Protein AF-A0A8T4TQF7-F1 (afdb_monomer_lite)

Radius of gyration: 32.25 Å; chains: 1; bounding box: 76×77×87 Å

Foldseek 3Di:
DALVVLVVLCVVCVVVLVVVLVCLVPCDPVNLLLLVLLLLFPVVFDSVLSVQLSVVCVVVVVLPDDDQSLVSSPVRGDPSVQSSVLSVQCSVCVVVLVVVLVPDPDPVVNFVSCQVRGPSFHFDFWFADQQFWFFKAALLFTDIHGLNVCCVPDQVPQQRIWFWFAFQVQQATDIFGFPGKDKDFDFFWWKWFAFQLRFIGIIDQSFWFWADALLFIDTDGNVRDDFQGKTKWFLADADAFSDDQKDQVLVLCQPPPCLQQKKKAFQVLVVVCCVPPVVQQDDPPDPDDPPNRIDRSNSCVSPDVVSSDPVSLVVRQIWMAGDPDPWTWRSMFGLDLLVLLLLLQCLFAWDLPDPWIKGKAALVCVVVVVSNQVSCCVGTVFHWDWDDDPPDRIIMITTRGPSVSCCCCRVQVFDDDQQATADRSSLVNGHLSSLLSNVQSNCVRQWAQPDPWKIKGKTNYLRNLLVNLVSCNNNSFHWRWDWDQDPNGTITMTMGTRDRHSCCSVVPPHDHPQFWRANNLVVLVVLCVVLVCVVPDDVVLVVLLCVQQPPPPGSIGGLVSLVVSLVSSVVSHDDPSSVSNVSVSSHSITMTGTNDMDIGGDDDRMTMDIFTDHPQEGSQWRWITRSTGITGATRRDDSRSDFLADDQDPLNQVVCCVHVLDVHRYPDDGSVNSVVSSVSLVVVCVVSVHGSSSVRQSSVCVVVVDRDD

pLDDT: mean 81.79, std 14.37, range [32.22, 98.25]

Secondary structure (DSSP, 8-state):
--HHHHHHHHHHHHHHHHHHHHHHHT--TTTHHHHHHHHHH-TTS-HHHHHHHHHHHHHTTTTTS----HHHHHTT-TTHHHHHHHHHHHHHHHHHHHHHHTT---HHHHHHHHHHHSBTB------EETTSEEEEEESS-EEEEEHHHHHHHHGGGGGGEEEEEE-TTT--EEEEEEEEEEEEE--S-EEEEEETTS-EEEEETT-EEEEEETTEEEEEEGGG--TT-EEEEES-------S-SEEEHHHHHHTSGGGGG-EEE-HHHHHHHHHHHHHHH--TT-TTS---SEEEGGGGGGS-GGGG-HHHHHHTT-EEE-TT-S-EEESEEE-SHHHHHHHHHHHHHEE-SSSSEEEEEESTTHHHHHHHHHHHHHHH-PPEEEE--TT-SEEEEEE--HHHHHHHHHTS---S-TTTPPP-HHHHTS-HHHHHHHHHHHHHHHEEEEETTEEEEEES-HHHHHHHHHHHHHHT---EEEEEEETTEEEEEEEEES--STTHHHH-----TT-B--S-HHHHHHHHHHTTGGGT--HHHHHHHHHHH--TT-S--BHHHHHHHHHHHGGG---HHHHHHHHHHHSSEEEEEEEEEEEE---SSEEEEEEEEETTEE--EEEETBTTEEEE-------SS-TT-----HHHHHHHHHTTSSSS--SS--HHHHHHHHHHHHHHHHHHTS-HHHHHHHHHHHHHSS---

Sequence (709 aa):
MDVELLKKEYSRKNDIIKKRLKDFKNIKEDEWFYELCFCILTPQSSAKKADAAIEELKGLRFKERNINPVPYLIKNTRFHNNKGKYLLEMKEKYSELRKELDKINDDKEKREFLVENVKGLGLKEASLPYDEKVLIIIKDRVKLIGIGELYDKYHDSAEQIKTFAFNHSNLKFEICSATKIMRHNYKKDLYEIKLTTGRKTKITGDHSVFTVKNGKLIEAEVRNLKEGGFIAIPNSLKHSEFLPERLNIVKEFIDKDVVNSFYLRSKSYVMYLRDNFHKQILRKNQYTQNFRGIISMHMLKKLPKEAYSIKVLEKHNVVIGTRRSNTFLKSVINLDEDFFWILGILMAEAYIKKNPIEFTLGLEELDRHKKLNFLLKYVFGVRVKSYKPKKKNVYTSKVHSKPFFYFIKYILGIKGTATTKNFPEVVYSASKDKIISFLQGYWEGDGWKKSKSYMSISTTSKELANGILLSLLMIGVIGRHCIKKRNNTLNNTIDVSGIIQPDDLKNHKFINKTEVVPSIGDLLHKIHKDLKIISKVDGKHTYLFNKVMRNKHINDPSKEGLKKIISLLEPYGTTDDLESLKKIAYSDLSFVKIKEIKKEKYSKKYVYDLEVSDKDDKYENFVGGFGGVCLHNSHFLRNTGHENLAILDRHILKNLIKLNVIKEIPKTLTPKAYLDIEERFKRFSDKAGIGMDELDLLFWSMETGEVFK

Structure (mmCIF, N/CA/C/O backbone):
data_AF-A0A8T4TQF7-F1
#
_entry.id   AF-A0A8T4TQF7-F1
#
loop_
_atom_site.group_PDB
_atom_site.id
_atom_site.type_symbol
_atom_site.label_atom_id
_atom_site.label_alt_id
_atom_site.label_comp_id
_atom_site.label_asym_id
_atom_site.label_entity_id
_atom_site.label_seq_id
_atom_site.pdbx_PDB_ins_code
_atom_site.Cartn_x
_atom_site.Cartn_y
_atom_site.Cartn_z
_atom_site.occupancy
_atom_site.B_iso_or_equiv
_atom_site.auth_seq_id
_atom_site.auth_comp_id
_atom_site.auth_asym_id
_atom_site.auth_atom_id
_atom_site.pdbx_PDB_model_num
ATOM 1 N N . MET A 1 1 ? 10.932 -29.213 27.272 1.00 65.75 1 MET A N 1
ATOM 2 C CA . MET A 1 1 ? 10.310 -30.485 27.686 1.00 65.75 1 MET A CA 1
ATOM 3 C C . MET A 1 1 ? 10.488 -31.433 26.526 1.00 65.75 1 MET A C 1
ATOM 5 O O . MET A 1 1 ? 10.116 -31.067 25.421 1.00 65.75 1 MET A O 1
ATOM 9 N N . ASP A 1 2 ? 11.145 -32.567 26.725 1.00 78.31 2 ASP A N 1
ATOM 10 C CA . ASP A 1 2 ? 11.321 -33.555 25.659 1.00 78.31 2 ASP A CA 1
ATOM 11 C C . ASP A 1 2 ? 10.153 -34.561 25.612 1.00 78.31 2 ASP A C 1
ATOM 13 O O . ASP A 1 2 ? 9.227 -34.532 26.430 1.00 78.31 2 ASP A O 1
ATOM 17 N N . VAL A 1 3 ? 10.188 -35.428 24.599 1.00 81.38 3 VAL A N 1
ATOM 18 C CA . VAL A 1 3 ? 9.134 -36.408 24.314 1.00 81.38 3 VAL A CA 1
ATOM 19 C C . VAL A 1 3 ? 9.182 -37.607 25.271 1.00 81.38 3 VAL A C 1
ATOM 21 O O . VAL A 1 3 ? 8.147 -38.228 25.500 1.00 81.38 3 VAL A O 1
ATOM 24 N N . GLU A 1 4 ? 10.327 -37.928 25.880 1.00 81.62 4 GLU A N 1
ATOM 25 C CA . GLU A 1 4 ? 10.423 -39.017 26.863 1.00 81.62 4 GLU A CA 1
ATOM 26 C C . GLU A 1 4 ? 9.815 -38.602 28.203 1.00 81.62 4 GLU A C 1
ATOM 28 O O . GLU A 1 4 ? 9.021 -39.347 28.782 1.00 81.62 4 GLU A O 1
ATOM 33 N N . LEU A 1 5 ? 10.094 -37.378 28.659 1.00 83.38 5 LEU A N 1
ATOM 34 C CA . LEU A 1 5 ? 9.454 -36.796 29.835 1.00 83.38 5 LEU A CA 1
ATOM 35 C C . LEU A 1 5 ? 7.938 -36.672 29.635 1.00 83.38 5 LEU A C 1
ATOM 37 O O . LEU A 1 5 ? 7.175 -36.983 30.550 1.00 83.38 5 LEU A O 1
ATOM 41 N N . LEU A 1 6 ? 7.492 -36.300 28.428 1.00 88.06 6 LEU A N 1
ATOM 42 C CA . LEU A 1 6 ? 6.070 -36.296 28.083 1.00 88.06 6 LEU A CA 1
ATOM 43 C C . LEU A 1 6 ? 5.453 -37.697 28.160 1.00 88.06 6 LEU A C 1
ATOM 45 O O . LEU A 1 6 ? 4.395 -37.857 28.763 1.00 88.06 6 LEU A O 1
ATOM 49 N N . LYS A 1 7 ? 6.111 -38.715 27.593 1.00 87.31 7 LYS A N 1
ATOM 50 C CA . LYS A 1 7 ? 5.658 -40.113 27.674 1.00 87.31 7 LYS A CA 1
ATOM 51 C C . LYS A 1 7 ? 5.616 -40.620 29.114 1.00 87.31 7 LYS A C 1
ATOM 53 O O . LYS A 1 7 ? 4.697 -41.345 29.471 1.00 87.31 7 LYS A O 1
ATOM 58 N N . LYS A 1 8 ? 6.557 -40.202 29.964 1.00 86.38 8 LYS A N 1
ATOM 59 C CA . LYS A 1 8 ? 6.585 -40.543 31.394 1.00 86.38 8 LYS A CA 1
ATOM 60 C C . LYS A 1 8 ? 5.425 -39.907 32.168 1.00 86.38 8 LYS A C 1
ATOM 62 O O . LYS A 1 8 ? 4.804 -40.583 32.986 1.00 86.38 8 LYS A O 1
ATOM 67 N N . GLU A 1 9 ? 5.103 -38.643 31.890 1.00 86.12 9 GLU A N 1
ATOM 68 C CA . GLU A 1 9 ? 3.921 -37.969 32.449 1.00 86.12 9 GLU A CA 1
ATOM 69 C C . GLU A 1 9 ? 2.609 -38.557 31.921 1.00 86.12 9 GLU A C 1
ATOM 71 O O . GLU A 1 9 ? 1.668 -38.737 32.695 1.00 86.12 9 GLU A O 1
ATOM 76 N N . TYR A 1 10 ? 2.562 -38.925 30.638 1.00 89.25 10 TYR A N 1
ATOM 77 C CA . TYR A 1 10 ? 1.441 -39.660 30.063 1.00 89.25 10 TYR A CA 1
ATOM 78 C C . TYR A 1 10 ? 1.249 -40.999 30.773 1.00 89.25 10 TYR A C 1
ATOM 80 O O . TYR A 1 10 ? 0.185 -41.209 31.333 1.00 89.25 10 TYR A O 1
ATOM 88 N N . SER A 1 11 ? 2.263 -41.866 30.868 1.00 87.88 11 SER A N 1
ATOM 89 C CA . SER A 1 11 ? 2.136 -43.181 31.523 1.00 87.88 11 SER A CA 1
ATOM 90 C C . SER A 1 11 ? 1.660 -43.104 32.978 1.00 87.88 11 SER A C 1
ATOM 92 O O . SER A 1 11 ? 0.923 -43.979 33.415 1.00 87.88 11 SER A O 1
ATOM 94 N N . ARG A 1 12 ? 2.012 -42.042 33.719 1.00 87.88 12 ARG A N 1
ATOM 95 C CA . ARG A 1 12 ? 1.517 -41.784 35.089 1.00 87.88 12 ARG A CA 1
ATOM 96 C C . ARG A 1 12 ? 0.026 -41.438 35.164 1.00 87.88 12 ARG A C 1
ATOM 98 O O . ARG A 1 12 ? -0.579 -41.598 36.219 1.00 87.88 12 ARG A O 1
ATOM 105 N N . LYS A 1 13 ? -0.543 -40.901 34.084 1.00 86.00 13 LYS A N 1
ATOM 106 C CA . LYS A 1 13 ? -1.922 -40.388 34.006 1.00 86.00 13 LYS A CA 1
ATOM 107 C C . LYS A 1 13 ? -2.790 -41.135 32.988 1.00 86.00 13 LYS A C 1
ATOM 109 O O . LYS A 1 13 ? -3.985 -40.873 32.924 1.00 86.00 13 LYS A O 1
ATOM 114 N N . ASN A 1 14 ? -2.207 -42.056 32.223 1.00 84.56 14 ASN A N 1
ATOM 115 C CA . ASN A 1 14 ? -2.786 -42.764 31.082 1.00 84.56 14 ASN A CA 1
ATOM 116 C C . ASN A 1 14 ? -4.125 -43.412 31.442 1.00 84.56 14 ASN A C 1
ATOM 118 O O . ASN A 1 14 ? -5.115 -43.145 30.775 1.00 84.56 14 ASN A O 1
ATOM 122 N N . ASP A 1 15 ? -4.198 -44.152 32.549 1.00 81.50 15 ASP A N 1
ATOM 123 C CA . ASP A 1 15 ? -5.441 -44.812 32.968 1.00 81.50 15 ASP A CA 1
ATOM 124 C C . ASP A 1 15 ? -6.556 -43.810 33.308 1.00 81.50 15 ASP A C 1
ATOM 126 O O . ASP A 1 15 ? -7.721 -44.043 32.993 1.00 81.50 15 ASP A O 1
ATOM 130 N N . ILE A 1 16 ? -6.209 -42.653 33.886 1.00 83.50 16 ILE A N 1
ATOM 131 C CA . ILE A 1 16 ? -7.158 -41.571 34.199 1.00 83.50 16 ILE A CA 1
ATOM 132 C C . ILE A 1 16 ? -7.578 -40.830 32.921 1.00 83.50 16 ILE A C 1
ATOM 134 O O . ILE A 1 16 ? -8.754 -40.513 32.759 1.00 83.50 16 ILE A O 1
ATOM 138 N N . ILE A 1 17 ? -6.642 -40.581 32.001 1.00 82.06 17 ILE A N 1
ATOM 139 C CA . ILE A 1 17 ? -6.891 -39.935 30.705 1.00 82.06 17 ILE A CA 1
ATOM 140 C C . ILE A 1 17 ? -7.770 -40.832 29.830 1.00 82.06 17 ILE A C 1
ATOM 142 O O . ILE A 1 17 ? -8.810 -40.383 29.363 1.00 82.06 17 ILE A O 1
ATOM 146 N N . LYS A 1 18 ? -7.432 -42.115 29.673 1.00 81.38 18 LYS A N 1
ATOM 147 C CA . LYS A 1 18 ? -8.238 -43.083 28.919 1.00 81.38 18 LYS A CA 1
ATOM 148 C C . LYS A 1 18 ? -9.587 -43.338 29.559 1.00 81.38 18 LYS A C 1
ATOM 150 O O . LYS A 1 18 ? -10.565 -43.465 28.830 1.00 81.38 18 LYS A O 1
ATOM 155 N N . LYS A 1 19 ? -9.678 -43.355 30.893 1.00 79.25 19 LYS A N 1
ATOM 156 C CA . LYS A 1 19 ? -10.971 -43.359 31.583 1.00 79.25 19 LYS A CA 1
ATOM 157 C C . LYS A 1 19 ? -11.780 -42.111 31.221 1.00 79.25 19 LYS A C 1
ATOM 159 O O . LYS A 1 19 ? -12.893 -42.269 30.749 1.00 79.25 19 LYS A O 1
ATOM 164 N N . ARG A 1 20 ? -11.203 -40.906 31.309 1.00 74.25 20 ARG A N 1
ATOM 165 C CA . ARG A 1 20 ? -11.879 -39.644 30.952 1.00 74.25 20 ARG A CA 1
ATOM 166 C C . ARG A 1 20 ? -12.312 -39.587 29.482 1.00 74.25 20 ARG A C 1
ATOM 168 O O . ARG A 1 20 ? -13.432 -39.179 29.202 1.00 74.25 20 ARG A O 1
ATOM 175 N N . LEU A 1 21 ? -11.471 -40.017 28.543 1.00 69.94 21 LEU A N 1
ATOM 176 C CA . LEU A 1 21 ? -11.840 -40.101 27.125 1.00 69.94 21 LEU A CA 1
ATOM 177 C C . LEU A 1 21 ? -12.915 -41.156 26.888 1.00 69.94 21 LEU A C 1
ATOM 179 O O . LEU A 1 21 ? -13.817 -40.944 26.088 1.00 69.94 21 LEU A O 1
ATOM 183 N N . LYS A 1 22 ? -12.866 -42.279 27.609 1.00 73.06 22 LYS A N 1
ATOM 184 C CA . LYS A 1 22 ? -13.945 -43.266 27.607 1.00 73.06 22 LYS A CA 1
ATOM 185 C C . LYS A 1 22 ? -15.227 -42.681 28.210 1.00 73.06 22 LYS A C 1
ATOM 187 O O . LYS A 1 22 ? -16.291 -42.990 27.691 1.00 73.06 22 LYS A O 1
ATOM 192 N N . ASP A 1 23 ? -15.149 -41.810 29.212 1.00 66.25 23 ASP A N 1
ATOM 193 C CA . ASP A 1 23 ? -16.300 -41.079 29.750 1.00 66.25 23 ASP A CA 1
ATOM 194 C C . ASP A 1 23 ? -16.861 -40.086 28.708 1.00 66.25 23 ASP A C 1
ATOM 196 O O . ASP A 1 23 ? -18.076 -39.985 28.579 1.00 66.25 23 ASP A O 1
ATOM 200 N N . PHE A 1 24 ? -16.014 -39.429 27.899 1.00 62.62 24 PHE A N 1
ATOM 201 C CA . PHE A 1 24 ? -16.446 -38.583 26.772 1.00 62.62 24 PHE A CA 1
ATOM 202 C C . PHE A 1 24 ? -17.081 -39.384 25.623 1.00 62.62 24 PHE A C 1
ATOM 204 O O . PHE A 1 24 ? -18.151 -39.029 25.134 1.00 62.62 24 PHE A O 1
ATOM 211 N N . LYS A 1 25 ? -16.463 -40.497 25.208 1.00 62.12 25 LYS A N 1
ATOM 212 C CA . LYS A 1 25 ? -16.999 -41.385 24.158 1.00 62.12 25 LYS A CA 1
ATOM 213 C C . LYS A 1 25 ? -18.283 -42.098 24.598 1.00 62.12 25 LYS A C 1
ATOM 215 O O . LYS A 1 25 ? -19.105 -42.438 23.757 1.00 62.12 25 LYS A O 1
ATOM 220 N N . ASN A 1 26 ? -18.467 -42.300 25.905 1.00 61.16 26 ASN A N 1
ATOM 221 C CA . ASN A 1 26 ? -19.685 -42.846 26.511 1.00 61.16 26 ASN A CA 1
ATOM 222 C C . ASN A 1 26 ? -20.527 -41.764 27.217 1.00 61.16 26 ASN A C 1
ATOM 224 O O . ASN A 1 26 ? -21.252 -42.077 28.168 1.00 61.16 26 ASN A O 1
ATOM 228 N N . ILE A 1 27 ? -20.468 -40.508 26.748 1.00 62.66 27 ILE A N 1
ATOM 229 C CA . ILE A 1 27 ? -21.476 -39.491 27.072 1.00 62.66 27 ILE A CA 1
ATOM 230 C C . ILE A 1 27 ? -22.832 -40.092 26.707 1.00 62.66 27 ILE A C 1
ATOM 232 O O . ILE A 1 27 ? -23.141 -40.314 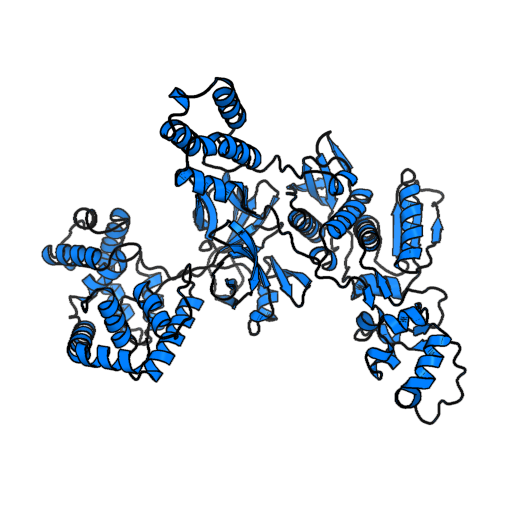25.536 1.00 62.66 27 ILE A O 1
ATOM 236 N N . LYS A 1 28 ? -23.630 -40.395 27.736 1.00 60.44 28 LYS A N 1
ATOM 237 C CA . LYS A 1 28 ? -24.992 -40.905 27.565 1.00 60.44 28 LYS A CA 1
ATOM 238 C C . LYS A 1 28 ? -25.784 -39.918 26.713 1.00 60.44 28 LYS A C 1
ATOM 240 O O . LYS A 1 28 ? -25.539 -38.715 26.770 1.00 60.44 28 LYS A O 1
ATOM 245 N N . GLU A 1 29 ? -26.777 -40.417 25.988 1.00 57.75 29 GLU A N 1
ATOM 246 C CA . GLU A 1 29 ? -27.620 -39.615 25.090 1.00 57.75 29 GLU A CA 1
ATOM 247 C C . GLU A 1 29 ? -28.220 -38.365 25.776 1.00 57.75 29 GLU A C 1
ATOM 249 O O . GLU A 1 29 ? -28.399 -37.318 25.152 1.00 57.75 29 GLU A O 1
ATOM 254 N N . ASP A 1 30 ? -28.432 -38.420 27.095 1.00 60.69 30 ASP A N 1
ATOM 255 C CA . ASP A 1 30 ? -28.892 -37.285 27.897 1.00 60.69 30 ASP A CA 1
ATOM 256 C C . ASP A 1 30 ? -27.848 -36.199 28.206 1.00 60.69 30 ASP A C 1
ATOM 258 O O . ASP A 1 30 ? -28.215 -35.033 28.369 1.00 60.69 30 ASP A O 1
ATOM 262 N N . GLU A 1 31 ? -26.561 -36.540 28.249 1.00 68.25 31 GLU A N 1
ATOM 263 C CA . GLU A 1 31 ? -25.462 -35.630 28.607 1.00 68.25 31 GLU A CA 1
ATOM 264 C C . GLU A 1 31 ? -25.007 -34.753 27.423 1.00 68.25 31 GLU A C 1
ATOM 266 O O . GLU A 1 31 ? -24.582 -33.616 27.630 1.00 68.25 31 GLU A O 1
ATOM 271 N N . TRP A 1 32 ? -25.192 -35.209 26.175 1.00 72.69 32 TRP A N 1
ATOM 272 C CA . TRP A 1 32 ? -24.836 -34.462 24.950 1.00 72.69 32 TRP A CA 1
ATOM 273 C C . TRP A 1 32 ? -25.466 -33.054 24.896 1.00 72.69 32 TRP A C 1
ATOM 275 O O . TRP A 1 32 ? -24.874 -32.110 24.371 1.00 72.69 32 TRP A O 1
ATOM 285 N N . PHE A 1 33 ? -26.668 -32.892 25.457 1.00 80.06 33 PHE A N 1
ATOM 286 C CA . PHE A 1 33 ? -27.344 -31.597 25.571 1.00 80.06 33 PHE A CA 1
ATOM 287 C C . PHE A 1 33 ? -26.595 -30.623 26.493 1.00 80.06 33 PHE A C 1
ATOM 289 O O . PHE A 1 33 ? -26.425 -29.445 26.166 1.00 80.06 33 PHE A O 1
ATOM 296 N N . TYR A 1 34 ? -26.140 -31.107 27.649 1.00 82.62 34 TYR A N 1
ATOM 297 C CA . TYR A 1 34 ? -25.419 -30.297 28.628 1.00 82.62 34 TYR A CA 1
ATOM 298 C C . TYR A 1 34 ? -23.989 -29.998 28.174 1.00 82.62 34 TYR A C 1
ATOM 300 O O . TYR A 1 34 ? -23.469 -28.925 28.484 1.00 82.62 34 TYR A O 1
ATOM 308 N N . GLU A 1 35 ? -23.397 -30.866 27.356 1.00 72.12 35 GLU A N 1
ATOM 309 C CA . GLU A 1 35 ? -22.120 -30.593 26.699 1.00 72.12 35 GLU A CA 1
ATOM 310 C C . GLU A 1 35 ? -22.256 -29.498 25.627 1.00 72.12 35 GLU A C 1
ATOM 312 O O . GLU A 1 35 ? -21.486 -28.537 25.605 1.00 72.12 35 GLU A O 1
ATOM 317 N N . LEU A 1 36 ? -23.322 -29.519 24.818 1.00 70.75 36 LEU A N 1
ATOM 318 C CA . LEU A 1 36 ? -23.611 -28.412 23.899 1.00 70.75 36 LEU A CA 1
ATOM 319 C C . LEU A 1 36 ? -23.948 -27.103 24.646 1.00 70.75 36 LEU A C 1
ATOM 321 O O . LEU A 1 36 ? -23.591 -26.015 24.188 1.00 70.75 36 LEU A O 1
ATOM 325 N N . CYS A 1 37 ? -24.550 -27.178 25.839 1.00 81.69 37 CYS A N 1
ATOM 326 C CA . CYS A 1 37 ? -24.655 -26.017 26.728 1.00 81.69 37 CYS A CA 1
ATOM 327 C C . CYS A 1 37 ? -23.264 -25.519 27.172 1.00 81.69 37 CYS A C 1
ATOM 329 O O . CYS A 1 37 ? -22.984 -24.321 27.089 1.00 81.69 37 CYS A O 1
ATOM 331 N N . PHE A 1 38 ? -22.368 -26.415 27.598 1.00 77.62 38 PHE A N 1
ATOM 332 C CA . PHE A 1 38 ? -20.994 -26.088 27.998 1.00 77.62 38 PHE A CA 1
ATOM 333 C C . PHE A 1 38 ? -20.216 -25.387 26.867 1.00 77.62 38 PHE A C 1
ATOM 335 O O . PHE A 1 38 ? -19.552 -24.367 27.102 1.00 77.62 38 PHE A O 1
ATOM 342 N N . CYS A 1 39 ? -20.396 -25.830 25.615 1.00 61.00 39 CYS A N 1
ATOM 343 C CA . CYS A 1 39 ? -19.865 -25.173 24.412 1.00 61.00 39 CYS A CA 1
ATOM 344 C C . CYS A 1 39 ? -20.235 -23.687 24.323 1.00 61.00 39 CYS A C 1
ATOM 346 O O . CYS A 1 39 ? -19.403 -22.857 23.968 1.00 61.00 39 CYS A O 1
ATOM 348 N N . ILE A 1 40 ? -21.487 -23.349 24.632 1.00 75.06 40 ILE A N 1
ATOM 349 C CA . ILE A 1 40 ? -22.029 -21.985 24.548 1.00 75.06 40 ILE A CA 1
ATOM 350 C C . ILE A 1 40 ? -21.567 -21.141 25.749 1.00 75.06 40 ILE A C 1
ATOM 352 O O . ILE A 1 40 ? -21.413 -19.918 25.646 1.00 75.06 40 ILE A O 1
ATOM 356 N N . LEU A 1 41 ? -21.312 -21.774 26.901 1.00 76.00 41 LEU A N 1
ATOM 357 C CA . LEU A 1 41 ? -20.886 -21.090 28.123 1.00 76.00 41 LEU A CA 1
ATOM 358 C C . LEU A 1 41 ? -19.386 -20.780 28.190 1.00 76.00 41 LEU A C 1
ATOM 360 O O . LEU A 1 41 ? -19.008 -19.800 28.840 1.00 76.00 41 LEU A O 1
ATOM 364 N N . THR A 1 42 ? -18.537 -21.551 27.516 1.00 60.78 42 THR A N 1
ATOM 365 C CA . THR A 1 42 ? -17.069 -21.432 27.585 1.00 60.78 42 THR A CA 1
ATOM 366 C C . THR A 1 42 ? -16.445 -20.208 26.881 1.00 60.78 42 THR A C 1
ATOM 368 O O . THR A 1 42 ? -15.471 -19.680 27.427 1.00 60.78 42 THR A O 1
ATOM 371 N N . PRO A 1 43 ? -16.970 -19.638 25.771 1.00 57.50 43 PRO A N 1
ATOM 372 C CA . PRO A 1 43 ? -16.393 -18.451 25.136 1.00 57.50 43 PRO A CA 1
ATOM 373 C C . PRO A 1 43 ? -16.202 -17.281 26.110 1.00 57.50 43 PRO A C 1
ATOM 375 O O . PRO A 1 43 ? -17.152 -16.775 26.716 1.00 57.50 43 PRO A O 1
ATOM 378 N N . GLN A 1 44 ? -14.948 -16.849 26.275 1.00 55.41 44 GLN A N 1
ATOM 379 C CA . GLN A 1 44 ? -14.533 -15.804 27.222 1.00 55.41 44 GLN A CA 1
ATOM 380 C C . GLN A 1 44 ? -14.949 -16.080 28.687 1.00 55.41 44 GLN A C 1
ATOM 382 O O . GLN A 1 44 ? -15.273 -15.158 29.439 1.00 55.41 44 GLN A O 1
ATOM 387 N N . SER A 1 45 ? -14.991 -17.340 29.125 1.00 64.75 45 SER A N 1
ATOM 388 C CA . SER A 1 45 ? -15.266 -17.744 30.516 1.00 64.75 45 SER A CA 1
ATOM 389 C C . SER A 1 45 ? -14.388 -18.934 30.925 1.00 64.75 45 SER A C 1
ATOM 391 O O . SER A 1 45 ? -13.829 -19.615 30.076 1.00 64.75 45 SER A O 1
ATOM 393 N N . SER A 1 46 ? -14.197 -19.150 32.229 1.00 69.62 46 SER A N 1
ATOM 394 C CA . SER A 1 46 ? -13.375 -20.266 32.726 1.00 69.62 46 SER A CA 1
ATOM 395 C C . SER A 1 46 ? -14.119 -21.589 32.562 1.00 69.62 46 SER A C 1
ATOM 397 O O . SER A 1 46 ? -15.275 -21.650 32.973 1.00 69.62 46 SER A O 1
ATOM 399 N N . ALA A 1 47 ? -13.456 -22.636 32.056 1.00 63.94 47 ALA A N 1
ATOM 400 C CA . ALA A 1 47 ? -14.021 -23.984 31.934 1.00 63.94 47 ALA A CA 1
ATOM 401 C C . ALA A 1 47 ? -14.615 -24.474 33.265 1.00 63.94 47 ALA A C 1
ATOM 403 O O . ALA A 1 47 ? -15.804 -24.752 33.321 1.00 63.94 47 ALA A O 1
ATOM 404 N N . LYS A 1 48 ? -13.862 -24.415 34.375 1.00 74.19 48 LYS A N 1
ATOM 405 C CA . LYS A 1 48 ? -14.368 -24.789 35.713 1.00 74.19 48 LYS A CA 1
ATOM 406 C C . LYS A 1 48 ? -15.621 -24.023 36.145 1.00 74.19 48 LYS A C 1
ATOM 408 O O . LYS A 1 48 ? -16.473 -24.577 36.825 1.00 74.19 48 LYS A O 1
ATOM 413 N N . LYS A 1 49 ? -15.737 -22.738 35.783 1.00 80.69 49 LYS A N 1
ATOM 414 C CA . LYS A 1 49 ? -16.927 -21.942 36.130 1.00 80.69 49 LYS A CA 1
ATOM 415 C C . LYS A 1 49 ? -18.096 -22.219 35.187 1.00 80.69 49 LYS A C 1
ATOM 417 O O . LYS A 1 49 ? -19.231 -22.262 35.641 1.00 80.69 49 LYS A O 1
ATOM 422 N N . ALA A 1 50 ? -17.828 -22.410 33.897 1.00 79.75 50 ALA A N 1
ATOM 423 C CA . ALA A 1 50 ? -18.832 -22.855 32.942 1.00 79.75 50 ALA A CA 1
ATOM 424 C C . ALA A 1 50 ? -19.392 -24.223 33.359 1.00 79.75 50 ALA A C 1
ATOM 426 O O . ALA A 1 50 ? -20.603 -24.374 33.382 1.00 79.75 50 ALA A O 1
ATOM 427 N N . ASP A 1 51 ? -18.539 -25.156 33.785 1.00 79.81 51 ASP A N 1
ATOM 428 C CA . ASP A 1 51 ? -18.948 -26.480 34.256 1.00 79.81 51 ASP A CA 1
ATOM 429 C C . ASP A 1 51 ? -19.735 -26.400 35.567 1.00 79.81 51 ASP A C 1
ATOM 431 O O . ASP A 1 51 ? -20.815 -26.964 35.656 1.00 79.81 51 ASP A O 1
ATOM 435 N N . ALA A 1 52 ? -19.299 -25.587 36.539 1.00 87.06 52 ALA A N 1
ATOM 436 C CA . ALA A 1 52 ? -20.086 -25.329 37.749 1.00 87.06 52 ALA A CA 1
ATOM 437 C C . ALA A 1 52 ? -21.492 -24.772 37.436 1.00 87.06 52 ALA A C 1
ATOM 439 O O . ALA A 1 52 ? -22.459 -25.146 38.093 1.00 87.06 52 ALA A O 1
ATOM 440 N N . ALA A 1 53 ? -21.627 -23.924 36.408 1.00 89.81 53 ALA A N 1
ATOM 441 C CA . ALA A 1 53 ? -22.933 -23.470 35.931 1.00 89.81 53 ALA A CA 1
ATOM 442 C C . ALA A 1 53 ? -23.724 -24.568 35.198 1.00 89.81 53 ALA A C 1
ATOM 444 O O . ALA A 1 53 ? -24.950 -24.564 35.254 1.00 89.81 53 ALA A O 1
ATOM 445 N N . ILE A 1 54 ? -23.058 -25.504 34.516 1.00 90.19 54 ILE A N 1
ATOM 446 C CA . ILE A 1 54 ? -23.707 -26.670 33.903 1.00 90.19 54 ILE A CA 1
ATOM 447 C C . ILE A 1 54 ? -24.206 -27.643 34.966 1.00 90.19 54 ILE A C 1
ATOM 449 O O . ILE A 1 54 ? -25.350 -28.065 34.873 1.00 90.19 54 ILE A O 1
ATOM 453 N N . GLU A 1 55 ? -23.421 -27.948 35.996 1.00 90.88 55 GLU A N 1
ATOM 454 C CA . GLU A 1 55 ? -23.850 -28.813 37.100 1.00 90.88 55 GLU A CA 1
ATOM 455 C C . GLU A 1 55 ? -24.995 -28.171 37.914 1.00 90.88 55 GLU A C 1
ATOM 457 O O . GLU A 1 55 ? -25.950 -28.854 38.285 1.00 90.88 55 GLU A O 1
ATOM 462 N N . GLU A 1 56 ? -24.998 -26.840 38.077 1.00 92.50 56 GLU A N 1
ATOM 463 C CA . GLU A 1 56 ? -26.145 -26.090 38.616 1.00 92.50 56 GLU A CA 1
ATOM 464 C C . GLU A 1 56 ? -27.394 -26.239 37.713 1.00 92.50 56 GLU A C 1
ATOM 466 O O . GLU A 1 56 ? -28.477 -26.575 38.196 1.00 92.50 56 GLU A O 1
ATOM 471 N N . LEU A 1 57 ? -27.255 -26.098 36.387 1.00 91.56 57 LEU A N 1
ATOM 472 C CA . LEU A 1 57 ? -28.352 -26.296 35.422 1.00 91.56 57 LEU A CA 1
ATOM 473 C C . LEU A 1 57 ? -28.828 -27.760 35.308 1.00 91.56 57 LEU A C 1
ATOM 475 O O . LEU A 1 57 ? -30.018 -27.994 35.079 1.00 91.56 57 LEU A O 1
ATOM 479 N N . LYS A 1 58 ? -27.943 -28.744 35.497 1.00 91.00 58 LYS A N 1
ATOM 480 C CA . LYS A 1 58 ? -28.275 -30.177 35.568 1.00 91.00 58 LYS A CA 1
ATOM 481 C C . LYS A 1 58 ? -29.076 -30.500 36.821 1.00 91.00 58 LYS A C 1
ATOM 483 O O . LYS A 1 58 ? -30.128 -31.127 36.715 1.00 91.00 58 LYS A O 1
ATOM 488 N N . GLY A 1 59 ? -28.640 -30.016 37.988 1.00 90.19 59 GLY A N 1
ATOM 489 C CA . GLY A 1 59 ? -29.383 -30.164 39.246 1.00 90.19 59 GLY A CA 1
ATOM 490 C C . GLY A 1 59 ? -30.798 -29.579 39.163 1.00 90.19 59 GLY A C 1
ATOM 491 O O . GLY A 1 59 ? -31.745 -30.121 39.733 1.00 90.19 59 GLY A O 1
ATOM 492 N N . LEU A 1 60 ? -30.966 -28.521 38.367 1.00 88.94 60 LEU A N 1
ATOM 493 C CA . LEU A 1 60 ? -32.255 -27.899 38.069 1.00 88.94 60 LEU A CA 1
ATOM 494 C C . LEU A 1 60 ? -33.108 -28.652 37.026 1.00 88.94 60 LEU A C 1
ATOM 496 O O . LEU A 1 60 ? -34.297 -28.349 36.910 1.00 88.94 60 LEU A O 1
ATOM 500 N N . ARG A 1 61 ? -32.554 -29.641 36.305 1.00 89.88 61 ARG A N 1
ATOM 501 C CA . ARG A 1 61 ? -33.177 -30.335 35.157 1.00 89.88 61 ARG A CA 1
ATOM 502 C C . ARG A 1 61 ? -33.517 -29.382 34.003 1.00 89.88 61 ARG A C 1
ATOM 504 O O . ARG A 1 61 ? -34.652 -29.324 33.527 1.00 89.88 61 ARG A O 1
ATOM 511 N N . PHE A 1 62 ? -32.538 -28.575 33.583 1.00 92.69 62 PHE A N 1
ATOM 512 C CA . PHE A 1 62 ? -32.705 -27.564 32.531 1.00 92.69 62 PHE A CA 1
ATOM 513 C C . PHE A 1 62 ? -33.114 -28.148 31.166 1.00 92.69 62 PHE A C 1
ATOM 515 O O . PHE A 1 62 ? -33.842 -27.479 30.435 1.00 92.69 62 PHE A O 1
ATOM 522 N N . LYS A 1 63 ? -32.727 -29.384 30.820 1.00 88.44 63 LYS A N 1
ATOM 523 C CA . LYS A 1 63 ? -33.174 -30.070 29.590 1.00 88.44 63 LYS A CA 1
ATOM 524 C C . LYS A 1 63 ? -34.692 -30.288 29.592 1.00 88.44 63 LYS A C 1
ATOM 526 O O . LYS A 1 63 ? -35.365 -29.947 28.625 1.00 88.44 63 LYS A O 1
ATOM 531 N N . GLU A 1 64 ? -35.257 -30.745 30.705 1.00 87.38 64 GLU A N 1
ATOM 532 C CA . GLU A 1 64 ? -36.661 -31.157 30.812 1.00 87.38 64 GLU A CA 1
ATOM 533 C C . GLU A 1 64 ? -37.594 -30.006 31.221 1.00 87.38 64 GLU A C 1
ATOM 535 O O . GLU A 1 64 ? -38.732 -29.929 30.766 1.00 87.38 64 GLU A O 1
ATOM 540 N N . ARG A 1 65 ? -37.135 -29.081 32.074 1.00 85.88 65 ARG A N 1
ATOM 541 C CA . ARG A 1 65 ? -37.979 -28.037 32.684 1.00 85.88 65 ARG A CA 1
ATOM 542 C C . ARG A 1 65 ? -37.837 -26.678 32.004 1.00 85.88 65 ARG A C 1
ATOM 544 O O . ARG A 1 65 ? -36.755 -26.301 31.556 1.00 85.88 65 ARG A O 1
ATOM 551 N N . ASN A 1 66 ? -38.920 -25.902 31.954 1.00 84.56 66 ASN A N 1
ATOM 552 C CA . ASN A 1 66 ? -38.869 -24.521 31.472 1.00 84.56 66 ASN A CA 1
ATOM 553 C C . ASN A 1 66 ? -38.253 -23.607 32.547 1.00 84.56 66 ASN A C 1
ATOM 555 O O . ASN A 1 66 ? -38.939 -23.155 33.461 1.00 84.56 66 ASN A O 1
ATOM 559 N N . ILE A 1 67 ? -36.939 -23.398 32.466 1.00 88.81 67 ILE A N 1
ATOM 560 C CA . ILE A 1 67 ? -36.142 -22.659 33.449 1.00 88.81 67 ILE A CA 1
ATOM 561 C C . ILE A 1 67 ? -35.377 -21.563 32.722 1.00 88.81 67 ILE A C 1
ATOM 563 O O . ILE A 1 67 ? -34.725 -21.822 31.714 1.00 88.81 67 ILE A O 1
ATOM 567 N N . ASN A 1 68 ? -35.405 -20.345 33.263 1.00 90.31 68 ASN A N 1
ATOM 568 C CA . ASN A 1 68 ? -34.513 -19.282 32.821 1.00 90.31 68 ASN A CA 1
ATOM 569 C C . ASN A 1 68 ? -33.089 -19.577 33.340 1.00 90.31 68 ASN A C 1
ATOM 571 O O . ASN A 1 68 ? -32.888 -19.534 34.554 1.00 90.31 68 ASN A O 1
ATOM 575 N N . PRO A 1 69 ? -32.090 -19.842 32.478 1.00 93.62 69 PRO A N 1
ATOM 576 C CA . PRO A 1 69 ? -30.737 -20.155 32.934 1.00 93.62 69 PRO A CA 1
ATOM 577 C C . PRO A 1 69 ? -29.981 -18.919 33.454 1.00 93.62 69 PRO A C 1
ATOM 579 O O . PRO A 1 69 ? -29.037 -19.059 34.227 1.00 93.62 69 PRO A O 1
ATOM 582 N N . VAL A 1 70 ? -30.374 -17.700 33.057 1.00 91.12 70 VAL A N 1
ATOM 583 C CA . VAL A 1 70 ? -29.593 -16.468 33.286 1.00 91.12 70 VAL A CA 1
ATOM 584 C C . VAL A 1 70 ? -29.183 -16.237 34.753 1.00 91.12 70 VAL A C 1
ATOM 586 O O . VAL A 1 70 ? -28.004 -15.941 34.954 1.00 91.12 70 VAL A O 1
ATOM 589 N N . PRO A 1 71 ? -30.047 -16.399 35.780 1.00 92.44 71 PRO A N 1
ATOM 590 C CA . PRO A 1 71 ? -29.661 -16.187 37.182 1.00 92.44 71 PRO A CA 1
ATOM 591 C C . PRO A 1 71 ? -28.471 -17.049 37.635 1.00 92.44 71 PRO A C 1
ATOM 593 O O . PRO A 1 71 ? -27.574 -16.560 38.323 1.00 92.44 71 PRO A O 1
ATOM 596 N N . TYR A 1 72 ? -28.430 -18.303 37.183 1.00 89.94 72 TYR A N 1
ATOM 597 C CA . TYR A 1 72 ? -27.399 -19.302 37.489 1.00 89.94 72 TYR A CA 1
ATOM 598 C C . TYR A 1 72 ? -26.103 -19.042 36.690 1.00 89.94 72 TYR A C 1
ATOM 600 O O . TYR A 1 72 ? -24.983 -19.285 37.140 1.00 89.94 72 TYR A O 1
ATOM 608 N N . LEU A 1 73 ? -26.229 -18.407 35.519 1.00 90.75 73 LEU A N 1
ATOM 609 C CA . LEU A 1 73 ? -25.091 -17.998 34.693 1.00 90.75 73 LEU A CA 1
ATOM 610 C C . LEU A 1 73 ? -24.340 -16.755 35.213 1.00 90.75 73 LEU A C 1
ATOM 612 O O . LEU A 1 73 ? -23.161 -16.603 34.878 1.00 90.75 73 LEU A O 1
ATOM 616 N N . ILE A 1 74 ? -24.971 -15.868 35.999 1.00 87.44 74 ILE A N 1
ATOM 617 C CA . ILE A 1 74 ? -24.403 -14.561 36.412 1.00 87.44 74 ILE A CA 1
ATOM 618 C C . ILE A 1 74 ? -23.088 -14.700 37.192 1.00 87.44 74 ILE A C 1
ATOM 620 O O . ILE A 1 74 ? -22.121 -13.998 36.895 1.00 87.44 74 ILE A O 1
ATOM 624 N N . LYS A 1 75 ? -23.036 -15.600 38.183 1.00 80.44 75 LYS A N 1
ATOM 625 C CA . LYS A 1 75 ? -21.863 -15.779 39.068 1.00 80.44 75 LYS A CA 1
ATOM 626 C C . LYS A 1 75 ? -20.672 -16.431 38.353 1.00 80.44 75 LYS A C 1
ATOM 628 O O . LYS A 1 75 ? -19.513 -16.252 38.742 1.00 80.44 75 LYS A O 1
ATOM 633 N N . ASN A 1 76 ? -20.973 -17.185 37.300 1.00 80.06 76 ASN A N 1
ATOM 634 C CA . ASN A 1 76 ? -20.086 -18.184 36.726 1.00 80.06 76 ASN A CA 1
ATOM 635 C C . ASN A 1 76 ? -19.600 -17.836 35.306 1.00 80.06 76 ASN A C 1
ATOM 637 O O . ASN A 1 76 ? -18.495 -18.223 34.921 1.00 80.06 76 ASN A O 1
ATOM 641 N N . THR A 1 77 ? -20.354 -17.046 34.533 1.00 79.06 77 THR A N 1
ATOM 642 C CA . THR A 1 77 ? -20.053 -16.784 33.115 1.00 79.06 77 THR A CA 1
ATOM 643 C C . THR A 1 77 ? -20.086 -15.296 32.746 1.00 79.06 77 THR A C 1
ATOM 645 O O . THR A 1 77 ? -20.912 -14.510 33.217 1.00 79.06 77 THR A O 1
ATOM 648 N N . ARG A 1 78 ? -19.189 -14.887 31.839 1.00 68.69 78 ARG A N 1
ATOM 649 C CA . ARG A 1 78 ? -19.258 -13.571 31.180 1.00 68.69 78 ARG A CA 1
ATOM 650 C C . ARG A 1 78 ? -20.298 -13.605 30.064 1.00 68.69 78 ARG A C 1
ATOM 652 O O . ARG A 1 78 ? -20.395 -14.610 29.364 1.00 68.69 78 ARG A O 1
ATOM 659 N N . PHE A 1 79 ? -21.006 -12.491 29.866 1.00 80.69 79 PHE A N 1
ATOM 660 C CA . PHE A 1 79 ? -22.110 -12.348 28.900 1.00 80.69 79 PHE A CA 1
ATOM 661 C C . PHE A 1 79 ? -23.303 -13.293 29.164 1.00 80.69 79 PHE A C 1
ATOM 663 O O . PHE A 1 79 ? -23.973 -13.727 28.227 1.00 80.69 79 PHE A O 1
ATOM 670 N N . HIS A 1 80 ? -23.582 -13.573 30.443 1.00 83.81 80 HIS A N 1
ATOM 671 C CA . HIS A 1 80 ? -24.650 -14.460 30.930 1.00 83.81 80 HIS A CA 1
ATOM 672 C C . HIS A 1 80 ? -26.022 -14.230 30.268 1.00 83.81 80 HIS A C 1
ATOM 674 O O . HIS A 1 80 ? -26.695 -15.202 29.949 1.00 83.81 80 HIS A O 1
ATOM 680 N N . ASN A 1 81 ? -26.415 -12.981 29.978 1.00 83.50 81 ASN A N 1
ATOM 681 C CA . ASN A 1 81 ? -27.684 -12.672 29.299 1.00 83.50 81 ASN A CA 1
ATOM 682 C C . ASN A 1 81 ? -27.750 -13.258 27.876 1.00 83.50 81 ASN A C 1
ATOM 684 O O . ASN A 1 81 ? -28.707 -13.945 27.523 1.00 83.50 81 ASN A O 1
ATOM 688 N N . ASN A 1 82 ? -26.711 -13.028 27.066 1.00 77.38 82 ASN A N 1
ATOM 689 C CA . ASN A 1 82 ? -26.645 -13.553 25.698 1.00 77.38 82 ASN A CA 1
ATOM 690 C C . ASN A 1 82 ? -26.517 -15.078 25.713 1.00 77.38 82 ASN A C 1
ATOM 692 O O . ASN A 1 82 ? -27.201 -15.759 24.959 1.00 77.38 82 ASN A O 1
ATOM 696 N N . LYS A 1 83 ? -25.685 -15.611 26.613 1.00 83.81 83 LYS A N 1
ATOM 697 C CA . LYS A 1 83 ? -25.500 -17.054 26.784 1.00 83.81 83 LYS A CA 1
ATOM 698 C C . LYS A 1 83 ? -26.784 -17.757 27.200 1.00 83.81 83 LYS A C 1
ATOM 700 O O . LYS A 1 83 ? -27.131 -18.753 26.586 1.00 83.81 83 LYS A O 1
ATOM 705 N N . GLY A 1 84 ? -27.528 -17.212 28.159 1.00 90.44 84 GLY A N 1
ATOM 706 C CA . GLY A 1 84 ? -28.812 -17.772 28.571 1.00 90.44 84 GLY A CA 1
ATOM 707 C C . GLY A 1 84 ? -29.839 -17.782 27.439 1.00 90.44 84 GLY A C 1
ATOM 708 O O . GLY A 1 84 ? -30.514 -18.788 27.245 1.00 90.44 84 GLY A O 1
ATOM 709 N N . LYS A 1 85 ? -29.885 -16.722 26.618 1.00 89.81 85 LYS A N 1
ATOM 710 C CA . LYS A 1 85 ? -30.692 -16.707 25.388 1.00 89.81 85 LYS A CA 1
ATOM 711 C C . LYS A 1 85 ? -30.263 -17.797 24.395 1.00 89.81 85 LYS A C 1
ATOM 713 O O . LYS A 1 85 ? -31.120 -18.449 23.812 1.00 89.81 85 LYS A O 1
ATOM 718 N N . TYR A 1 86 ? -28.960 -17.996 24.201 1.00 88.00 86 TYR A N 1
ATOM 719 C CA . TYR A 1 86 ? -28.437 -19.032 23.305 1.00 88.00 86 TYR A CA 1
ATOM 720 C C . TYR A 1 86 ? -28.712 -20.451 23.822 1.00 88.00 86 TYR A C 1
ATOM 722 O O . TYR A 1 86 ? -29.054 -21.314 23.022 1.00 88.00 86 TYR A O 1
ATOM 730 N N . LEU A 1 87 ? -28.640 -20.686 25.139 1.00 91.06 87 LEU A N 1
ATOM 731 C CA . LEU A 1 87 ? -29.028 -21.965 25.744 1.00 91.06 87 LEU A CA 1
ATOM 732 C C . LEU A 1 87 ? -30.512 -22.282 25.514 1.00 91.06 87 LEU A C 1
ATOM 734 O O . LEU A 1 87 ? -30.840 -23.417 25.184 1.00 91.06 87 LEU A O 1
ATOM 738 N N . LEU A 1 88 ? -31.398 -21.290 25.660 1.00 93.56 88 LEU A N 1
ATOM 739 C CA . LEU A 1 88 ? -32.833 -21.456 25.402 1.00 93.56 88 LEU A CA 1
ATOM 740 C C . LEU A 1 88 ? -33.113 -21.762 23.920 1.00 93.56 88 LEU A C 1
ATOM 742 O O . LEU A 1 88 ? -33.796 -22.736 23.625 1.00 93.56 88 LEU A O 1
ATOM 746 N N . GLU A 1 89 ? -32.523 -21.003 22.990 1.00 89.88 89 GLU A N 1
ATOM 747 C CA . GLU A 1 89 ? -32.699 -21.247 21.548 1.00 89.88 89 GLU A CA 1
ATOM 748 C C . GLU A 1 89 ? -32.112 -22.601 21.103 1.00 89.88 89 GLU A C 1
ATOM 750 O O . GLU A 1 89 ? -32.682 -23.278 20.249 1.00 89.88 89 GLU A O 1
ATOM 755 N N . MET A 1 90 ? -30.976 -23.015 21.676 1.00 89.12 90 MET A N 1
ATOM 756 C CA . MET A 1 90 ? -30.395 -24.334 21.414 1.00 89.12 90 MET A CA 1
ATOM 757 C C . MET A 1 90 ? -31.313 -25.444 21.940 1.00 89.12 90 MET A C 1
ATOM 759 O O . MET A 1 90 ? -31.565 -26.410 21.223 1.00 89.12 90 MET A O 1
ATOM 763 N N . LYS A 1 91 ? -31.874 -25.275 23.145 1.00 91.75 91 LYS A N 1
ATOM 764 C CA . LYS A 1 91 ? -32.814 -26.223 23.753 1.00 91.75 91 LYS A CA 1
ATOM 765 C C . LYS A 1 91 ? -34.058 -26.461 22.901 1.00 91.75 91 LYS A C 1
ATOM 767 O O . LYS A 1 91 ? -34.436 -27.615 22.728 1.00 91.75 91 LYS A O 1
ATOM 772 N N . GLU A 1 92 ? -34.665 -25.412 22.351 1.00 90.81 92 GLU A N 1
ATOM 773 C CA . GLU A 1 92 ? -35.841 -25.538 21.474 1.00 90.81 92 GLU A CA 1
ATOM 774 C C . GLU A 1 92 ? -35.557 -26.393 20.227 1.00 90.81 92 GLU A C 1
ATOM 776 O O . GLU A 1 92 ? -36.409 -27.167 19.800 1.00 90.81 92 GLU A O 1
ATOM 781 N N . LYS A 1 93 ? -34.348 -26.286 19.663 1.00 88.31 93 LYS A N 1
ATOM 782 C CA . LYS A 1 93 ? -33.959 -26.951 18.406 1.00 88.31 93 LYS A CA 1
ATOM 783 C C . LYS A 1 93 ? -33.230 -28.278 18.593 1.00 88.31 93 LYS A C 1
ATOM 785 O O . LYS A 1 93 ? -32.935 -28.953 17.609 1.00 88.31 93 LYS A O 1
ATOM 790 N N . TYR A 1 94 ? -32.902 -28.653 19.828 1.00 84.81 94 TYR A N 1
ATOM 791 C CA . TYR A 1 94 ? -31.945 -29.721 20.117 1.00 84.81 94 TYR A CA 1
ATOM 792 C C . TYR A 1 94 ? -32.307 -31.065 19.459 1.00 84.81 94 TYR A C 1
ATOM 794 O O . TYR A 1 94 ? -31.440 -31.728 18.892 1.00 84.81 94 TYR A O 1
ATOM 802 N N . SER A 1 95 ? -33.589 -31.443 19.457 1.00 83.44 95 SER A N 1
ATOM 803 C CA . SER A 1 95 ? -34.062 -32.695 18.846 1.00 83.44 95 SER A CA 1
ATOM 804 C C . SER A 1 95 ? -33.961 -32.728 17.315 1.00 83.44 95 SER A C 1
ATOM 806 O O . SER A 1 95 ? -33.797 -33.803 16.745 1.00 83.44 95 SER A O 1
ATOM 808 N N . GLU A 1 96 ? -34.069 -31.582 16.640 1.00 83.69 96 GLU A N 1
ATOM 809 C CA . GLU A 1 96 ? -33.882 -31.466 15.186 1.00 83.69 96 GLU A CA 1
ATOM 810 C C . GLU A 1 96 ? -32.388 -31.430 14.848 1.00 83.69 96 GLU A C 1
ATOM 812 O O . GLU A 1 96 ? -31.913 -32.217 14.032 1.00 83.69 96 GLU A O 1
ATOM 817 N N . LEU A 1 97 ? -31.626 -30.606 15.575 1.00 79.81 97 LEU A N 1
ATOM 818 C CA . LEU A 1 97 ? -30.170 -30.511 15.475 1.00 79.81 97 LEU A CA 1
ATOM 819 C C . LEU A 1 97 ? -29.498 -31.887 15.601 1.00 79.81 97 LEU A C 1
ATOM 821 O O . LEU A 1 97 ? -28.617 -32.215 14.810 1.00 79.81 97 LEU A O 1
ATOM 825 N N . ARG A 1 98 ? -29.929 -32.702 16.574 1.00 79.19 98 ARG A N 1
ATOM 826 C CA . ARG A 1 98 ? -29.404 -34.055 16.792 1.00 79.19 98 ARG A CA 1
ATOM 827 C C . ARG A 1 98 ? -29.658 -34.967 15.587 1.00 79.19 98 ARG A C 1
ATOM 829 O O . ARG A 1 98 ? -28.726 -35.611 15.121 1.00 79.19 98 ARG A O 1
ATOM 836 N N . LYS A 1 99 ? -30.880 -34.956 15.038 1.00 81.38 99 LYS A N 1
ATOM 837 C CA . LYS A 1 99 ? -31.254 -35.761 13.861 1.00 81.38 99 LYS A CA 1
ATOM 838 C C . LYS A 1 99 ? -30.454 -35.411 12.612 1.00 81.38 99 LYS A C 1
ATOM 840 O O . LYS A 1 99 ? -30.177 -36.305 11.824 1.00 81.38 99 LYS A O 1
ATOM 845 N N . GLU A 1 100 ? -30.109 -34.143 12.404 1.00 79.31 100 GLU A N 1
ATOM 846 C CA . GLU A 1 100 ? -29.255 -33.757 11.275 1.00 79.31 100 GLU A CA 1
ATOM 847 C C . GLU A 1 100 ? -27.785 -34.126 11.517 1.00 79.31 100 GLU A C 1
ATOM 849 O O . GLU A 1 100 ? -27.130 -34.630 10.608 1.00 79.31 100 GLU A O 1
ATOM 854 N N . LEU A 1 101 ? -27.281 -33.973 12.748 1.00 69.31 101 LEU A N 1
ATOM 855 C CA . LEU A 1 101 ? -25.918 -34.382 13.114 1.00 69.31 101 LEU A CA 1
ATOM 856 C C . LEU A 1 101 ? -25.664 -35.880 12.924 1.00 69.31 101 LEU A C 1
ATOM 858 O O . LEU A 1 101 ? -24.576 -36.251 12.493 1.00 69.31 101 LEU A O 1
ATOM 862 N N . ASP A 1 102 ? -26.663 -36.719 13.200 1.00 75.00 102 ASP A N 1
ATOM 863 C CA . ASP A 1 102 ? -26.572 -38.174 13.032 1.00 75.00 102 ASP A CA 1
ATOM 864 C C . ASP A 1 102 ? -26.574 -38.634 11.559 1.00 75.00 102 ASP A C 1
ATOM 866 O O . ASP A 1 102 ? -26.239 -39.783 11.278 1.00 75.00 102 ASP A O 1
ATOM 870 N N . LYS A 1 103 ? -26.914 -37.756 10.601 1.00 79.94 103 LYS A N 1
ATOM 871 C CA . LYS A 1 103 ? -26.824 -38.049 9.154 1.00 79.94 103 LYS A CA 1
ATOM 872 C C . LYS A 1 103 ? -25.468 -37.702 8.552 1.00 79.94 103 LYS A C 1
ATOM 874 O O . LYS A 1 103 ? -25.116 -38.220 7.492 1.00 79.94 103 LYS A O 1
ATOM 879 N N . ILE A 1 104 ? -24.745 -36.770 9.167 1.00 69.94 104 ILE A N 1
ATOM 880 C CA . ILE A 1 104 ? -23.444 -36.332 8.676 1.00 69.94 104 ILE A CA 1
ATOM 881 C C . ILE A 1 104 ? -22.418 -37.347 9.177 1.00 69.94 104 ILE A C 1
ATOM 883 O O . ILE A 1 104 ? -22.334 -37.599 10.373 1.00 69.94 104 ILE A O 1
ATOM 887 N N . ASN A 1 105 ? -21.628 -37.939 8.283 1.00 62.75 105 ASN A N 1
ATOM 888 C CA . ASN A 1 105 ? -20.605 -38.912 8.682 1.00 62.75 105 ASN A CA 1
ATOM 889 C C . ASN A 1 105 ? -19.241 -38.257 8.938 1.00 62.75 105 ASN A C 1
ATOM 891 O O . ASN A 1 105 ? -18.500 -38.727 9.798 1.00 62.75 105 ASN A O 1
ATOM 895 N N . ASP A 1 106 ? -18.928 -37.164 8.239 1.00 61.38 106 ASP A N 1
ATOM 896 C CA . ASP A 1 106 ? -17.666 -36.443 8.388 1.00 61.38 106 ASP A CA 1
ATOM 897 C C . ASP A 1 106 ? -17.703 -35.446 9.562 1.00 61.38 106 ASP A C 1
ATOM 899 O O . ASP A 1 106 ? -18.594 -34.601 9.686 1.00 61.38 106 ASP A O 1
ATOM 903 N N . ASP A 1 107 ? -16.705 -35.532 10.439 1.00 52.41 107 ASP A N 1
ATOM 904 C CA . ASP A 1 107 ? -16.645 -34.725 11.660 1.00 52.41 107 ASP A CA 1
ATOM 905 C C . ASP A 1 107 ? -16.354 -33.242 11.389 1.00 52.41 107 ASP A C 1
ATOM 907 O O . ASP A 1 107 ? -16.721 -32.389 12.196 1.00 52.41 107 ASP A O 1
ATOM 911 N N . LYS A 1 108 ? -15.761 -32.891 10.242 1.00 51.50 108 LYS A N 1
ATOM 912 C CA . LYS A 1 108 ? -15.551 -31.499 9.833 1.00 51.50 108 LYS A CA 1
ATOM 913 C C . LYS A 1 108 ? -16.838 -30.887 9.262 1.00 51.50 108 LYS A C 1
ATOM 915 O O . LYS A 1 108 ? -17.108 -29.717 9.530 1.00 51.50 108 LYS A O 1
ATOM 920 N N . GLU A 1 109 ? -17.664 -31.668 8.571 1.00 53.72 109 GLU A N 1
ATOM 921 C CA . GLU A 1 109 ? -19.004 -31.263 8.128 1.00 53.72 109 GLU A CA 1
ATOM 922 C C . GLU A 1 109 ? -19.978 -31.103 9.313 1.00 53.72 109 GLU A C 1
ATOM 924 O O . GLU A 1 109 ? -20.672 -30.087 9.387 1.00 53.72 109 GLU A O 1
ATOM 929 N N . LYS A 1 110 ? -19.974 -32.012 10.309 1.00 61.31 110 LYS A N 1
ATOM 930 C CA . LYS A 1 110 ? -20.745 -31.844 11.571 1.00 61.31 110 LYS A CA 1
ATOM 931 C C . LYS A 1 110 ? -20.378 -30.543 12.273 1.00 61.31 110 LYS A C 1
ATOM 933 O O . LYS A 1 110 ? -21.231 -29.790 12.747 1.00 61.31 110 LYS A O 1
ATOM 938 N N . ARG A 1 111 ? -19.071 -30.288 12.326 1.00 59.97 111 ARG A N 1
ATOM 939 C CA . ARG A 1 111 ? -18.454 -29.112 12.928 1.00 59.97 111 ARG A CA 1
ATOM 940 C C . ARG A 1 111 ? -18.901 -27.830 12.222 1.00 59.97 111 ARG A C 1
ATOM 942 O O . ARG A 1 111 ? -19.273 -26.884 12.907 1.00 59.97 111 ARG A O 1
ATOM 949 N N . GLU A 1 112 ? -18.924 -27.804 10.888 1.00 53.34 112 GLU A N 1
ATOM 950 C CA . GLU A 1 112 ? -19.447 -26.683 10.089 1.00 53.34 112 GLU A CA 1
ATOM 951 C C . GLU A 1 112 ? -20.967 -26.492 10.302 1.00 53.34 112 GLU A C 1
ATOM 953 O O . GLU A 1 112 ? -21.402 -25.381 10.618 1.00 53.34 112 GLU A O 1
ATOM 958 N N . PHE A 1 113 ? -21.755 -27.574 10.283 1.00 67.50 113 PHE A N 1
ATOM 959 C CA . PHE A 1 113 ? -23.202 -27.560 10.542 1.00 67.50 113 PHE A CA 1
ATOM 960 C C . PHE A 1 113 ? -23.574 -26.978 11.919 1.00 67.50 113 PHE A C 1
ATOM 962 O O . PHE A 1 113 ? -24.483 -26.147 12.017 1.00 67.50 113 PHE A O 1
ATOM 969 N N . LEU A 1 114 ? -22.860 -27.356 12.987 1.00 63.31 114 LEU A N 1
ATOM 970 C CA . LEU A 1 114 ? -23.079 -26.825 14.342 1.00 63.31 114 LEU A CA 1
ATOM 971 C C . LEU A 1 114 ? -22.958 -25.300 14.403 1.00 63.31 114 LEU A C 1
ATOM 973 O O . LEU A 1 114 ? -23.697 -24.645 15.136 1.00 63.31 114 LEU A O 1
ATOM 977 N N . VAL A 1 115 ? -22.039 -24.725 13.630 1.00 57.94 115 VAL A N 1
ATOM 978 C CA . VAL A 1 115 ? -21.782 -23.280 13.634 1.00 57.94 115 VAL A CA 1
ATOM 979 C C . VAL A 1 115 ? -22.918 -22.514 12.984 1.00 57.94 115 VAL A C 1
ATOM 981 O O . VAL A 1 115 ? -23.311 -21.451 13.462 1.00 57.94 115 VAL A O 1
ATOM 984 N N . GLU A 1 116 ? -23.422 -23.035 11.870 1.00 58.69 116 GLU A N 1
ATOM 985 C CA . GLU A 1 116 ? -24.488 -22.385 11.118 1.00 58.69 116 GLU A CA 1
ATOM 986 C C . GLU A 1 116 ? -25.818 -22.423 11.884 1.00 58.69 116 GLU A C 1
ATOM 988 O O . GLU A 1 116 ? -26.621 -21.495 11.760 1.00 58.69 116 GLU A O 1
ATOM 993 N N . ASN A 1 117 ? -26.024 -23.447 12.723 1.00 71.25 117 ASN A N 1
ATOM 994 C CA . ASN A 1 117 ? -27.320 -23.743 13.336 1.00 71.25 117 ASN A CA 1
ATOM 995 C C . ASN A 1 117 ? -27.422 -23.444 14.848 1.00 71.25 117 ASN A C 1
ATOM 997 O O . ASN A 1 117 ? -28.535 -23.246 15.345 1.00 71.25 117 ASN A O 1
ATOM 1001 N N . VAL A 1 118 ? -26.307 -23.328 15.586 1.00 70.94 118 VAL A N 1
ATOM 1002 C CA . VAL A 1 118 ? -26.301 -23.033 17.035 1.00 70.94 118 VAL A CA 1
ATOM 1003 C C . VAL A 1 118 ? -25.699 -21.653 17.322 1.00 70.94 118 VAL A C 1
ATOM 1005 O O . VAL A 1 118 ? -24.511 -21.407 17.118 1.00 70.94 118 VAL A O 1
ATOM 1008 N N . LYS A 1 119 ? -26.496 -20.728 17.873 1.00 64.00 119 LYS A N 1
ATOM 1009 C CA . LYS A 1 119 ? -25.986 -19.401 18.261 1.00 64.00 119 LYS A CA 1
ATOM 1010 C C . LYS A 1 119 ? -25.048 -19.484 19.468 1.00 64.00 119 LYS A C 1
ATOM 1012 O O . LYS A 1 119 ? -25.256 -20.268 20.386 1.00 64.00 119 LYS A O 1
ATOM 1017 N N . GLY A 1 120 ? -24.022 -18.633 19.477 1.00 58.72 120 GLY A N 1
ATOM 1018 C CA . GLY A 1 120 ? -22.931 -18.689 20.459 1.00 58.72 120 GLY A CA 1
ATOM 1019 C C . GLY A 1 120 ? -21.748 -19.546 20.000 1.00 58.72 120 GLY A C 1
ATOM 1020 O O . GLY A 1 120 ? -20.659 -19.401 20.550 1.00 58.72 120 GLY A O 1
ATOM 1021 N N . LEU A 1 121 ? -21.942 -20.349 18.952 1.00 53.03 121 LEU A N 1
ATOM 1022 C CA . LEU A 1 121 ? -20.893 -20.934 18.124 1.00 53.03 121 LEU A CA 1
ATOM 1023 C C . LEU A 1 121 ? -20.632 -19.976 16.924 1.00 53.03 121 LEU A C 1
ATOM 1025 O O . LEU A 1 121 ? -21.530 -19.218 16.552 1.00 53.03 121 LEU A O 1
ATOM 1029 N N . GLY A 1 122 ? -19.422 -19.913 16.342 1.00 48.09 122 GLY A N 1
ATOM 1030 C CA . GLY A 1 122 ? -19.147 -18.967 15.234 1.00 48.09 122 GLY A CA 1
ATOM 1031 C C . GLY A 1 122 ? -17.760 -19.045 14.574 1.00 48.09 122 GLY A C 1
ATOM 1032 O O . GLY A 1 122 ? -16.798 -18.573 15.159 1.00 48.09 122 GLY A O 1
ATOM 1033 N N . LEU A 1 123 ? -17.696 -19.534 13.323 1.00 49.84 123 LEU A N 1
ATOM 1034 C CA . LEU A 1 123 ? -16.540 -20.020 12.518 1.00 49.84 123 LEU A CA 1
ATOM 1035 C C . LEU A 1 123 ? -15.297 -19.119 12.387 1.00 49.84 123 LEU A C 1
ATOM 1037 O O . LEU A 1 123 ? -14.242 -19.619 12.004 1.00 49.84 123 LEU A O 1
ATOM 1041 N N . LYS A 1 124 ? -15.433 -17.820 12.676 1.00 42.88 124 LYS A N 1
ATOM 1042 C CA . LYS A 1 124 ? -15.439 -16.734 11.671 1.00 42.88 124 LYS A CA 1
ATOM 1043 C C . LYS A 1 124 ? -14.702 -17.055 10.348 1.00 42.88 124 LYS A C 1
ATOM 1045 O O . LYS A 1 124 ? -13.572 -17.516 10.363 1.00 42.88 124 LYS A O 1
ATOM 1050 N N . GLU A 1 125 ? -15.288 -16.679 9.213 1.00 45.41 125 GLU A N 1
ATOM 1051 C CA . GLU A 1 125 ? -14.557 -16.407 7.962 1.00 45.41 125 GLU A CA 1
ATOM 1052 C C . GLU A 1 125 ? -14.922 -14.987 7.493 1.00 45.41 125 GLU A C 1
ATOM 1054 O O . GLU A 1 125 ? -16.082 -14.579 7.586 1.00 45.41 125 GLU A O 1
ATOM 1059 N N . ALA A 1 126 ? -13.942 -14.220 7.012 1.00 51.56 126 ALA A N 1
ATOM 1060 C CA . ALA A 1 126 ? -14.060 -12.794 6.703 1.00 51.56 126 ALA A CA 1
ATOM 1061 C C . ALA A 1 126 ? -13.343 -12.499 5.378 1.00 51.56 126 ALA A C 1
ATOM 1063 O O . ALA A 1 126 ? -12.274 -13.050 5.150 1.00 51.56 126 ALA A O 1
ATOM 1064 N N . SER A 1 127 ? -13.901 -11.681 4.469 1.00 74.25 127 SER A N 1
ATOM 1065 C CA . SER A 1 127 ? -13.318 -11.551 3.115 1.00 74.25 127 SER A CA 1
ATOM 1066 C C . SER A 1 127 ? -13.700 -10.289 2.303 1.00 74.25 127 SER A C 1
ATOM 1068 O O . SER A 1 127 ? -14.569 -9.490 2.665 1.00 74.25 127 SER A O 1
ATOM 1070 N N . LEU A 1 128 ? -13.040 -10.155 1.147 1.00 87.44 128 LEU A N 1
ATOM 1071 C CA . LEU A 1 128 ? -13.095 -9.102 0.124 1.00 87.44 128 LEU A CA 1
ATOM 1072 C C . LEU A 1 128 ? -13.552 -9.650 -1.246 1.00 87.44 128 LEU A C 1
ATOM 1074 O O . LEU A 1 128 ? -13.314 -10.818 -1.553 1.00 87.44 128 LEU A O 1
ATOM 1078 N N . PRO A 1 129 ? -14.141 -8.839 -2.141 1.00 90.62 129 PRO A N 1
ATOM 1079 C CA . PRO A 1 129 ? -14.380 -9.243 -3.524 1.00 90.62 129 PRO A CA 1
ATOM 1080 C C . PRO A 1 129 ? -13.103 -9.207 -4.375 1.00 90.62 129 PRO A C 1
ATOM 1082 O O . PRO A 1 129 ? -12.215 -8.394 -4.139 1.00 90.62 129 PRO A O 1
ATOM 1085 N N . TYR A 1 130 ? -13.076 -10.022 -5.438 1.00 90.75 130 TYR A N 1
ATOM 1086 C CA . TYR A 1 130 ? -11.966 -10.151 -6.403 1.00 90.75 130 TYR A CA 1
ATOM 1087 C C . TYR A 1 130 ? -11.257 -8.831 -6.774 1.00 90.75 130 TYR A C 1
ATOM 1089 O O . TYR A 1 130 ? -10.030 -8.769 -6.836 1.00 90.75 130 TYR A O 1
ATOM 1097 N N . ASP A 1 131 ? -12.039 -7.795 -7.090 1.00 92.50 131 ASP A N 1
ATOM 1098 C CA . ASP A 1 131 ? -11.573 -6.516 -7.634 1.00 92.50 131 ASP A CA 1
ATOM 1099 C C . ASP A 1 131 ? -11.202 -5.466 -6.575 1.00 92.50 131 ASP A C 1
ATOM 1101 O O . ASP A 1 131 ? -10.678 -4.409 -6.941 1.00 92.50 131 ASP A O 1
ATOM 1105 N N . GLU A 1 132 ? -11.427 -5.742 -5.285 1.00 94.19 132 GLU A N 1
ATOM 1106 C CA . GLU A 1 132 ? -10.972 -4.837 -4.232 1.00 94.19 132 GLU A CA 1
ATOM 1107 C C . GLU A 1 132 ? -9.449 -4.892 -4.108 1.00 94.19 132 GLU A C 1
ATOM 1109 O O . GLU A 1 132 ? -8.826 -5.955 -4.206 1.00 94.19 132 GLU A O 1
ATOM 1114 N N . LYS A 1 133 ? -8.835 -3.716 -3.963 1.00 94.81 133 LYS A N 1
ATOM 1115 C CA . LYS A 1 133 ? -7.385 -3.587 -4.095 1.00 94.81 133 LYS A CA 1
ATOM 1116 C C . LYS A 1 133 ? -6.673 -3.698 -2.760 1.00 94.81 133 LYS A C 1
ATOM 1118 O O . LYS A 1 133 ? -7.109 -3.101 -1.780 1.00 94.81 133 LYS A O 1
ATOM 1123 N N . VAL A 1 134 ? -5.538 -4.387 -2.761 1.00 94.69 134 VAL A N 1
ATOM 1124 C CA . VAL A 1 134 ? -4.633 -4.536 -1.615 1.00 94.69 134 VAL A CA 1
ATOM 1125 C C . VAL A 1 134 ? -3.249 -3.987 -1.949 1.00 94.69 134 VAL A C 1
ATOM 1127 O O . VAL A 1 134 ? -2.790 -4.081 -3.094 1.00 94.69 134 VAL A O 1
ATOM 1130 N N . LEU A 1 135 ? -2.610 -3.361 -0.957 1.00 94.19 135 LEU A N 1
ATOM 1131 C CA . LEU A 1 135 ? -1.281 -2.768 -1.088 1.00 94.19 135 LEU A CA 1
ATOM 1132 C C . LEU A 1 135 ? -0.221 -3.782 -0.644 1.00 94.19 135 LEU A C 1
ATOM 1134 O O . LEU A 1 135 ? -0.045 -4.034 0.543 1.00 94.19 135 LEU A O 1
ATOM 1138 N N . ILE A 1 136 ? 0.486 -4.343 -1.615 1.00 95.25 136 ILE A N 1
ATOM 1139 C CA . ILE A 1 136 ? 1.425 -5.457 -1.440 1.00 95.25 136 ILE A CA 1
ATOM 1140 C C . ILE A 1 136 ? 2.824 -5.097 -1.929 1.00 95.25 136 ILE A C 1
ATOM 1142 O O . ILE A 1 136 ? 3.008 -4.154 -2.694 1.00 95.25 136 ILE A O 1
ATOM 1146 N N . ILE A 1 137 ? 3.817 -5.881 -1.526 1.00 94.81 137 ILE A N 1
ATOM 1147 C CA . ILE A 1 137 ? 5.215 -5.752 -1.925 1.00 94.81 137 ILE A CA 1
ATOM 1148 C C . ILE A 1 137 ? 5.670 -7.102 -2.476 1.00 94.81 137 ILE A C 1
ATOM 1150 O O . ILE A 1 137 ? 5.601 -8.111 -1.779 1.00 94.81 137 ILE A O 1
ATOM 1154 N N . ILE A 1 138 ? 6.121 -7.123 -3.732 1.00 92.19 138 ILE A N 1
ATOM 1155 C CA . ILE A 1 138 ? 6.639 -8.321 -4.412 1.00 92.19 138 ILE A CA 1
ATOM 1156 C C . ILE A 1 138 ? 7.985 -7.967 -5.033 1.00 92.19 138 ILE A C 1
ATOM 1158 O O . ILE A 1 138 ? 8.049 -7.045 -5.848 1.00 92.19 138 ILE A O 1
ATOM 1162 N N . LYS A 1 139 ? 9.035 -8.732 -4.699 1.00 87.94 139 LYS A N 1
ATOM 1163 C CA . LYS A 1 139 ? 10.408 -8.543 -5.219 1.00 87.94 139 LYS A CA 1
ATOM 1164 C C . LYS A 1 139 ? 10.867 -7.083 -5.095 1.00 87.94 139 LYS A C 1
ATOM 1166 O O . LYS A 1 139 ? 11.245 -6.463 -6.089 1.00 87.94 139 LYS A O 1
ATOM 1171 N N . ASP A 1 140 ? 10.721 -6.543 -3.884 1.00 85.12 140 ASP A N 1
ATOM 1172 C CA . ASP A 1 140 ? 11.074 -5.165 -3.519 1.00 85.12 140 ASP A CA 1
ATOM 1173 C C . ASP A 1 140 ? 10.433 -4.115 -4.442 1.00 85.12 140 ASP A C 1
ATOM 1175 O O . ASP A 1 140 ? 11.038 -3.130 -4.855 1.00 85.12 140 ASP A O 1
ATOM 1179 N N . ARG A 1 141 ? 9.168 -4.342 -4.814 1.00 89.31 141 ARG A N 1
ATOM 1180 C CA . ARG A 1 141 ? 8.327 -3.346 -5.483 1.00 89.31 141 ARG A CA 1
ATOM 1181 C C . ARG A 1 141 ? 6.952 -3.319 -4.848 1.00 89.31 141 ARG A C 1
ATOM 1183 O O . ARG A 1 141 ? 6.256 -4.336 -4.825 1.00 89.31 141 ARG A O 1
ATOM 1190 N N . VAL A 1 142 ? 6.565 -2.144 -4.369 1.00 93.56 142 VAL A N 1
ATOM 1191 C CA . VAL A 1 142 ? 5.233 -1.882 -3.826 1.00 93.56 142 VAL A CA 1
ATOM 1192 C C . VAL A 1 142 ? 4.243 -1.759 -4.985 1.00 93.56 142 VAL A C 1
ATOM 1194 O O . VAL A 1 142 ? 4.493 -1.063 -5.972 1.00 93.56 142 VAL A O 1
ATOM 1197 N N . LYS A 1 143 ? 3.117 -2.461 -4.884 1.00 92.38 143 LYS A N 1
ATOM 1198 C CA . LYS A 1 143 ? 2.097 -2.598 -5.926 1.00 92.38 143 LYS A CA 1
ATOM 1199 C C . LYS A 1 143 ? 0.702 -2.497 -5.334 1.00 92.38 143 LYS A C 1
ATOM 1201 O O . LYS A 1 143 ? 0.469 -2.839 -4.179 1.00 92.38 143 LYS A O 1
ATOM 1206 N N . LEU A 1 144 ? -0.239 -2.089 -6.177 1.00 93.56 144 LEU A N 1
ATOM 1207 C CA . LEU A 1 144 ? -1.656 -2.060 -5.851 1.00 93.56 144 LEU A CA 1
ATOM 1208 C C . LEU A 1 144 ? -2.420 -2.957 -6.835 1.00 93.56 144 LEU A C 1
ATOM 1210 O O . LEU A 1 144 ? -2.622 -2.589 -7.993 1.00 93.56 144 LEU A O 1
ATOM 1214 N N . ILE A 1 145 ? -2.838 -4.128 -6.363 1.00 93.81 145 ILE A N 1
ATOM 1215 C CA . ILE A 1 145 ? -3.410 -5.219 -7.169 1.00 93.81 145 ILE A CA 1
ATOM 1216 C C . ILE A 1 145 ? -4.790 -5.610 -6.624 1.00 93.81 145 ILE A C 1
ATOM 1218 O O . ILE A 1 145 ? -5.059 -5.396 -5.443 1.00 93.81 145 ILE A O 1
ATOM 1222 N N . GLY A 1 146 ? -5.672 -6.166 -7.460 1.00 95.38 146 GLY A N 1
ATOM 1223 C CA . GLY A 1 146 ? -6.909 -6.784 -6.968 1.00 95.38 146 GLY A CA 1
ATOM 1224 C C . GLY A 1 146 ? -6.592 -8.064 -6.192 1.00 95.38 146 GLY A C 1
ATOM 1225 O O . GLY A 1 146 ? -5.769 -8.855 -6.648 1.00 95.38 146 GLY A O 1
ATOM 1226 N N . ILE A 1 147 ? -7.224 -8.289 -5.039 1.00 93.75 147 ILE A N 1
ATOM 1227 C CA . ILE A 1 147 ? -6.927 -9.459 -4.194 1.00 93.75 147 ILE A CA 1
ATOM 1228 C C . ILE A 1 147 ? -7.216 -10.800 -4.895 1.00 93.75 147 ILE A C 1
ATOM 1230 O O . ILE A 1 147 ? -6.507 -11.778 -4.669 1.00 93.75 147 ILE A O 1
ATOM 1234 N N . GLY A 1 148 ? -8.185 -10.844 -5.814 1.00 91.88 148 GLY A N 1
ATOM 1235 C CA . GLY A 1 148 ? -8.424 -12.027 -6.643 1.00 91.88 148 GLY A CA 1
ATOM 1236 C C . GLY A 1 148 ? -7.307 -12.283 -7.660 1.00 91.88 148 GLY A C 1
ATOM 1237 O O . GLY A 1 148 ? -6.855 -13.411 -7.806 1.00 91.88 148 GLY A O 1
ATOM 1238 N N . GLU A 1 149 ? -6.773 -11.226 -8.283 1.00 95.00 149 GLU A N 1
ATOM 1239 C CA . GLU A 1 149 ? -5.607 -11.326 -9.178 1.00 95.00 149 GLU A CA 1
ATOM 1240 C C . GLU A 1 149 ? -4.330 -11.712 -8.406 1.00 95.00 149 GLU A C 1
ATOM 1242 O O . GLU A 1 149 ? -3.451 -12.381 -8.951 1.00 95.00 149 GLU A O 1
ATOM 1247 N N . LEU A 1 150 ? -4.224 -11.303 -7.135 1.00 94.31 150 LEU A N 1
ATOM 1248 C CA . LEU A 1 150 ? -3.161 -11.738 -6.229 1.00 94.31 150 LEU A CA 1
ATOM 1249 C C . LEU A 1 150 ? -3.269 -13.243 -5.944 1.00 94.31 150 LEU A C 1
ATOM 1251 O O . LEU A 1 150 ? -2.275 -13.951 -6.093 1.00 94.31 150 LEU A O 1
ATOM 1255 N N . TYR A 1 151 ? -4.465 -13.728 -5.591 1.00 90.50 151 TYR A N 1
ATOM 1256 C CA . TYR A 1 151 ? -4.733 -15.153 -5.381 1.00 90.50 151 TYR A CA 1
ATOM 1257 C C . TYR A 1 151 ? -4.374 -15.966 -6.630 1.00 90.50 151 TYR A C 1
ATOM 1259 O O . TYR A 1 151 ? -3.513 -16.839 -6.558 1.00 90.50 151 TYR A O 1
ATOM 1267 N N . ASP A 1 152 ? -4.939 -15.623 -7.790 1.00 88.50 152 ASP A N 1
ATOM 1268 C CA . ASP A 1 152 ? -4.758 -16.371 -9.042 1.00 88.50 152 ASP A CA 1
ATOM 1269 C C . ASP A 1 152 ? -3.282 -16.501 -9.473 1.00 88.50 152 ASP A C 1
ATOM 1271 O O . ASP A 1 152 ? -2.933 -17.427 -10.201 1.00 88.50 152 ASP A O 1
ATOM 1275 N N . LYS A 1 153 ? -2.402 -15.593 -9.023 1.00 92.44 153 LYS A N 1
ATOM 1276 C CA . LYS A 1 153 ? -0.969 -15.581 -9.366 1.00 92.44 153 LYS A CA 1
ATOM 1277 C C . LYS A 1 153 ? -0.030 -16.128 -8.292 1.00 92.44 153 LYS A C 1
ATOM 1279 O O . LYS A 1 153 ? 1.089 -16.494 -8.642 1.00 92.44 153 LYS A O 1
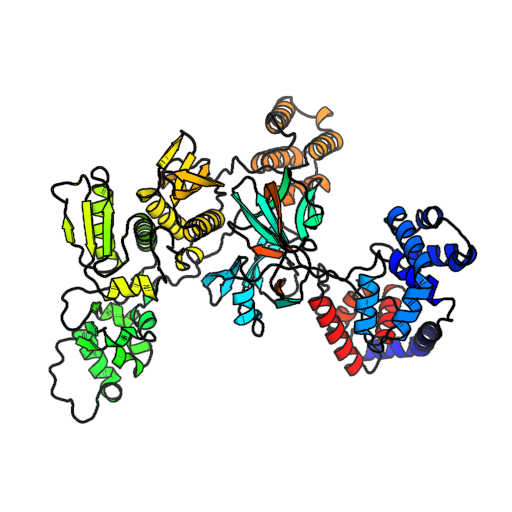ATOM 1284 N N . TYR A 1 154 ? -0.427 -16.103 -7.019 1.00 89.25 154 TYR A N 1
ATOM 1285 C CA . TYR A 1 154 ? 0.503 -16.278 -5.895 1.00 89.25 154 TYR A CA 1
ATOM 1286 C C . TYR A 1 154 ? -0.058 -17.074 -4.704 1.00 89.25 154 TYR A C 1
ATOM 1288 O O . TYR A 1 154 ? 0.597 -17.119 -3.668 1.00 89.25 154 TYR A O 1
ATOM 1296 N N . HIS A 1 155 ? -1.248 -17.684 -4.788 1.00 82.00 155 HIS A N 1
ATOM 1297 C CA . HIS A 1 155 ? -1.823 -18.426 -3.650 1.00 82.00 155 HIS A CA 1
ATOM 1298 C C . HIS A 1 155 ? -0.940 -19.581 -3.150 1.00 82.00 155 HIS A C 1
ATOM 1300 O O . HIS A 1 155 ? -0.825 -19.757 -1.938 1.00 82.00 155 HIS A O 1
ATOM 1306 N N . ASP A 1 156 ? -0.267 -20.285 -4.063 1.00 73.38 156 ASP A N 1
ATOM 1307 C CA . ASP A 1 156 ? 0.702 -21.352 -3.758 1.00 73.38 156 ASP A CA 1
ATOM 1308 C C . ASP A 1 156 ? 2.084 -20.832 -3.323 1.00 73.38 156 ASP A C 1
ATOM 1310 O O . ASP A 1 156 ? 2.955 -21.618 -2.960 1.00 73.38 156 ASP A O 1
ATOM 1314 N N . SER A 1 157 ? 2.308 -19.516 -3.387 1.00 85.88 157 SER A N 1
ATOM 1315 C CA . SER A 1 157 ? 3.594 -18.876 -3.090 1.00 85.88 157 SER A CA 1
ATOM 1316 C C . SER A 1 157 ? 3.412 -17.564 -2.313 1.00 85.88 157 SER A C 1
ATOM 1318 O O . SER A 1 157 ? 3.983 -16.517 -2.659 1.00 85.88 157 SER A O 1
ATOM 1320 N N . ALA A 1 158 ? 2.524 -17.583 -1.315 1.00 80.75 158 ALA A N 1
ATOM 1321 C CA . ALA A 1 158 ? 2.132 -16.398 -0.554 1.00 80.75 158 ALA A CA 1
ATOM 1322 C C . ALA A 1 158 ? 3.328 -15.753 0.173 1.00 80.75 158 ALA A C 1
ATOM 1324 O O . ALA A 1 158 ? 3.383 -14.532 0.292 1.00 80.75 158 ALA A O 1
ATOM 1325 N N . GLU A 1 159 ? 4.329 -16.549 0.557 1.00 79.88 159 GLU A N 1
ATOM 1326 C CA . GLU A 1 159 ? 5.572 -16.123 1.208 1.00 79.88 159 GLU A CA 1
ATOM 1327 C C . GLU A 1 159 ? 6.438 -15.170 0.363 1.00 79.88 159 GLU A C 1
ATOM 1329 O O . GLU A 1 159 ? 7.293 -14.464 0.900 1.00 79.88 159 GLU A O 1
ATOM 1334 N N . GLN A 1 160 ? 6.212 -15.096 -0.955 1.00 88.56 160 GLN A N 1
ATOM 1335 C CA . GLN A 1 160 ? 6.867 -14.114 -1.835 1.00 88.56 160 GLN A CA 1
ATOM 1336 C C . GLN A 1 160 ? 6.260 -12.705 -1.732 1.00 88.56 160 GLN A C 1
ATOM 1338 O O . GLN A 1 160 ? 6.779 -11.763 -2.343 1.00 88.56 160 GLN A O 1
ATOM 1343 N N . ILE A 1 161 ? 5.152 -12.559 -1.001 1.00 92.38 161 ILE A N 1
ATOM 1344 C CA . ILE A 1 161 ? 4.407 -11.316 -0.832 1.00 92.38 161 ILE A CA 1
ATOM 1345 C C . ILE A 1 161 ? 4.602 -10.792 0.586 1.00 92.38 161 ILE A C 1
ATOM 1347 O O . ILE A 1 161 ? 4.464 -11.512 1.572 1.00 92.38 161 ILE A O 1
ATOM 1351 N N . LYS A 1 162 ? 4.837 -9.486 0.686 1.00 93.88 162 LYS A N 1
ATOM 1352 C CA . LYS A 1 162 ? 4.699 -8.734 1.934 1.00 93.88 162 LYS A CA 1
ATOM 1353 C C . LYS A 1 162 ? 3.585 -7.700 1.800 1.00 93.88 162 LYS A C 1
ATOM 1355 O O . LYS A 1 162 ? 3.160 -7.370 0.695 1.00 93.88 162 LYS A O 1
ATOM 1360 N N . THR A 1 163 ? 3.113 -7.171 2.915 1.00 93.75 163 THR A N 1
ATOM 1361 C CA . THR A 1 163 ? 2.092 -6.120 2.983 1.00 93.75 163 THR A CA 1
ATOM 1362 C C . THR A 1 163 ? 2.397 -5.183 4.146 1.00 93.75 163 THR A C 1
ATOM 1364 O O . THR A 1 163 ? 3.187 -5.509 5.030 1.00 93.75 163 THR A O 1
ATOM 1367 N N . PHE A 1 164 ? 1.767 -4.013 4.150 1.00 93.94 164 PHE A N 1
ATOM 1368 C CA . PHE A 1 164 ? 1.755 -3.139 5.317 1.00 93.94 164 PHE A CA 1
ATOM 1369 C C . PHE A 1 164 ? 0.689 -3.628 6.300 1.00 93.94 164 PHE A C 1
ATOM 1371 O O . PHE A 1 164 ? -0.483 -3.738 5.930 1.00 93.94 164 PHE A O 1
ATOM 1378 N N . ALA A 1 165 ? 1.095 -3.884 7.540 1.00 92.50 165 ALA A N 1
ATOM 1379 C CA . ALA A 1 165 ? 0.217 -4.249 8.649 1.00 92.50 165 ALA A CA 1
ATOM 1380 C C . ALA A 1 165 ? 0.668 -3.530 9.925 1.00 92.50 165 ALA A C 1
ATOM 1382 O O . ALA A 1 165 ? 1.856 -3.260 10.085 1.00 92.50 165 ALA A O 1
ATOM 1383 N N . PHE A 1 166 ? -0.250 -3.185 10.829 1.00 91.50 166 PHE A N 1
ATOM 1384 C CA . PHE A 1 166 ? 0.118 -2.552 12.099 1.00 91.50 166 PHE A CA 1
ATOM 1385 C C . PHE A 1 166 ? 0.287 -3.580 13.224 1.00 91.50 166 PHE A C 1
ATOM 1387 O O . PHE A 1 166 ? -0.514 -4.507 13.341 1.00 91.50 166 PHE A O 1
ATOM 1394 N N . ASN A 1 167 ? 1.297 -3.427 14.084 1.00 87.25 167 ASN A N 1
ATOM 1395 C CA . ASN A 1 167 ? 1.465 -4.318 15.237 1.00 87.25 167 ASN A CA 1
ATOM 1396 C C . ASN A 1 167 ? 0.442 -3.951 16.328 1.00 87.25 167 ASN A C 1
ATOM 1398 O O . ASN A 1 167 ? 0.400 -2.812 16.795 1.00 87.25 167 ASN A O 1
ATOM 1402 N N . HIS A 1 168 ? -0.370 -4.907 16.786 1.00 81.25 168 HIS A N 1
ATOM 1403 C CA . HIS A 1 168 ? -1.423 -4.661 17.786 1.00 81.25 168 HIS A CA 1
ATOM 1404 C C . HIS A 1 168 ? -0.915 -4.102 19.131 1.00 81.25 168 HIS A C 1
ATOM 1406 O O . HIS A 1 168 ? -1.691 -3.501 19.874 1.00 81.25 168 HIS A O 1
ATOM 1412 N N . SER A 1 169 ? 0.370 -4.275 19.465 1.00 79.50 169 SER A N 1
ATOM 1413 C CA . SER A 1 169 ? 0.936 -3.799 20.737 1.00 79.50 169 SER A CA 1
ATOM 1414 C C . SER A 1 169 ? 1.281 -2.302 20.746 1.00 79.50 169 SER A C 1
ATOM 1416 O O . SER A 1 169 ? 1.105 -1.642 21.776 1.00 79.50 169 SER A O 1
ATOM 1418 N N . ASN A 1 170 ? 1.758 -1.778 19.609 1.00 85.12 170 ASN A N 1
ATOM 1419 C CA . ASN A 1 170 ? 2.319 -0.430 19.452 1.00 85.12 170 ASN A CA 1
ATOM 1420 C C . ASN A 1 170 ? 1.524 0.450 18.455 1.00 85.12 170 ASN A C 1
ATOM 1422 O O . ASN A 1 170 ? 1.700 1.668 18.436 1.00 85.12 170 ASN A O 1
ATOM 1426 N N . LEU A 1 171 ? 0.634 -0.165 17.665 1.00 89.88 171 LEU A N 1
ATOM 1427 C CA . LEU A 1 171 ? -0.214 0.426 16.625 1.00 89.88 171 LEU A CA 1
ATOM 1428 C C . LEU A 1 171 ? 0.546 1.169 15.507 1.00 89.88 171 LEU A C 1
ATOM 1430 O O . LEU A 1 171 ? 0.014 2.106 14.907 1.00 89.88 171 LEU A O 1
ATOM 1434 N N . LYS A 1 172 ? 1.784 0.758 15.221 1.00 91.94 172 LYS A N 1
ATOM 1435 C CA . LYS A 1 172 ? 2.638 1.273 14.140 1.00 91.94 172 LYS A CA 1
ATOM 1436 C C . LYS A 1 172 ? 2.666 0.322 12.957 1.00 91.94 172 LYS A C 1
ATOM 1438 O O . LYS A 1 172 ? 2.547 -0.884 13.152 1.00 91.94 172 LYS A O 1
ATOM 1443 N N . PHE A 1 173 ? 2.821 0.870 11.752 1.00 93.19 173 PHE A N 1
ATOM 1444 C CA . PHE A 1 173 ? 2.886 0.072 10.525 1.00 93.19 173 PHE A CA 1
ATOM 1445 C C . PHE A 1 173 ? 4.275 -0.517 10.297 1.00 93.19 173 PHE A C 1
ATOM 1447 O O . PHE A 1 173 ? 5.287 0.179 10.351 1.00 93.19 173 PHE A O 1
ATOM 1454 N N . GLU A 1 174 ? 4.289 -1.804 9.980 1.00 91.94 174 GLU A N 1
ATOM 1455 C CA . GLU A 1 174 ? 5.462 -2.618 9.701 1.00 91.94 174 GLU A CA 1
ATOM 1456 C C . GLU A 1 174 ? 5.223 -3.378 8.376 1.00 91.94 174 GLU A C 1
ATOM 1458 O O . GLU A 1 174 ? 4.094 -3.460 7.874 1.00 91.94 174 GLU A O 1
ATOM 1463 N N . ILE A 1 175 ? 6.297 -3.872 7.753 1.00 92.81 175 ILE A N 1
ATOM 1464 C CA . ILE A 1 175 ? 6.223 -4.644 6.504 1.00 92.81 175 ILE A CA 1
ATOM 1465 C C . ILE A 1 175 ? 6.276 -6.124 6.867 1.00 92.81 175 ILE A C 1
ATOM 1467 O O . ILE A 1 175 ? 7.335 -6.638 7.220 1.00 92.81 175 ILE A O 1
ATOM 1471 N N . CYS A 1 176 ? 5.138 -6.799 6.752 1.00 90.12 176 CYS A N 1
ATOM 1472 C CA . CYS A 1 176 ? 4.936 -8.159 7.241 1.00 90.12 176 CYS A CA 1
ATOM 1473 C C . CYS A 1 176 ? 4.681 -9.124 6.085 1.00 90.12 176 CYS A C 1
ATOM 1475 O O . CYS A 1 176 ? 4.121 -8.743 5.054 1.00 90.12 176 CYS A O 1
ATOM 1477 N N . SER A 1 177 ? 5.079 -10.381 6.255 1.00 88.75 177 SER A N 1
ATOM 1478 C CA . SER A 1 177 ? 4.884 -11.422 5.244 1.00 88.75 177 SER A CA 1
ATOM 1479 C C . SER A 1 177 ? 3.411 -11.842 5.153 1.00 88.75 177 SER A C 1
ATOM 1481 O O . SER A 1 177 ? 2.715 -11.949 6.166 1.00 88.75 177 SER A O 1
ATOM 1483 N N . ALA A 1 178 ? 2.926 -12.093 3.937 1.00 84.75 178 ALA A N 1
ATOM 1484 C CA . ALA A 1 178 ? 1.676 -12.814 3.743 1.00 84.75 178 ALA A CA 1
ATOM 1485 C C . ALA A 1 178 ? 1.945 -14.318 3.901 1.00 84.75 178 ALA A C 1
ATOM 1487 O O . ALA A 1 178 ? 2.898 -14.847 3.334 1.00 84.75 178 ALA A O 1
ATOM 1488 N N . THR A 1 179 ? 1.113 -15.018 4.668 1.00 73.62 179 THR A N 1
ATOM 1489 C CA . THR A 1 179 ? 1.269 -16.462 4.927 1.00 73.62 179 THR A CA 1
ATOM 1490 C C . THR A 1 179 ? 0.147 -17.308 4.338 1.00 73.62 179 THR A C 1
ATOM 1492 O O . THR A 1 179 ? 0.270 -18.533 4.262 1.00 73.62 179 THR A O 1
ATOM 1495 N N . LYS A 1 180 ? -0.938 -16.686 3.865 1.00 72.38 180 LYS A N 1
ATOM 1496 C CA . LYS A 1 180 ? -1.905 -17.305 2.951 1.00 72.38 180 LYS A CA 1
ATOM 1497 C C . LYS A 1 180 ? -2.663 -16.237 2.178 1.00 72.38 180 LYS A C 1
ATOM 1499 O O . LYS A 1 180 ? -2.992 -15.192 2.730 1.00 72.38 180 LYS A O 1
ATOM 1504 N N . ILE A 1 181 ? -3.026 -16.550 0.939 1.00 76.62 181 ILE A N 1
ATOM 1505 C CA . ILE A 1 181 ? -4.129 -15.881 0.250 1.00 76.62 181 ILE A CA 1
ATOM 1506 C C . ILE A 1 181 ? -5.262 -16.901 0.172 1.00 76.62 181 ILE A C 1
ATOM 1508 O O . ILE A 1 181 ? -5.067 -18.025 -0.293 1.00 76.62 181 ILE A O 1
ATOM 1512 N N . MET A 1 182 ? -6.429 -16.544 0.689 1.00 71.00 182 MET A N 1
ATOM 1513 C CA . MET A 1 182 ? -7.568 -17.446 0.831 1.00 71.00 182 MET A CA 1
ATOM 1514 C C . MET A 1 182 ? -8.661 -17.104 -0.179 1.00 71.00 182 MET A C 1
ATOM 1516 O O . MET A 1 182 ? -8.729 -15.981 -0.679 1.00 71.00 182 MET A O 1
ATOM 1520 N N . ARG A 1 183 ? -9.507 -18.090 -0.489 1.00 77.81 183 ARG A N 1
ATOM 1521 C CA . ARG A 1 183 ? -10.658 -17.951 -1.382 1.00 77.81 183 ARG A CA 1
ATOM 1522 C C . ARG A 1 183 ? -11.811 -18.800 -0.853 1.00 77.81 183 ARG A C 1
ATOM 1524 O O . ARG A 1 183 ? -11.664 -20.013 -0.733 1.00 77.81 183 ARG A O 1
ATOM 1531 N N . HIS A 1 184 ? -12.953 -18.168 -0.613 1.00 67.25 184 HIS A N 1
ATOM 1532 C CA . HIS A 1 184 ? -14.136 -18.763 0.011 1.00 67.25 184 HIS A CA 1
ATOM 1533 C C . HIS A 1 184 ? -15.343 -18.638 -0.923 1.00 67.25 184 HIS A C 1
ATOM 1535 O O . HIS A 1 184 ? -15.463 -17.652 -1.654 1.00 67.25 184 HIS A O 1
ATOM 1541 N N . ASN A 1 185 ? -16.247 -19.622 -0.916 1.00 67.69 185 ASN A N 1
ATOM 1542 C CA . ASN A 1 185 ? -17.541 -19.479 -1.590 1.00 67.69 185 ASN A CA 1
ATOM 1543 C C . ASN A 1 185 ? -18.395 -18.459 -0.820 1.00 67.69 185 ASN A C 1
ATOM 1545 O O . ASN A 1 185 ? -18.522 -18.566 0.395 1.00 67.69 185 ASN A O 1
ATOM 1549 N N . TYR A 1 186 ? -19.030 -17.507 -1.505 1.00 72.62 186 TYR A N 1
ATOM 1550 C CA . TYR A 1 186 ? -19.885 -16.507 -0.856 1.00 72.62 186 TYR A CA 1
ATOM 1551 C C . TYR A 1 186 ? -21.167 -16.268 -1.644 1.00 72.62 186 TYR A C 1
ATOM 1553 O O . TYR A 1 186 ? -21.138 -16.073 -2.856 1.00 72.62 186 TYR A O 1
ATOM 1561 N N . LYS A 1 187 ? -22.299 -16.273 -0.933 1.00 72.69 187 LYS A N 1
ATOM 1562 C CA . LYS A 1 187 ? -23.648 -16.072 -1.493 1.00 72.69 187 LYS A CA 1
ATOM 1563 C C . LYS A 1 187 ? -24.441 -14.954 -0.794 1.00 72.69 187 LYS A C 1
ATOM 1565 O O . LYS A 1 187 ? -25.619 -14.775 -1.084 1.00 72.69 187 LYS A O 1
ATOM 1570 N N . LYS A 1 188 ? -23.827 -14.237 0.156 1.00 81.31 188 LYS A N 1
ATOM 1571 C CA . LYS A 1 188 ? -24.456 -13.134 0.906 1.00 81.31 188 LYS A CA 1
ATOM 1572 C C . LYS A 1 188 ? -24.099 -11.781 0.262 1.00 81.31 188 LYS A C 1
ATOM 1574 O O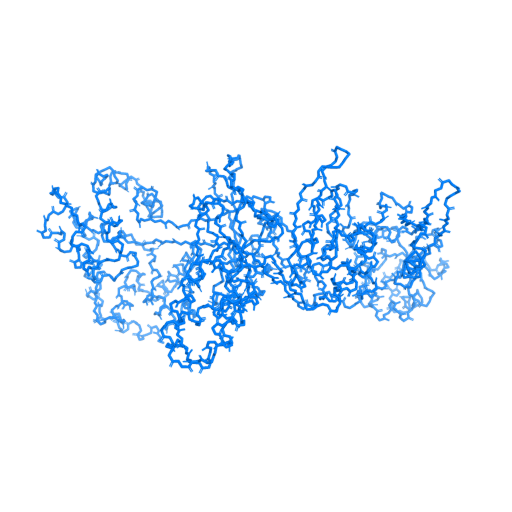 . LYS A 1 188 ? -23.333 -11.715 -0.698 1.00 81.31 188 LYS A O 1
ATOM 1579 N N . ASP A 1 189 ? -24.653 -10.696 0.791 1.00 86.12 189 ASP A N 1
ATOM 1580 C CA . ASP A 1 189 ? -24.411 -9.340 0.284 1.00 86.12 189 ASP A CA 1
ATOM 1581 C C . ASP A 1 189 ? -23.041 -8.770 0.699 1.00 86.12 189 ASP A C 1
ATOM 1583 O O . ASP A 1 189 ? -22.523 -9.057 1.782 1.00 86.12 189 ASP A O 1
ATOM 1587 N N . LEU A 1 190 ? -22.497 -7.885 -0.138 1.00 91.44 190 LEU A N 1
ATOM 1588 C CA . LEU A 1 190 ? -21.367 -7.020 0.202 1.00 91.44 190 LEU A CA 1
ATOM 1589 C C . LEU A 1 190 ? -21.830 -5.679 0.768 1.00 91.44 190 LEU A C 1
ATOM 1591 O O . LEU A 1 190 ? -22.966 -5.243 0.580 1.00 91.44 190 LEU A O 1
ATOM 1595 N N . TYR A 1 191 ? -20.889 -4.995 1.411 1.00 94.06 191 TYR A N 1
ATOM 1596 C CA . TYR A 1 191 ? -21.055 -3.666 1.970 1.00 94.06 191 TYR A CA 1
ATOM 1597 C C . TYR A 1 191 ? -19.959 -2.747 1.408 1.00 94.06 191 TYR A C 1
ATOM 1599 O O . TYR A 1 191 ? -18.773 -2.968 1.655 1.00 94.06 191 TYR A O 1
ATOM 1607 N N . GLU A 1 192 ? -20.334 -1.712 0.649 1.00 95.88 192 GLU A N 1
ATOM 1608 C CA . GLU A 1 192 ? -19.435 -0.611 0.288 1.00 95.88 192 GLU A CA 1
ATOM 1609 C C . GLU A 1 192 ? -19.480 0.457 1.383 1.00 95.88 192 GLU A C 1
ATOM 1611 O O . GLU A 1 192 ? -20.472 1.175 1.529 1.00 95.88 192 GLU A O 1
ATOM 1616 N N . ILE A 1 193 ? -18.382 0.600 2.121 1.00 96.25 193 ILE A N 1
ATOM 1617 C CA . ILE A 1 193 ? -18.217 1.655 3.119 1.00 96.25 193 ILE A CA 1
ATOM 1618 C C . ILE A 1 193 ? -17.492 2.830 2.474 1.00 96.25 193 ILE A C 1
ATOM 1620 O O . ILE A 1 193 ? -16.412 2.654 1.907 1.00 96.25 193 ILE A O 1
ATOM 1624 N N . LYS A 1 194 ? -18.033 4.045 2.609 1.00 96.44 194 LYS A N 1
ATOM 1625 C CA . LYS A 1 194 ? -17.350 5.287 2.222 1.00 96.44 194 LYS A CA 1
ATOM 1626 C C . LYS A 1 194 ? -17.074 6.161 3.436 1.00 96.44 194 LYS A C 1
ATOM 1628 O O . LYS A 1 194 ? -17.946 6.381 4.273 1.00 96.44 194 LYS A O 1
ATOM 1633 N N . LEU A 1 195 ? -15.873 6.722 3.500 1.00 94.81 195 LEU A N 1
ATOM 1634 C CA . LEU A 1 195 ? -15.407 7.586 4.584 1.00 94.81 195 LEU A CA 1
ATOM 1635 C C . LEU A 1 195 ? -15.504 9.071 4.199 1.00 94.81 195 LEU A C 1
ATOM 1637 O O . LEU A 1 195 ? -15.501 9.431 3.020 1.00 94.81 195 LEU A O 1
ATOM 1641 N N . THR A 1 196 ? -15.542 9.974 5.182 1.00 91.81 196 THR A N 1
ATOM 1642 C CA . THR A 1 196 ? -15.616 11.434 4.941 1.00 91.81 196 THR A CA 1
ATOM 1643 C C . THR A 1 196 ? -14.383 12.014 4.233 1.00 91.81 196 THR A C 1
ATOM 1645 O O . THR A 1 196 ? -14.489 13.060 3.578 1.00 91.81 196 THR A O 1
ATOM 1648 N N . THR A 1 197 ? -13.241 11.315 4.289 1.00 91.19 197 THR A N 1
ATOM 1649 C CA . THR A 1 197 ? -12.031 11.608 3.497 1.00 91.19 197 THR A CA 1
ATOM 1650 C C . THR A 1 197 ? -12.103 11.108 2.048 1.00 91.19 197 THR A C 1
ATOM 1652 O O . THR A 1 197 ? -11.135 11.267 1.312 1.00 91.19 197 THR A O 1
ATOM 1655 N N . GLY A 1 198 ? -13.214 10.498 1.619 1.00 92.50 198 GLY A N 1
ATOM 1656 C CA . GLY A 1 198 ? -13.412 9.982 0.259 1.00 92.50 198 GLY A CA 1
ATOM 1657 C C . GLY A 1 198 ? -12.732 8.641 -0.036 1.00 92.50 198 GLY A C 1
ATOM 1658 O O . GLY A 1 198 ? -12.805 8.175 -1.175 1.00 92.50 198 GLY A O 1
ATOM 1659 N N . ARG A 1 199 ? -12.102 8.034 0.979 1.00 95.38 199 ARG A N 1
ATOM 1660 C CA . ARG A 1 199 ? -11.673 6.627 1.002 1.00 95.38 199 ARG A CA 1
ATOM 1661 C C . ARG A 1 199 ? -12.877 5.694 1.001 1.00 95.38 199 ARG A C 1
ATOM 1663 O O . ARG A 1 199 ? -13.941 6.078 1.495 1.00 95.38 199 ARG A O 1
ATOM 1670 N N . LYS A 1 200 ? -12.714 4.484 0.468 1.00 95.62 200 LYS A N 1
ATOM 1671 C CA . LYS A 1 200 ? -13.770 3.463 0.480 1.00 95.62 200 LYS A CA 1
ATOM 1672 C C . LYS A 1 200 ? -13.237 2.043 0.312 1.00 95.62 200 LYS A C 1
ATOM 1674 O O . LYS A 1 200 ? -12.180 1.864 -0.282 1.00 95.62 200 LYS A O 1
ATOM 1679 N N . THR A 1 201 ? -14.000 1.061 0.776 1.00 95.25 201 THR A N 1
ATOM 1680 C CA . THR A 1 201 ? -13.716 -0.374 0.613 1.00 95.25 201 THR A CA 1
ATOM 1681 C C . THR A 1 201 ? -15.024 -1.154 0.448 1.00 95.25 201 THR A C 1
ATOM 1683 O O . THR A 1 201 ? -16.050 -0.742 1.001 1.00 95.25 201 THR A O 1
ATOM 1686 N N . LYS A 1 202 ? -15.009 -2.243 -0.326 1.00 94.25 202 LYS A N 1
ATOM 1687 C CA . LYS A 1 202 ? -16.092 -3.229 -0.432 1.00 94.25 202 LYS A CA 1
ATOM 1688 C C . LYS A 1 202 ? -15.700 -4.508 0.295 1.00 94.25 202 LYS A C 1
ATOM 1690 O O . LYS A 1 202 ? -14.706 -5.125 -0.062 1.00 94.25 202 LYS A O 1
ATOM 1695 N N . ILE A 1 203 ? -16.498 -4.928 1.271 1.00 91.00 203 ILE A N 1
ATOM 1696 C CA . ILE A 1 203 ? -16.194 -6.073 2.144 1.00 91.00 203 ILE A CA 1
ATOM 1697 C C . ILE A 1 203 ? -17.450 -6.868 2.500 1.00 91.00 203 ILE A C 1
ATOM 1699 O O . ILE A 1 203 ? -18.571 -6.361 2.422 1.00 91.00 203 ILE A O 1
ATOM 1703 N N . THR A 1 204 ? -17.265 -8.140 2.859 1.00 85.56 204 THR A N 1
ATOM 1704 C CA . THR A 1 204 ? -18.348 -9.002 3.360 1.00 85.56 204 THR A CA 1
ATOM 1705 C C . THR A 1 204 ? -18.887 -8.489 4.696 1.00 85.56 204 THR A C 1
ATOM 1707 O O . THR A 1 204 ? -18.130 -7.947 5.500 1.00 85.56 204 THR A O 1
ATOM 1710 N N . GLY A 1 205 ? -20.181 -8.685 4.969 1.00 79.62 205 GLY A N 1
ATOM 1711 C CA . GLY A 1 205 ? -20.807 -8.173 6.199 1.00 79.62 205 GLY A CA 1
ATOM 1712 C C . GLY A 1 205 ? -20.287 -8.791 7.505 1.00 79.62 205 GLY A C 1
ATOM 1713 O O . GLY A 1 205 ? -20.474 -8.186 8.556 1.00 79.62 205 GLY A O 1
ATOM 1714 N N . ASP A 1 206 ? -19.665 -9.971 7.430 1.00 68.06 206 ASP A N 1
ATOM 1715 C CA . ASP A 1 206 ? -19.014 -10.690 8.539 1.00 68.06 206 ASP A CA 1
ATOM 1716 C C . ASP A 1 206 ? -17.557 -10.226 8.783 1.00 68.06 206 ASP A C 1
ATOM 1718 O O . ASP A 1 206 ? -16.953 -10.598 9.784 1.00 68.06 206 ASP A O 1
ATOM 1722 N N . HIS A 1 207 ? -16.972 -9.420 7.885 1.00 72.25 207 HIS A N 1
ATOM 1723 C CA . HIS A 1 207 ? -15.590 -8.945 8.018 1.00 72.25 207 HIS A CA 1
ATOM 1724 C C . HIS A 1 207 ? -15.479 -7.885 9.123 1.00 72.25 207 HIS A C 1
ATOM 1726 O O . HIS A 1 207 ? -16.382 -7.063 9.294 1.00 72.25 207 HIS A O 1
ATOM 1732 N N . SER A 1 208 ? -14.364 -7.882 9.854 1.00 79.31 208 SER A N 1
ATOM 1733 C CA . SER A 1 208 ? -14.061 -6.867 10.869 1.00 79.31 208 SER A CA 1
ATOM 1734 C C . SER A 1 208 ? -13.258 -5.714 10.270 1.00 79.31 208 SER A C 1
ATOM 1736 O O . SER A 1 208 ? -12.357 -5.908 9.461 1.00 79.31 208 SER A O 1
ATOM 1738 N N . VAL A 1 209 ? -13.538 -4.497 10.722 1.00 87.69 209 VAL A N 1
ATOM 1739 C CA . VAL A 1 209 ? -12.647 -3.338 10.562 1.00 87.69 209 VAL A CA 1
ATOM 1740 C C . VAL A 1 209 ? -12.301 -2.785 11.937 1.00 87.69 209 VAL A C 1
ATOM 1742 O O . VAL A 1 209 ? -13.022 -3.025 12.905 1.00 87.69 209 VAL A O 1
ATOM 1745 N N . PHE A 1 210 ? -11.226 -2.013 12.050 1.00 89.25 210 PHE A N 1
ATOM 1746 C CA . PHE A 1 210 ? -10.845 -1.439 13.340 1.00 89.25 210 PHE A CA 1
ATOM 1747 C C . PHE A 1 210 ? -11.528 -0.098 13.593 1.00 89.25 210 PHE A C 1
ATOM 1749 O O . PHE A 1 210 ? -11.652 0.741 12.701 1.00 89.25 210 PHE A O 1
ATOM 1756 N N . THR A 1 211 ? -11.911 0.134 14.840 1.00 88.81 211 THR A N 1
ATOM 1757 C CA . THR A 1 211 ? -12.380 1.419 15.361 1.00 88.81 211 THR A CA 1
ATOM 1758 C C . THR A 1 211 ? -11.749 1.669 16.733 1.00 88.81 211 THR A C 1
ATOM 1760 O O . THR A 1 211 ? -10.975 0.845 17.220 1.00 88.81 211 THR A O 1
ATOM 1763 N N . VAL A 1 212 ? -12.029 2.808 17.362 1.00 84.81 212 VAL A N 1
ATOM 1764 C CA . VAL A 1 212 ? -11.564 3.115 18.722 1.00 84.81 212 VAL A CA 1
ATOM 1765 C C . VAL A 1 212 ? -12.758 3.395 19.622 1.00 84.81 212 VAL A C 1
ATOM 1767 O O . VAL A 1 212 ? -13.712 4.063 19.227 1.00 84.81 212 VAL A O 1
ATOM 1770 N N . LYS A 1 213 ? -12.704 2.862 20.841 1.00 79.56 213 LYS A N 1
ATOM 1771 C CA . LYS A 1 213 ? -13.698 3.088 21.889 1.00 79.56 213 LYS A CA 1
ATOM 1772 C C . LYS A 1 213 ? -12.972 3.204 23.220 1.00 79.56 213 LYS A C 1
ATOM 1774 O O . LYS A 1 213 ? -12.179 2.326 23.553 1.00 79.56 213 LYS A O 1
ATOM 1779 N N . ASN A 1 214 ? -13.225 4.276 23.969 1.00 75.44 214 ASN A N 1
ATOM 1780 C CA . ASN A 1 214 ? -12.602 4.535 25.271 1.00 75.44 214 ASN A CA 1
ATOM 1781 C C . ASN A 1 214 ? -11.066 4.383 25.219 1.00 75.44 214 ASN A C 1
ATOM 1783 O O . ASN A 1 214 ? -10.471 3.655 26.010 1.00 75.44 214 ASN A O 1
ATOM 1787 N N . GLY A 1 215 ? -10.428 5.013 24.227 1.00 76.75 215 GLY A N 1
ATOM 1788 C CA . GLY A 1 215 ? -8.969 5.012 24.074 1.00 76.75 215 GLY A CA 1
ATOM 1789 C C . GLY A 1 215 ? -8.334 3.669 23.690 1.00 76.75 215 GLY A C 1
ATOM 1790 O O . GLY A 1 215 ? -7.111 3.570 23.703 1.00 76.75 215 GLY A O 1
ATOM 1791 N N . LYS A 1 216 ? -9.122 2.643 23.341 1.00 83.69 216 LYS A N 1
ATOM 1792 C CA . LYS A 1 216 ? -8.633 1.313 22.943 1.00 83.69 216 LYS A CA 1
ATOM 1793 C C . LYS A 1 216 ? -9.097 0.968 21.530 1.00 83.69 216 LYS A C 1
ATOM 1795 O O . LYS A 1 216 ? -10.252 1.215 21.178 1.00 83.69 216 LYS A O 1
ATOM 1800 N N . LEU A 1 217 ? -8.190 0.417 20.722 1.00 84.94 217 LEU A N 1
ATOM 1801 C CA . LEU A 1 217 ? -8.527 -0.119 19.404 1.00 84.94 217 LEU A CA 1
ATOM 1802 C C . LEU A 1 217 ? -9.381 -1.380 19.587 1.00 84.94 217 LEU A C 1
ATOM 1804 O O . LEU A 1 217 ? -9.035 -2.238 20.397 1.00 84.94 217 LEU A O 1
ATOM 1808 N N . ILE A 1 218 ? -10.479 -1.484 18.844 1.00 82.25 218 ILE A N 1
ATOM 1809 C CA . ILE A 1 218 ? -11.366 -2.650 18.838 1.00 82.25 218 ILE A CA 1
ATOM 1810 C C . ILE A 1 218 ? -11.737 -3.025 17.402 1.00 82.25 218 ILE A C 1
ATOM 1812 O O . ILE A 1 218 ? -11.821 -2.162 16.527 1.00 82.25 218 ILE A O 1
ATOM 1816 N N . GLU A 1 219 ? -11.994 -4.306 17.166 1.00 82.38 219 GLU A N 1
ATOM 1817 C CA . GLU A 1 219 ? -12.667 -4.778 15.955 1.00 82.38 219 GLU A CA 1
ATOM 1818 C C . GLU A 1 219 ? -14.161 -4.423 15.990 1.00 82.38 219 GLU A C 1
ATOM 1820 O O . GLU A 1 219 ? -14.806 -4.452 17.042 1.00 82.38 219 GLU A O 1
ATOM 1825 N N . ALA A 1 220 ? -14.726 -4.134 14.822 1.00 79.31 220 ALA A N 1
ATOM 1826 C CA . ALA A 1 220 ? -16.153 -3.970 14.606 1.00 79.31 220 ALA A CA 1
ATOM 1827 C C . ALA A 1 220 ? -16.560 -4.637 13.285 1.00 79.31 220 ALA A C 1
ATOM 1829 O O . ALA A 1 220 ? -16.060 -4.278 12.218 1.00 79.31 220 ALA A O 1
ATOM 1830 N N . GLU A 1 221 ? -17.488 -5.594 13.357 1.00 80.06 221 GLU A N 1
ATOM 1831 C CA . GLU A 1 221 ? -18.068 -6.240 12.175 1.00 80.06 221 GLU A CA 1
ATOM 1832 C C . GLU A 1 221 ? -18.810 -5.228 11.298 1.00 80.06 221 GLU A C 1
ATOM 1834 O O . GLU A 1 221 ? -19.625 -4.435 11.781 1.00 80.06 221 GLU A O 1
ATOM 1839 N N . VAL A 1 222 ? -18.595 -5.323 9.990 1.00 84.94 222 VAL A N 1
ATOM 1840 C CA . VAL A 1 222 ? -19.119 -4.391 8.986 1.00 84.94 222 VAL A CA 1
ATOM 1841 C C . VAL A 1 222 ? -20.639 -4.234 9.039 1.00 84.94 222 VAL A C 1
ATOM 1843 O O . VAL A 1 222 ? -21.138 -3.113 8.954 1.00 84.94 222 VAL A O 1
ATOM 1846 N N . ARG A 1 223 ? -21.385 -5.327 9.240 1.00 82.94 223 ARG A N 1
ATOM 1847 C CA . ARG A 1 223 ? -22.856 -5.295 9.362 1.00 82.94 223 ARG A CA 1
ATOM 1848 C C . ARG A 1 223 ? -23.383 -4.500 10.559 1.00 82.94 223 ARG A C 1
ATOM 1850 O O . ARG A 1 223 ? -24.529 -4.065 10.523 1.00 82.94 223 ARG A O 1
ATOM 1857 N N . ASN A 1 224 ? -22.568 -4.342 11.602 1.00 84.19 224 ASN A N 1
ATOM 1858 C CA . ASN A 1 224 ? -22.933 -3.674 12.852 1.00 84.19 224 ASN A CA 1
ATOM 1859 C C . ASN A 1 224 ? -22.485 -2.202 12.873 1.00 84.19 224 ASN A C 1
ATOM 1861 O O . ASN A 1 224 ? -22.837 -1.456 13.792 1.00 84.19 224 ASN A O 1
ATOM 1865 N N . LEU A 1 225 ? -21.720 -1.769 11.865 1.00 89.19 225 LEU A N 1
ATOM 1866 C CA . LEU A 1 225 ? -21.336 -0.375 11.687 1.00 89.19 225 LEU A CA 1
ATOM 1867 C C . LEU A 1 225 ? -22.553 0.490 11.356 1.00 89.19 225 LEU A C 1
ATOM 1869 O O . LEU A 1 225 ? -23.503 0.064 10.701 1.00 89.19 225 LEU A O 1
ATOM 1873 N N . LYS A 1 226 ? -22.487 1.752 11.777 1.00 92.00 226 LYS A N 1
ATOM 1874 C CA . LYS A 1 226 ? -23.497 2.770 11.485 1.00 92.00 226 LYS A CA 1
ATOM 1875 C C . LYS A 1 226 ? -22.841 3.978 10.840 1.00 92.00 226 LYS A C 1
ATOM 1877 O O . LYS A 1 226 ? -21.690 4.306 11.142 1.00 92.00 226 LYS A O 1
ATOM 1882 N N . GLU A 1 227 ? -23.582 4.658 9.974 1.00 94.25 227 GLU A N 1
ATOM 1883 C CA . GLU A 1 227 ? -23.145 5.944 9.439 1.00 94.25 227 GLU A CA 1
ATOM 1884 C C . GLU A 1 227 ? -22.849 6.919 10.582 1.00 94.25 227 GLU A C 1
ATOM 1886 O O . GLU A 1 227 ? -23.513 6.936 11.617 1.00 94.25 227 GLU A O 1
ATOM 1891 N N . GLY A 1 228 ? -21.778 7.688 10.427 1.00 88.88 228 GLY A N 1
ATOM 1892 C CA . GLY A 1 228 ? -21.265 8.551 11.478 1.00 88.88 228 GLY A CA 1
ATOM 1893 C C . GLY A 1 228 ? -20.418 7.879 12.566 1.00 88.88 228 GLY A C 1
ATOM 1894 O O . GLY A 1 228 ? -19.793 8.615 13.330 1.00 88.88 228 GLY A O 1
ATOM 1895 N N . GLY A 1 229 ? -20.310 6.545 12.596 1.00 89.50 229 GLY A N 1
ATOM 1896 C CA . GLY A 1 229 ? -19.240 5.842 13.317 1.00 89.50 229 GLY A CA 1
ATOM 1897 C C . GLY A 1 229 ? -17.857 6.123 12.713 1.00 89.50 229 GLY A C 1
ATOM 1898 O O . GLY A 1 229 ? -17.748 6.857 11.733 1.00 89.50 229 GLY A O 1
ATOM 1899 N N . PHE A 1 230 ? -16.786 5.547 13.261 1.00 90.81 230 PHE A N 1
ATOM 1900 C CA . PHE A 1 230 ? -15.410 5.781 12.796 1.00 90.81 230 PHE A CA 1
ATOM 1901 C C . PHE A 1 230 ? -14.702 4.471 12.444 1.00 90.81 230 PHE A C 1
ATOM 1903 O O . PHE A 1 230 ? -14.961 3.451 13.076 1.00 90.81 230 PHE A O 1
ATOM 1910 N N . ILE A 1 231 ? -13.795 4.508 11.465 1.00 92.69 231 ILE A N 1
ATOM 1911 C CA . ILE A 1 231 ? -12.942 3.378 11.059 1.00 92.69 231 ILE A CA 1
ATOM 1912 C C . ILE A 1 231 ? -11.485 3.840 11.006 1.00 92.69 231 ILE A C 1
ATOM 1914 O O . ILE A 1 231 ? -11.208 4.985 10.633 1.00 92.69 231 ILE A O 1
ATOM 1918 N N . ALA A 1 232 ? -10.563 2.955 11.377 1.00 93.12 232 ALA A N 1
ATOM 1919 C CA . ALA A 1 232 ? -9.131 3.172 11.268 1.00 93.12 232 ALA A CA 1
ATOM 1920 C C . ALA A 1 232 ? -8.648 3.113 9.808 1.00 93.12 232 ALA A C 1
ATOM 1922 O O . ALA A 1 232 ? -8.976 2.207 9.038 1.00 93.12 232 ALA A O 1
ATOM 1923 N N . ILE A 1 233 ? -7.813 4.077 9.449 1.00 94.38 233 ILE A N 1
ATOM 1924 C CA . ILE A 1 233 ? -7.022 4.107 8.220 1.00 94.38 233 ILE A CA 1
ATOM 1925 C C . ILE A 1 233 ? -5.544 4.285 8.593 1.00 94.38 233 ILE A C 1
ATOM 1927 O O . ILE A 1 233 ? -5.251 4.761 9.697 1.00 94.38 233 ILE A O 1
ATOM 1931 N N . PRO A 1 234 ? -4.603 4.006 7.681 1.00 93.62 234 PRO A N 1
ATOM 1932 C CA . PRO A 1 234 ? -3.227 4.437 7.867 1.00 93.62 234 PRO A CA 1
ATOM 1933 C C . PRO A 1 234 ? -3.122 5.967 7.916 1.00 93.62 234 PRO A C 1
ATOM 1935 O O . PRO A 1 234 ? -3.697 6.667 7.081 1.00 93.62 234 PRO A O 1
ATOM 1938 N N . ASN A 1 235 ? -2.353 6.474 8.877 1.00 88.12 235 ASN A N 1
ATOM 1939 C CA . ASN A 1 235 ? -1.856 7.852 8.942 1.00 88.12 235 ASN A CA 1
ATOM 1940 C C . ASN A 1 235 ? -0.554 8.007 8.137 1.00 88.12 235 ASN A C 1
ATOM 1942 O O . ASN A 1 235 ? -0.261 9.060 7.574 1.00 88.12 235 ASN A O 1
ATOM 1946 N N . SER A 1 236 ? 0.247 6.940 8.123 1.00 86.88 236 SER A N 1
ATOM 1947 C CA . SER A 1 236 ? 1.603 6.891 7.588 1.00 86.88 236 SER A CA 1
ATOM 1948 C C . SER A 1 236 ? 1.902 5.470 7.112 1.00 86.88 236 SER A C 1
ATOM 1950 O O . SER A 1 236 ? 1.677 4.520 7.854 1.00 86.88 236 SER A O 1
ATOM 1952 N N . LEU A 1 237 ? 2.419 5.335 5.891 1.00 89.75 237 LEU A N 1
ATOM 1953 C CA . LEU A 1 237 ? 2.924 4.081 5.309 1.00 89.75 237 LEU A CA 1
ATOM 1954 C C . LEU A 1 237 ? 4.373 4.266 4.845 1.00 89.75 237 LEU A C 1
ATOM 1956 O O . LEU A 1 237 ? 4.734 3.933 3.719 1.00 89.75 237 LEU A O 1
ATOM 1960 N N . LYS A 1 238 ? 5.188 4.898 5.694 1.00 82.94 238 LYS A N 1
ATOM 1961 C CA . LYS A 1 238 ? 6.596 5.187 5.402 1.00 82.94 238 LYS A CA 1
ATOM 1962 C C . LYS A 1 238 ? 7.394 3.893 5.299 1.00 82.94 238 LYS A C 1
ATOM 1964 O O . LYS A 1 238 ? 7.301 3.031 6.165 1.00 82.94 238 LYS A O 1
ATOM 1969 N N . HIS A 1 239 ? 8.233 3.816 4.278 1.00 85.75 239 HIS A N 1
ATOM 1970 C CA . HIS A 1 239 ? 9.208 2.751 4.076 1.00 85.75 239 HIS A CA 1
ATOM 1971 C C . HIS A 1 239 ? 10.536 3.350 3.595 1.00 85.75 239 HIS A C 1
ATOM 1973 O O . HIS A 1 239 ? 10.612 4.519 3.204 1.00 85.75 239 HIS A O 1
ATOM 1979 N N . SER A 1 240 ? 11.595 2.545 3.645 1.00 81.94 240 SER A N 1
ATOM 1980 C CA . SER A 1 240 ? 12.877 2.858 3.016 1.00 81.94 240 SER A CA 1
ATOM 1981 C C . SER A 1 240 ? 12.780 2.796 1.488 1.00 81.94 240 SER A C 1
ATOM 1983 O O . SER A 1 240 ? 11.796 2.319 0.924 1.00 81.94 240 SER A O 1
ATOM 1985 N N . GLU A 1 241 ? 13.824 3.262 0.809 1.00 86.38 241 GLU A N 1
ATOM 1986 C CA . GLU A 1 241 ? 13.989 3.052 -0.629 1.00 86.38 241 GLU A CA 1
ATOM 1987 C C . GLU A 1 241 ? 13.980 1.550 -0.971 1.00 86.38 241 GLU A C 1
ATOM 1989 O O . GLU A 1 241 ? 14.716 0.781 -0.352 1.00 86.38 241 GLU A O 1
ATOM 1994 N N . PHE A 1 242 ? 13.180 1.148 -1.962 1.00 88.50 242 PHE A N 1
ATOM 1995 C CA . PHE A 1 242 ? 13.238 -0.196 -2.552 1.00 88.50 242 PHE A CA 1
ATOM 1996 C C . PHE A 1 242 ? 13.853 -0.197 -3.960 1.00 88.50 242 PHE A C 1
ATOM 1998 O O . PHE A 1 242 ? 14.208 -1.250 -4.494 1.00 88.50 242 PHE A O 1
ATOM 2005 N N . LEU A 1 243 ? 13.964 0.967 -4.604 1.00 91.25 243 LEU A N 1
ATOM 2006 C CA . LEU A 1 243 ? 14.492 1.067 -5.958 1.00 91.25 243 LEU A CA 1
ATOM 2007 C C . LEU A 1 243 ? 16.024 1.073 -5.975 1.00 91.25 243 LEU A C 1
ATOM 2009 O O . LEU A 1 243 ? 16.658 1.654 -5.093 1.00 91.25 243 LEU A O 1
ATOM 2013 N N . PRO A 1 244 ? 16.652 0.523 -7.031 1.00 92.38 244 PRO A N 1
ATOM 2014 C CA . PRO A 1 244 ? 18.067 0.760 -7.260 1.00 92.38 244 PRO A CA 1
ATOM 2015 C C . PRO A 1 244 ? 18.304 2.252 -7.528 1.00 92.38 244 PRO A C 1
ATOM 2017 O O . PRO A 1 244 ? 17.530 2.896 -8.232 1.00 92.38 244 PRO A O 1
ATOM 2020 N N . GLU A 1 245 ? 19.427 2.783 -7.048 1.00 93.50 245 GLU A N 1
ATOM 2021 C CA . GLU A 1 245 ? 19.880 4.146 -7.364 1.00 93.50 245 GLU A CA 1
ATOM 2022 C C . GLU A 1 245 ? 19.941 4.390 -8.886 1.00 93.50 245 GLU A C 1
ATOM 2024 O O . GLU A 1 245 ? 19.559 5.454 -9.375 1.00 93.50 245 GLU A O 1
ATOM 2029 N N . ARG A 1 246 ? 20.387 3.378 -9.644 1.00 95.50 246 ARG A N 1
ATOM 2030 C CA . ARG A 1 246 ? 20.586 3.437 -11.096 1.00 95.50 246 ARG A CA 1
ATOM 2031 C C . ARG A 1 246 ? 19.881 2.293 -11.817 1.00 95.50 246 ARG A C 1
ATOM 2033 O O . ARG A 1 246 ? 20.088 1.115 -11.522 1.00 95.50 246 ARG A O 1
ATOM 2040 N N . LEU A 1 247 ? 19.077 2.644 -12.816 1.00 96.12 247 LEU A N 1
ATOM 2041 C CA . LEU A 1 247 ? 18.300 1.728 -13.641 1.00 96.12 247 LEU A CA 1
ATOM 2042 C C . LEU A 1 247 ? 19.038 1.389 -14.941 1.00 96.12 247 LEU A C 1
ATOM 2044 O O . LEU A 1 247 ? 19.287 2.257 -15.778 1.00 96.12 247 LEU A O 1
ATOM 2048 N N . ASN A 1 248 ? 19.332 0.106 -15.144 1.00 97.50 248 ASN A N 1
ATOM 2049 C CA . ASN A 1 248 ? 19.915 -0.414 -16.380 1.00 97.50 248 ASN A CA 1
ATOM 2050 C C . ASN A 1 248 ? 18.815 -0.700 -17.416 1.00 97.50 248 ASN A C 1
ATOM 2052 O O . ASN A 1 248 ? 18.234 -1.784 -17.435 1.00 97.50 248 ASN A O 1
ATOM 2056 N N . ILE A 1 249 ? 18.543 0.255 -18.306 1.00 97.00 249 ILE A N 1
ATOM 2057 C CA . ILE A 1 249 ? 17.456 0.133 -19.291 1.00 97.00 249 ILE A CA 1
ATOM 2058 C C . ILE A 1 249 ? 17.717 -1.000 -20.293 1.00 97.00 249 ILE A C 1
ATOM 2060 O O . ILE A 1 249 ? 16.777 -1.619 -20.788 1.00 97.00 249 ILE A O 1
ATOM 2064 N N . VAL A 1 250 ? 18.985 -1.301 -20.591 1.00 96.56 250 VAL A N 1
ATOM 2065 C CA . VAL A 1 250 ? 19.347 -2.407 -21.491 1.00 96.56 250 VAL A CA 1
ATOM 2066 C C . VAL A 1 250 ? 18.860 -3.731 -20.910 1.00 96.56 250 VAL A C 1
ATOM 2068 O O . VAL A 1 250 ? 18.194 -4.489 -21.611 1.00 96.56 250 VAL A O 1
ATOM 2071 N N . LYS A 1 251 ? 19.108 -3.963 -19.615 1.00 95.69 251 LYS A N 1
ATOM 2072 C CA . LYS A 1 251 ? 18.600 -5.124 -18.873 1.00 95.69 251 LYS A CA 1
ATOM 2073 C C . LYS A 1 251 ? 17.067 -5.144 -18.805 1.00 95.69 251 LYS A C 1
ATOM 2075 O O . LYS A 1 251 ? 16.486 -6.208 -18.954 1.00 95.69 251 LYS A O 1
ATOM 2080 N N . GLU A 1 252 ? 16.404 -4.002 -18.628 1.00 94.50 252 GLU A N 1
ATOM 2081 C CA . GLU A 1 252 ? 14.931 -3.946 -18.570 1.00 94.50 252 GLU A CA 1
ATOM 2082 C C . GLU A 1 252 ? 14.251 -4.200 -19.936 1.00 94.50 252 GLU A C 1
ATOM 2084 O O . GLU A 1 252 ? 13.133 -4.721 -19.986 1.00 94.50 252 GLU A O 1
ATOM 2089 N N . PHE A 1 253 ? 14.902 -3.851 -21.055 1.00 95.44 253 PHE A N 1
ATOM 2090 C CA . PHE A 1 253 ? 14.376 -4.092 -22.407 1.00 95.44 253 PHE A CA 1
ATOM 2091 C C . PHE A 1 253 ? 14.738 -5.448 -23.009 1.00 95.44 253 PHE A C 1
ATOM 2093 O O . PHE A 1 253 ? 14.042 -5.866 -23.935 1.00 95.44 253 PHE A O 1
ATOM 2100 N N . ILE A 1 254 ? 15.807 -6.111 -22.554 1.00 91.88 254 ILE A N 1
ATOM 2101 C CA . ILE A 1 254 ? 16.361 -7.288 -23.241 1.00 91.88 254 ILE A CA 1
ATOM 2102 C C . ILE A 1 254 ? 15.316 -8.400 -23.430 1.00 91.88 254 ILE A C 1
ATOM 2104 O O . ILE A 1 254 ? 15.239 -8.993 -24.504 1.00 91.88 254 ILE A O 1
ATOM 2108 N N . ASP A 1 255 ? 14.436 -8.586 -22.445 1.00 89.38 255 ASP A N 1
ATOM 2109 C CA . ASP A 1 255 ? 13.384 -9.610 -22.429 1.00 89.38 255 ASP A CA 1
ATOM 2110 C C . ASP A 1 255 ? 12.025 -9.123 -22.969 1.00 89.38 255 ASP A C 1
ATOM 2112 O O . ASP A 1 255 ? 11.017 -9.811 -22.831 1.00 89.38 255 ASP A O 1
ATOM 2116 N N . LYS A 1 256 ? 11.963 -7.938 -23.594 1.00 90.94 256 LYS A N 1
ATOM 2117 C CA . LYS A 1 256 ? 10.746 -7.394 -24.226 1.00 90.94 256 LYS A CA 1
ATOM 2118 C C . LYS A 1 256 ? 10.799 -7.569 -25.744 1.00 90.94 256 LYS A C 1
ATOM 2120 O O . LYS A 1 256 ? 11.836 -7.329 -26.354 1.00 90.94 256 LYS A O 1
ATOM 2125 N N . ASP A 1 257 ? 9.665 -7.833 -26.392 1.00 89.00 257 ASP A N 1
ATOM 2126 C CA . ASP A 1 257 ? 9.594 -8.035 -27.857 1.00 89.00 257 ASP A CA 1
ATOM 2127 C C . ASP A 1 257 ? 10.126 -6.843 -28.677 1.00 89.00 257 ASP A C 1
ATOM 2129 O O . ASP A 1 257 ? 10.667 -6.997 -29.775 1.00 89.00 257 ASP A O 1
ATOM 2133 N N . VAL A 1 258 ? 10.042 -5.630 -28.114 1.00 89.12 258 VAL A N 1
ATOM 2134 C CA . VAL A 1 258 ? 10.588 -4.405 -28.721 1.00 89.12 258 VAL A CA 1
ATOM 2135 C C . VAL A 1 258 ? 12.115 -4.394 -28.857 1.00 89.12 258 VAL A C 1
ATOM 2137 O O . VAL A 1 258 ? 12.626 -3.567 -29.615 1.00 89.12 258 VAL A O 1
ATOM 2140 N N . VAL A 1 259 ? 12.847 -5.309 -28.204 1.00 89.94 259 VAL A N 1
ATOM 2141 C CA . VAL A 1 259 ? 14.319 -5.414 -28.257 1.00 89.94 259 VAL A CA 1
ATOM 2142 C C . VAL A 1 259 ? 14.856 -5.448 -29.696 1.00 89.94 259 VAL A C 1
ATOM 2144 O O . VAL A 1 259 ? 15.872 -4.824 -30.001 1.00 89.94 259 VAL A O 1
ATOM 2147 N N . ASN A 1 260 ? 14.119 -6.078 -30.617 1.00 87.88 260 ASN A N 1
ATOM 2148 C CA . ASN A 1 260 ? 14.480 -6.203 -32.035 1.00 87.88 260 ASN A CA 1
ATOM 2149 C C . ASN A 1 260 ? 14.505 -4.850 -32.777 1.00 87.88 260 ASN A C 1
ATOM 2151 O O . ASN A 1 260 ? 15.186 -4.699 -33.791 1.00 87.88 260 ASN A O 1
ATOM 2155 N N . SER A 1 261 ? 13.784 -3.843 -32.269 1.00 89.25 261 SER A N 1
ATOM 2156 C CA . SER A 1 261 ? 13.787 -2.475 -32.811 1.00 89.25 261 SER A CA 1
ATOM 2157 C C . SER A 1 261 ? 14.983 -1.635 -32.348 1.00 89.25 261 SER A C 1
ATOM 2159 O O . SER A 1 261 ? 15.207 -0.546 -32.893 1.00 89.25 261 SER A O 1
ATOM 2161 N N . PHE A 1 262 ? 15.730 -2.097 -31.340 1.00 93.75 262 PHE A N 1
ATOM 2162 C CA . PHE A 1 262 ? 16.737 -1.304 -30.643 1.00 93.75 262 PHE A CA 1
ATOM 2163 C C . PHE A 1 262 ? 18.173 -1.710 -30.955 1.00 93.75 262 PHE A C 1
ATOM 2165 O O . PHE A 1 262 ? 18.513 -2.865 -31.211 1.00 93.75 262 PHE A O 1
ATOM 2172 N N . TYR A 1 263 ? 19.033 -0.699 -30.908 1.00 93.12 263 TYR A N 1
ATOM 2173 C CA . TYR A 1 263 ? 20.459 -0.806 -31.159 1.00 93.12 263 TYR A CA 1
ATOM 2174 C C . TYR A 1 263 ? 21.204 -0.012 -30.091 1.00 93.12 263 TYR A C 1
ATOM 2176 O O . TYR A 1 263 ? 20.832 1.129 -29.807 1.00 93.12 263 TYR A O 1
ATOM 2184 N N . LEU A 1 264 ? 22.261 -0.596 -29.536 1.00 93.75 264 LEU A N 1
ATOM 2185 C CA . LEU A 1 264 ? 23.217 0.125 -28.708 1.00 93.75 264 LEU A CA 1
ATOM 2186 C C . LEU A 1 264 ? 24.218 0.843 -29.608 1.00 93.75 264 LEU A C 1
ATOM 2188 O O . LEU A 1 264 ? 24.655 0.295 -30.624 1.00 93.75 264 LEU A O 1
ATOM 2192 N N . ARG A 1 265 ? 24.559 2.078 -29.244 1.00 92.44 265 ARG A N 1
ATOM 2193 C CA . ARG A 1 265 ? 25.481 2.937 -29.985 1.00 92.44 265 ARG A CA 1
ATOM 2194 C C . ARG A 1 265 ? 26.624 3.383 -29.084 1.00 92.44 265 ARG A C 1
ATOM 2196 O O . ARG A 1 265 ? 26.392 4.085 -28.105 1.00 92.44 265 ARG A O 1
ATOM 2203 N N . SER A 1 266 ? 27.831 2.957 -29.438 1.00 93.50 266 SER A N 1
ATOM 2204 C CA . SER A 1 266 ? 29.125 3.451 -28.961 1.00 93.50 266 SER A CA 1
ATOM 2205 C C . SER A 1 266 ? 30.228 2.683 -29.700 1.00 93.50 266 SER A C 1
ATOM 2207 O O . SER A 1 266 ? 30.198 1.451 -29.758 1.00 93.50 266 SER A O 1
ATOM 2209 N N . LYS A 1 267 ? 31.217 3.389 -30.268 1.00 92.06 267 LYS A N 1
ATOM 2210 C CA . LYS A 1 267 ? 32.356 2.747 -30.950 1.00 92.06 267 LYS A CA 1
ATOM 2211 C C . LYS A 1 267 ? 33.188 1.919 -29.968 1.00 92.06 267 LYS A C 1
ATOM 2213 O O . LYS A 1 267 ? 33.490 0.766 -30.260 1.00 92.06 267 LYS A O 1
ATOM 2218 N N . SER A 1 268 ? 33.494 2.477 -28.795 1.00 95.06 268 SER A N 1
ATOM 2219 C CA . SER A 1 268 ? 34.312 1.799 -27.787 1.00 95.06 268 SER A CA 1
ATOM 2220 C C . SER A 1 268 ? 33.585 0.613 -27.146 1.00 95.06 268 SER A C 1
ATOM 2222 O O . SER A 1 268 ? 34.234 -0.382 -26.846 1.00 95.06 268 SER A O 1
ATOM 2224 N N . TYR A 1 269 ? 32.254 0.662 -27.004 1.00 94.81 269 TYR A N 1
ATOM 2225 C CA . TYR A 1 269 ? 31.475 -0.486 -26.524 1.00 94.81 269 TYR A CA 1
ATOM 2226 C C . TYR A 1 269 ? 31.493 -1.658 -27.510 1.00 94.81 269 TYR A C 1
ATOM 2228 O O . TYR A 1 269 ? 31.668 -2.803 -27.109 1.00 94.81 269 TYR A O 1
ATOM 2236 N N . VAL A 1 270 ? 31.334 -1.385 -28.809 1.00 90.38 270 VAL A N 1
ATOM 2237 C CA . VAL A 1 270 ? 31.362 -2.439 -29.837 1.00 90.38 270 VAL A CA 1
ATOM 2238 C C . VAL A 1 270 ? 32.758 -3.054 -29.968 1.00 90.38 270 VAL A C 1
ATOM 2240 O O . VAL A 1 270 ? 32.859 -4.261 -30.170 1.00 90.38 270 VAL A O 1
ATOM 2243 N N . MET A 1 271 ? 33.823 -2.263 -29.787 1.00 89.81 271 MET A N 1
ATOM 2244 C CA . MET A 1 271 ? 35.191 -2.784 -29.663 1.00 89.81 271 MET A CA 1
ATOM 2245 C C . MET A 1 271 ? 35.334 -3.670 -28.419 1.00 89.81 271 MET A C 1
ATOM 2247 O O . MET A 1 271 ? 35.631 -4.847 -28.565 1.00 89.81 271 MET A O 1
ATOM 2251 N N . TYR A 1 272 ? 34.969 -3.177 -27.229 1.00 93.25 272 TYR A N 1
ATOM 2252 C CA . TYR A 1 272 ? 34.964 -3.973 -25.993 1.00 93.25 272 TYR A CA 1
ATOM 2253 C C . TYR A 1 272 ? 34.227 -5.316 -26.153 1.00 93.25 272 TYR A C 1
ATOM 2255 O O . TYR A 1 272 ? 34.749 -6.361 -25.761 1.00 93.25 272 TYR A O 1
ATOM 2263 N N . LEU A 1 273 ? 33.043 -5.307 -26.774 1.00 90.56 273 LEU A N 1
ATOM 2264 C CA . LEU A 1 273 ? 32.271 -6.519 -27.032 1.00 90.56 273 LEU A CA 1
ATOM 2265 C C . LEU A 1 273 ? 32.959 -7.483 -28.008 1.00 90.56 273 LEU A C 1
ATOM 2267 O O . LEU A 1 273 ? 32.895 -8.692 -27.801 1.00 90.56 273 LEU A O 1
ATOM 2271 N N . ARG A 1 274 ? 33.623 -6.976 -29.053 1.00 85.56 274 ARG A N 1
ATOM 2272 C CA . ARG A 1 274 ? 34.447 -7.795 -29.954 1.00 85.56 274 ARG A CA 1
ATOM 2273 C C . ARG A 1 274 ? 35.590 -8.441 -29.173 1.00 85.56 274 ARG A C 1
ATOM 2275 O O . ARG A 1 274 ? 35.737 -9.659 -29.206 1.00 85.56 274 ARG A O 1
ATOM 2282 N N . ASP A 1 275 ? 36.357 -7.641 -28.448 1.00 89.06 275 ASP A N 1
ATOM 2283 C CA . ASP A 1 275 ? 37.601 -8.088 -27.823 1.00 89.06 275 ASP A CA 1
ATOM 2284 C C . ASP A 1 275 ? 37.327 -9.147 -26.737 1.00 89.06 275 ASP A C 1
ATOM 2286 O O . ASP A 1 275 ? 38.031 -10.151 -26.657 1.00 89.06 275 ASP A O 1
ATOM 2290 N N . ASN A 1 276 ? 36.234 -8.992 -25.977 1.00 90.19 276 ASN A N 1
ATOM 2291 C CA . ASN A 1 276 ? 35.898 -9.859 -24.840 1.00 90.19 276 ASN A CA 1
ATOM 2292 C C . ASN A 1 276 ? 34.891 -10.982 -25.173 1.00 90.19 276 ASN A C 1
ATOM 2294 O O . ASN A 1 276 ? 34.879 -12.004 -24.490 1.00 90.19 276 ASN A O 1
ATOM 2298 N N . PHE A 1 277 ? 34.046 -10.827 -26.204 1.00 88.44 277 PHE A N 1
ATOM 2299 C CA . PHE A 1 277 ? 32.922 -11.743 -26.485 1.00 88.44 277 PHE A CA 1
ATOM 2300 C C . PHE A 1 277 ? 32.743 -12.103 -27.977 1.00 88.44 277 PHE A C 1
ATOM 2302 O O . PHE A 1 277 ? 31.646 -12.477 -28.406 1.00 88.44 277 PHE A O 1
ATOM 2309 N N . HIS A 1 278 ? 33.796 -12.018 -28.805 1.00 81.00 278 HIS A N 1
ATOM 2310 C CA . HIS A 1 278 ? 33.715 -12.338 -30.243 1.00 81.00 278 HIS A CA 1
ATOM 2311 C C . HIS A 1 278 ? 33.070 -13.704 -30.543 1.00 81.00 278 HIS A C 1
ATOM 2313 O O . HIS A 1 278 ? 32.260 -13.795 -31.468 1.00 81.00 278 HIS A O 1
ATOM 2319 N N . LYS A 1 279 ? 33.381 -14.752 -29.761 1.00 78.81 279 LYS A N 1
ATOM 2320 C CA . LYS A 1 279 ? 32.873 -16.122 -29.984 1.00 78.81 279 LYS A CA 1
ATOM 2321 C C . LYS A 1 279 ? 31.347 -16.211 -29.866 1.00 78.81 279 LYS A C 1
ATOM 2323 O O . LYS A 1 279 ? 30.725 -16.984 -30.583 1.00 78.81 279 LYS A O 1
ATOM 2328 N N . GLN A 1 280 ? 30.746 -15.411 -28.987 1.00 78.69 280 GLN A N 1
ATOM 2329 C CA . GLN A 1 280 ? 29.305 -15.380 -28.731 1.00 78.69 280 GLN A CA 1
ATOM 2330 C C . GLN A 1 280 ? 28.545 -14.474 -29.719 1.00 78.69 280 GLN A C 1
ATOM 2332 O O . GLN A 1 280 ? 27.350 -14.668 -29.959 1.00 78.69 280 GLN A O 1
ATOM 2337 N N . ILE A 1 281 ? 29.226 -13.475 -30.295 1.00 71.81 281 ILE A N 1
ATOM 2338 C CA . ILE A 1 281 ? 28.622 -12.459 -31.175 1.00 71.81 281 ILE A CA 1
ATOM 2339 C C . ILE A 1 281 ? 28.671 -12.870 -32.655 1.00 71.81 281 ILE A C 1
ATOM 2341 O O . ILE A 1 281 ? 27.777 -12.500 -33.419 1.00 71.81 281 ILE A O 1
ATOM 2345 N N . LEU A 1 282 ? 29.678 -13.639 -33.080 1.00 63.03 282 LEU A N 1
ATOM 2346 C CA . LEU A 1 282 ? 29.912 -13.958 -34.492 1.00 63.03 282 LEU A CA 1
ATOM 2347 C C . LEU A 1 282 ? 29.263 -15.281 -34.939 1.00 63.03 282 LEU A C 1
ATOM 2349 O O . LEU A 1 282 ? 29.429 -16.328 -34.320 1.00 63.03 282 LEU A O 1
ATOM 2353 N N . ARG A 1 283 ? 28.600 -15.257 -36.105 1.00 55.16 283 ARG A N 1
ATOM 2354 C CA . ARG A 1 283 ? 28.467 -16.439 -36.981 1.00 55.16 283 ARG A CA 1
ATOM 2355 C C . ARG A 1 283 ? 29.659 -16.451 -37.949 1.00 55.16 283 ARG A C 1
ATOM 2357 O O . ARG A 1 283 ? 30.075 -15.379 -38.384 1.00 55.16 283 ARG A O 1
ATOM 2364 N N . LYS A 1 284 ? 30.153 -17.642 -38.326 1.00 44.38 284 LYS A N 1
ATOM 2365 C CA . LYS A 1 284 ? 31.406 -17.858 -39.095 1.00 44.38 284 LYS A CA 1
ATOM 2366 C C . LYS A 1 284 ? 31.607 -16.978 -40.352 1.00 44.38 284 LYS A C 1
ATOM 2368 O O . LYS A 1 284 ? 32.752 -16.732 -40.702 1.00 44.38 284 LYS A O 1
ATOM 2373 N N . ASN A 1 285 ? 30.550 -16.455 -40.987 1.00 42.59 285 ASN A N 1
ATOM 2374 C CA . ASN A 1 285 ? 30.628 -15.763 -42.288 1.00 42.59 285 ASN A CA 1
ATOM 2375 C C . ASN A 1 285 ? 30.255 -14.255 -42.258 1.00 42.59 285 ASN A C 1
ATOM 2377 O O . ASN A 1 285 ? 29.764 -13.733 -43.254 1.00 42.59 285 ASN A O 1
ATOM 2381 N N . GLN A 1 286 ? 30.437 -13.528 -41.142 1.00 50.97 286 GLN A N 1
ATOM 2382 C CA . GLN A 1 286 ? 30.159 -12.070 -41.068 1.00 50.97 286 GLN A CA 1
ATOM 2383 C C . GLN A 1 286 ? 31.365 -11.197 -40.662 1.00 50.97 286 GLN A C 1
ATOM 2385 O O . GLN A 1 286 ? 31.207 -10.153 -40.033 1.00 50.97 286 GLN A O 1
ATOM 2390 N N . TYR A 1 287 ? 32.577 -11.577 -41.070 1.00 47.78 287 TYR A N 1
ATOM 2391 C CA . TYR A 1 287 ? 33.809 -10.837 -40.754 1.00 47.78 287 TYR A CA 1
ATOM 2392 C C . TYR A 1 287 ? 33.936 -9.439 -41.407 1.00 47.78 287 TYR A C 1
ATOM 2394 O O . TYR A 1 287 ? 34.857 -8.702 -41.066 1.00 47.78 287 TYR A O 1
ATOM 2402 N N . THR A 1 288 ? 33.030 -9.041 -42.311 1.00 43.25 288 THR A N 1
ATOM 2403 C CA . THR A 1 288 ? 33.214 -7.875 -43.205 1.00 43.25 288 THR A CA 1
ATOM 2404 C C . THR A 1 288 ? 32.163 -6.758 -43.102 1.00 43.25 288 THR A C 1
ATOM 2406 O O . THR A 1 288 ? 32.264 -5.765 -43.825 1.00 43.25 288 THR A O 1
ATOM 2409 N N . GLN A 1 289 ? 31.173 -6.823 -42.199 1.00 47.56 289 GLN A N 1
ATOM 2410 C CA . GLN A 1 289 ? 30.281 -5.669 -41.986 1.00 47.56 289 GLN A CA 1
ATOM 2411 C C . GLN A 1 289 ? 30.909 -4.641 -41.038 1.00 47.56 289 GLN A C 1
ATOM 2413 O O . GLN A 1 289 ? 30.894 -4.807 -39.822 1.00 47.56 289 GLN A O 1
ATOM 2418 N N . ASN A 1 290 ? 31.413 -3.550 -41.625 1.00 45.47 290 ASN A N 1
ATOM 2419 C CA . ASN A 1 290 ? 31.930 -2.352 -40.955 1.00 45.47 290 ASN A CA 1
ATOM 2420 C C . ASN A 1 290 ? 31.189 -2.013 -39.644 1.00 45.47 290 ASN A C 1
ATOM 2422 O O . ASN A 1 290 ? 30.090 -1.446 -39.660 1.00 45.47 290 ASN A O 1
ATOM 2426 N N . PHE A 1 291 ? 31.828 -2.294 -38.504 1.00 53.91 291 PHE A N 1
ATOM 2427 C CA . PHE A 1 291 ? 31.320 -1.986 -37.166 1.00 53.91 291 PHE A CA 1
ATOM 2428 C C . PHE A 1 291 ? 31.331 -0.467 -36.913 1.00 53.91 291 PHE A C 1
ATOM 2430 O O . PHE A 1 291 ? 32.192 0.062 -36.211 1.00 53.91 291 PHE A O 1
ATOM 2437 N N . ARG A 1 292 ? 30.340 0.256 -37.455 1.00 71.00 292 ARG A N 1
ATOM 2438 C CA . ARG A 1 292 ? 30.145 1.718 -37.304 1.00 71.00 292 ARG A CA 1
ATOM 2439 C C . ARG A 1 292 ? 29.732 2.148 -35.877 1.00 71.00 292 ARG A C 1
ATOM 2441 O O . ARG A 1 292 ? 28.957 3.083 -35.711 1.00 71.00 292 ARG A O 1
ATOM 2448 N N . GLY A 1 293 ? 30.202 1.447 -34.842 1.00 84.25 293 GLY A N 1
ATOM 2449 C CA . GLY A 1 293 ? 29.873 1.695 -33.434 1.00 84.25 293 GLY A CA 1
ATOM 2450 C C . GLY A 1 293 ? 28.414 1.418 -33.063 1.00 84.25 293 GLY A C 1
ATOM 2451 O O . GLY A 1 293 ? 27.885 2.067 -32.163 1.00 84.25 293 GLY A O 1
ATOM 2452 N N . ILE A 1 294 ? 27.752 0.491 -33.763 1.00 88.19 294 ILE A N 1
ATOM 2453 C CA . ILE A 1 294 ? 26.352 0.111 -33.533 1.00 88.19 294 ILE A CA 1
ATOM 2454 C C . ILE A 1 294 ? 26.243 -1.417 -33.441 1.00 88.19 294 ILE A C 1
ATOM 2456 O O . ILE A 1 294 ? 26.757 -2.115 -34.311 1.00 88.19 294 ILE A O 1
ATOM 2460 N N . ILE A 1 295 ? 25.523 -1.927 -32.438 1.00 88.75 295 ILE A N 1
ATOM 2461 C CA . ILE A 1 295 ? 25.157 -3.348 -32.298 1.00 88.75 295 ILE A CA 1
ATOM 2462 C C . ILE A 1 295 ? 23.653 -3.478 -32.009 1.00 88.75 295 ILE A C 1
ATOM 2464 O O . ILE A 1 295 ? 23.071 -2.623 -31.342 1.00 88.75 295 ILE A O 1
ATOM 2468 N N . SER A 1 296 ? 22.989 -4.516 -32.529 1.00 90.19 296 SER A N 1
ATOM 2469 C CA . SER A 1 296 ? 21.581 -4.785 -32.191 1.00 90.19 296 SER A CA 1
ATOM 2470 C C . SER A 1 296 ? 21.459 -5.214 -30.728 1.00 90.19 296 SER A C 1
ATOM 2472 O O . SER A 1 296 ? 22.211 -6.075 -30.276 1.00 90.19 296 SER A O 1
ATOM 2474 N N . MET A 1 297 ? 20.486 -4.658 -30.000 1.00 92.00 297 MET A N 1
ATOM 2475 C CA . MET A 1 297 ? 20.249 -5.005 -28.595 1.00 92.00 297 MET A CA 1
ATOM 2476 C C . MET A 1 297 ? 19.866 -6.485 -28.424 1.00 92.00 297 MET A C 1
ATOM 2478 O O . MET A 1 297 ? 20.216 -7.091 -27.418 1.00 92.00 297 MET A O 1
ATOM 2482 N N . HIS A 1 298 ? 19.234 -7.100 -29.432 1.00 89.31 298 HIS A N 1
ATOM 2483 C CA . HIS A 1 298 ? 18.901 -8.527 -29.419 1.00 89.31 298 HIS A CA 1
ATOM 2484 C C . HIS A 1 298 ? 20.142 -9.425 -29.267 1.00 89.31 298 HIS A C 1
ATOM 2486 O O . HIS A 1 298 ? 20.069 -10.466 -28.619 1.00 89.31 298 HIS A O 1
ATOM 2492 N N . MET A 1 299 ? 21.299 -9.025 -29.814 1.00 87.31 299 MET A N 1
ATOM 2493 C CA . MET A 1 299 ? 22.534 -9.822 -29.733 1.00 87.31 299 MET A CA 1
ATOM 2494 C C . MET A 1 299 ? 23.009 -10.034 -28.292 1.00 87.31 299 MET A C 1
ATOM 2496 O O . MET A 1 299 ? 23.648 -11.042 -28.002 1.00 87.31 299 MET A O 1
ATOM 2500 N N . LEU A 1 300 ? 22.648 -9.127 -27.380 1.00 89.69 300 LEU A N 1
ATOM 2501 C CA . LEU A 1 300 ? 23.010 -9.203 -25.966 1.00 89.69 300 LEU A CA 1
ATOM 2502 C C . LEU A 1 300 ? 22.359 -10.395 -25.254 1.00 89.69 300 LEU A C 1
ATOM 2504 O O . LEU A 1 300 ? 22.884 -10.827 -24.238 1.00 89.69 300 LEU A O 1
ATOM 2508 N N . LYS A 1 301 ? 21.271 -10.976 -25.793 1.00 89.62 301 LYS A N 1
ATOM 2509 C CA . LYS A 1 301 ? 20.648 -12.198 -25.239 1.00 89.62 301 LYS A CA 1
ATOM 2510 C C . LYS A 1 301 ? 21.602 -13.396 -25.189 1.00 89.62 301 LYS A C 1
ATOM 2512 O O . LYS A 1 301 ? 21.350 -14.342 -24.456 1.00 89.62 301 LYS A O 1
ATOM 2517 N N . LYS A 1 302 ? 22.671 -13.367 -25.991 1.00 88.31 302 LYS A N 1
ATOM 2518 C CA . LYS A 1 302 ? 23.716 -14.401 -26.052 1.00 88.31 302 LYS A CA 1
ATOM 2519 C C . LYS A 1 302 ? 24.935 -14.076 -25.186 1.00 88.31 302 LYS A C 1
ATOM 2521 O O . LYS A 1 302 ? 25.909 -14.822 -25.211 1.00 88.31 302 LYS A O 1
ATOM 2526 N N . LEU A 1 303 ? 24.916 -12.938 -24.493 1.00 90.56 303 LEU A N 1
ATOM 2527 C CA . LEU A 1 303 ? 26.034 -12.436 -23.708 1.00 90.56 303 LEU A CA 1
ATOM 2528 C C . LEU A 1 303 ? 25.760 -12.576 -22.210 1.00 90.56 303 LEU A C 1
ATOM 2530 O O . LEU A 1 303 ? 24.609 -12.470 -21.783 1.00 90.56 303 LEU A O 1
ATOM 2534 N N . PRO A 1 304 ? 26.811 -12.775 -21.399 1.00 93.44 304 PRO A N 1
ATOM 2535 C CA . PRO A 1 304 ? 26.678 -12.771 -19.951 1.00 93.44 304 PRO A CA 1
ATOM 2536 C C . PRO A 1 304 ? 26.341 -11.347 -19.458 1.00 93.44 304 PRO A C 1
ATOM 2538 O O . PRO A 1 304 ? 26.644 -10.352 -20.129 1.00 93.44 304 PRO A O 1
ATOM 2541 N N . LYS A 1 305 ? 25.680 -11.229 -18.298 1.00 93.44 305 LYS A N 1
ATOM 2542 C CA . LYS A 1 305 ? 25.101 -9.961 -17.791 1.00 93.44 305 LYS A CA 1
ATOM 2543 C C . LYS A 1 305 ? 26.152 -8.867 -17.580 1.00 93.44 305 LYS A C 1
ATOM 2545 O O . LYS A 1 305 ? 25.851 -7.678 -17.671 1.00 93.44 305 LYS A O 1
ATOM 2550 N N . GLU A 1 306 ? 27.390 -9.273 -17.349 1.00 94.75 306 GLU A N 1
ATOM 2551 C CA . GLU A 1 306 ? 28.581 -8.456 -17.153 1.00 94.75 306 GLU A CA 1
ATOM 2552 C C . GLU A 1 306 ? 28.849 -7.574 -18.384 1.00 94.75 306 GLU A C 1
ATOM 2554 O O . GLU A 1 306 ? 29.155 -6.386 -18.236 1.00 94.75 306 GLU A O 1
ATOM 2559 N N . ALA A 1 307 ? 28.617 -8.112 -19.591 1.00 94.44 307 ALA A N 1
ATOM 2560 C CA . ALA A 1 307 ? 28.813 -7.440 -20.879 1.00 94.44 307 ALA A CA 1
ATOM 2561 C C . ALA A 1 307 ? 27.892 -6.223 -21.093 1.00 94.44 307 ALA A C 1
ATOM 2563 O O . ALA A 1 307 ? 28.156 -5.374 -21.946 1.00 94.44 307 ALA A O 1
ATOM 2564 N N . TYR A 1 308 ? 26.802 -6.129 -20.329 1.00 96.44 308 TYR A N 1
ATOM 2565 C CA . TYR A 1 308 ? 25.885 -4.988 -20.295 1.00 96.44 308 TYR A CA 1
ATOM 2566 C C . TYR A 1 308 ? 25.601 -4.538 -18.853 1.00 96.44 308 TYR A C 1
ATOM 2568 O O . TYR A 1 308 ? 24.533 -4.003 -18.550 1.00 96.44 308 TYR A O 1
ATOM 2576 N N . SER A 1 309 ? 26.573 -4.725 -17.955 1.00 97.56 309 SER A N 1
ATOM 2577 C CA . SER A 1 309 ? 26.551 -4.169 -16.600 1.00 97.56 309 SER A CA 1
ATOM 2578 C C . SER A 1 309 ? 26.599 -2.635 -16.622 1.00 97.56 309 SER A C 1
ATOM 2580 O O . SER A 1 309 ? 27.117 -2.031 -17.562 1.00 97.56 309 SER A O 1
ATOM 2582 N N . ILE A 1 310 ? 26.089 -1.988 -15.566 1.00 97.81 310 ILE A N 1
ATOM 2583 C CA . ILE A 1 310 ? 26.049 -0.516 -15.454 1.00 97.81 310 ILE A CA 1
ATOM 2584 C C . ILE A 1 310 ? 27.449 0.090 -15.657 1.00 97.81 310 ILE A C 1
ATOM 2586 O O . ILE A 1 310 ? 27.617 0.947 -16.521 1.00 97.81 310 ILE A O 1
ATOM 2590 N N . LYS A 1 311 ? 28.465 -0.454 -14.970 1.00 97.75 311 LYS A N 1
ATOM 2591 C CA . LYS A 1 311 ? 29.874 -0.036 -15.074 1.00 97.75 311 LYS A CA 1
ATOM 2592 C C . LYS A 1 311 ? 30.398 -0.052 -16.516 1.00 97.75 311 LYS A C 1
ATOM 2594 O O . LYS A 1 311 ? 31.106 0.867 -16.918 1.00 97.75 311 LYS A O 1
ATOM 2599 N N . VAL A 1 312 ? 30.062 -1.080 -17.299 1.00 97.94 312 VAL A N 1
ATOM 2600 C CA . VAL A 1 312 ? 30.477 -1.190 -18.709 1.00 97.94 312 VAL A CA 1
ATOM 2601 C C . VAL A 1 312 ? 29.709 -0.197 -19.585 1.00 97.94 312 VAL A C 1
ATOM 2603 O O . VAL A 1 312 ? 30.312 0.508 -20.394 1.00 97.94 312 VAL A O 1
ATOM 2606 N N . LEU A 1 313 ? 28.388 -0.109 -19.415 1.00 98.06 313 LEU A N 1
ATOM 2607 C CA . LEU A 1 313 ? 27.535 0.791 -20.193 1.00 98.06 313 LEU A CA 1
ATOM 2608 C C . LEU A 1 313 ? 27.923 2.269 -20.006 1.00 98.06 313 LEU A C 1
ATOM 2610 O O . LEU A 1 313 ? 27.987 3.013 -20.984 1.00 98.06 313 LEU A O 1
ATOM 2614 N N . GLU A 1 314 ? 28.231 2.676 -18.772 1.00 96.38 314 GLU A N 1
ATOM 2615 C CA . GLU A 1 314 ? 28.704 4.023 -18.430 1.00 96.38 314 GLU A CA 1
ATOM 2616 C C . GLU A 1 314 ? 30.122 4.281 -18.951 1.00 96.38 314 GLU A C 1
ATOM 2618 O O . GLU A 1 314 ? 30.325 5.254 -19.675 1.00 96.38 314 GLU A O 1
ATOM 2623 N N . LYS A 1 315 ? 31.086 3.379 -18.683 1.00 97.69 315 LYS A N 1
ATOM 2624 C CA . LYS A 1 315 ? 32.480 3.492 -19.166 1.00 97.69 315 LYS A CA 1
ATOM 2625 C C . LYS A 1 315 ? 32.555 3.742 -20.674 1.00 97.69 315 LYS A C 1
ATOM 2627 O O . LYS A 1 315 ? 33.424 4.471 -21.147 1.00 97.69 315 LYS A O 1
ATOM 2632 N N . HIS A 1 316 ? 31.649 3.129 -21.432 1.00 97.56 316 HIS A N 1
ATOM 2633 C CA . HIS A 1 316 ? 31.606 3.243 -22.884 1.00 97.56 316 HIS A CA 1
ATOM 2634 C C . HIS A 1 316 ? 30.556 4.238 -23.411 1.00 97.56 316 HIS A C 1
ATOM 2636 O O . HIS A 1 316 ? 30.347 4.283 -24.625 1.00 97.56 316 HIS A O 1
ATOM 2642 N N . ASN A 1 317 ? 29.931 5.053 -22.550 1.00 96.31 317 ASN A N 1
ATOM 2643 C CA . ASN A 1 317 ? 28.928 6.069 -22.905 1.00 96.31 317 ASN A CA 1
ATOM 2644 C C . ASN A 1 317 ? 27.818 5.534 -23.832 1.00 96.31 317 ASN A C 1
ATOM 2646 O O . ASN A 1 317 ? 27.479 6.132 -24.856 1.00 96.31 317 ASN A O 1
ATOM 2650 N N . VAL A 1 318 ? 27.286 4.355 -23.507 1.00 96.94 318 VAL A N 1
ATOM 2651 C CA . VAL A 1 318 ? 26.336 3.650 -24.368 1.00 96.94 318 VAL A CA 1
ATOM 2652 C C . VAL A 1 318 ? 24.983 4.364 -24.400 1.00 96.94 318 VAL A C 1
ATOM 2654 O O . VAL A 1 318 ? 24.412 4.738 -23.376 1.00 96.94 318 VAL A O 1
ATOM 2657 N N . VAL A 1 319 ? 24.415 4.510 -25.599 1.00 96.62 319 VAL A N 1
ATOM 2658 C CA . VAL A 1 319 ? 23.039 4.997 -25.774 1.00 96.62 319 VAL A CA 1
ATOM 2659 C C . VAL A 1 319 ? 22.197 4.032 -26.603 1.00 96.62 319 VAL A C 1
ATOM 2661 O O . VAL A 1 319 ? 22.691 3.344 -27.497 1.00 96.62 319 VAL A O 1
ATOM 2664 N N . ILE A 1 320 ? 20.900 3.988 -26.308 1.00 96.50 320 ILE A N 1
ATOM 2665 C CA . ILE A 1 320 ? 19.896 3.167 -26.983 1.00 96.50 320 ILE A CA 1
ATOM 2666 C C . ILE A 1 320 ? 19.253 3.998 -28.095 1.00 96.50 320 ILE A C 1
ATOM 2668 O O . ILE A 1 320 ? 18.707 5.073 -27.848 1.00 96.50 320 ILE A O 1
ATOM 2672 N N . GLY A 1 321 ? 19.274 3.489 -29.326 1.00 94.44 321 GLY A N 1
ATOM 2673 C CA . GLY A 1 321 ? 18.660 4.117 -30.495 1.00 94.44 321 GLY A CA 1
ATOM 2674 C C . GLY A 1 321 ? 17.917 3.124 -31.390 1.00 94.44 321 GLY A C 1
ATOM 2675 O O . GLY A 1 321 ? 17.772 1.945 -31.076 1.00 94.44 321 GLY A O 1
ATOM 2676 N N . THR A 1 322 ? 17.463 3.603 -32.549 1.00 91.44 322 THR A N 1
ATOM 2677 C CA . THR A 1 322 ? 16.897 2.771 -33.634 1.00 91.44 322 THR A CA 1
ATOM 2678 C C . THR A 1 322 ? 17.749 2.925 -34.898 1.00 91.44 322 THR A C 1
ATOM 2680 O O . THR A 1 322 ? 18.458 3.924 -35.029 1.00 91.44 322 THR A O 1
ATOM 2683 N N . ARG A 1 323 ? 17.716 1.967 -35.839 1.00 80.31 323 ARG A N 1
ATOM 2684 C CA . ARG A 1 323 ? 18.686 1.882 -36.962 1.00 80.31 323 ARG A CA 1
ATOM 2685 C C . ARG A 1 323 ? 18.864 3.176 -37.774 1.00 80.31 323 ARG A C 1
ATOM 2687 O O . ARG A 1 323 ? 19.986 3.491 -38.143 1.00 80.31 323 ARG A O 1
ATOM 2694 N N . ARG A 1 324 ? 17.779 3.914 -38.046 1.00 79.56 324 ARG A N 1
ATOM 2695 C CA . ARG A 1 324 ? 17.762 5.112 -38.917 1.00 79.56 324 ARG A CA 1
ATOM 2696 C C . ARG A 1 324 ? 17.437 6.432 -38.188 1.00 79.56 324 ARG A C 1
ATOM 2698 O O . ARG A 1 324 ? 17.163 7.424 -38.848 1.00 79.56 324 ARG A O 1
ATOM 2705 N N . SER A 1 325 ? 17.432 6.464 -36.849 1.00 80.31 325 SER A N 1
ATOM 2706 C CA . SER A 1 325 ? 17.201 7.710 -36.089 1.00 80.31 325 SER A CA 1
ATOM 2707 C C . SER A 1 325 ? 18.500 8.315 -35.553 1.00 80.31 325 SER A C 1
ATOM 2709 O O . SER A 1 325 ? 19.416 7.580 -35.192 1.00 80.31 325 SER A O 1
ATOM 2711 N N . ASN A 1 326 ? 18.534 9.640 -35.406 1.00 80.62 326 ASN A N 1
ATOM 2712 C CA . ASN A 1 326 ? 19.560 10.373 -34.650 1.00 80.62 326 ASN A CA 1
ATOM 2713 C C . ASN A 1 326 ? 19.085 10.759 -33.234 1.00 80.62 326 ASN A C 1
ATOM 2715 O O . ASN A 1 326 ? 19.724 11.558 -32.557 1.00 80.62 326 ASN A O 1
ATOM 2719 N N . THR A 1 327 ? 17.958 10.202 -32.782 1.00 87.06 327 THR A N 1
ATOM 2720 C CA . THR A 1 327 ? 17.468 10.317 -31.402 1.00 87.06 327 THR A CA 1
ATOM 2721 C C . THR A 1 327 ? 17.754 9.050 -30.607 1.00 87.06 327 THR A C 1
ATOM 2723 O O . THR A 1 327 ? 17.699 7.934 -31.134 1.00 87.06 327 THR A O 1
ATOM 2726 N N . PHE A 1 328 ? 18.071 9.247 -29.331 1.00 91.44 328 PHE A N 1
ATOM 2727 C CA . PHE A 1 328 ? 18.540 8.212 -28.423 1.00 91.44 328 PHE A CA 1
ATOM 2728 C C . PHE A 1 328 ? 17.959 8.398 -27.012 1.00 91.44 328 PHE A C 1
ATOM 2730 O O . PHE A 1 328 ? 17.229 9.355 -26.744 1.00 91.44 328 PHE A O 1
ATOM 2737 N N . LEU A 1 329 ? 18.244 7.424 -26.155 1.00 96.75 329 LEU A N 1
ATOM 2738 C CA . LEU A 1 329 ? 17.961 7.349 -24.723 1.00 96.75 329 LEU A CA 1
ATOM 2739 C C . LEU A 1 329 ? 19.253 6.845 -24.057 1.00 96.75 329 LEU A C 1
ATOM 2741 O O . LEU A 1 329 ? 19.898 5.960 -24.624 1.00 96.75 329 LEU A O 1
ATOM 2745 N N . LYS A 1 330 ? 19.663 7.379 -22.901 1.00 97.44 330 LYS A N 1
ATOM 2746 C CA . LYS A 1 330 ? 20.808 6.822 -22.149 1.00 97.44 330 LYS A CA 1
ATOM 2747 C C . LYS A 1 330 ? 20.572 5.338 -21.833 1.00 97.44 330 LYS A C 1
ATOM 2749 O O . LYS A 1 330 ? 19.434 4.928 -21.643 1.00 97.44 330 LYS A O 1
ATOM 2754 N N . SER A 1 331 ? 21.619 4.515 -21.778 1.00 97.44 331 SER A N 1
ATOM 2755 C CA . SER A 1 331 ? 21.476 3.100 -21.387 1.00 97.44 331 SER A CA 1
ATOM 2756 C C . SER A 1 331 ? 21.261 2.894 -19.882 1.00 97.44 331 SER A C 1
ATOM 2758 O O . SER A 1 331 ? 20.733 1.857 -19.479 1.00 97.44 331 SER A O 1
ATOM 2760 N N . VAL A 1 332 ? 21.676 3.871 -19.071 1.00 98.00 332 VAL A N 1
ATOM 2761 C CA . VAL A 1 332 ? 21.536 3.916 -17.611 1.00 98.00 332 VAL A CA 1
ATOM 2762 C C . VAL A 1 332 ? 20.900 5.253 -17.221 1.00 98.00 332 VAL A C 1
ATOM 2764 O O . VAL A 1 332 ? 21.223 6.281 -17.819 1.00 98.00 332 VAL A O 1
ATOM 2767 N N . ILE A 1 333 ? 19.986 5.232 -16.251 1.00 97.31 333 ILE A N 1
ATOM 2768 C CA . ILE A 1 333 ? 19.299 6.410 -15.695 1.00 97.31 333 ILE A CA 1
ATOM 2769 C C . ILE A 1 333 ? 19.404 6.374 -14.171 1.00 97.31 333 ILE A C 1
ATOM 2771 O O . ILE A 1 333 ? 19.204 5.317 -13.576 1.00 97.31 333 ILE A O 1
ATOM 2775 N N . ASN A 1 334 ? 19.644 7.523 -13.546 1.00 96.25 334 ASN A N 1
ATOM 2776 C CA . ASN A 1 334 ? 19.504 7.689 -12.103 1.00 96.25 334 ASN A CA 1
ATOM 2777 C C . ASN A 1 334 ? 18.016 7.766 -11.731 1.00 96.25 334 ASN A C 1
ATOM 2779 O O . ASN A 1 334 ? 17.255 8.490 -12.371 1.00 96.25 334 ASN A O 1
ATOM 2783 N N . LEU A 1 335 ? 17.597 7.043 -10.695 1.00 96.56 335 LEU A N 1
ATOM 2784 C CA . LEU A 1 335 ? 16.256 7.151 -10.115 1.00 96.56 335 LEU A CA 1
ATOM 2785 C C . LEU A 1 335 ? 16.290 8.147 -8.948 1.00 96.56 335 LEU A C 1
ATOM 2787 O O . LEU A 1 335 ? 16.040 7.787 -7.798 1.00 96.56 335 LEU A O 1
ATOM 2791 N N . ASP A 1 336 ? 16.676 9.384 -9.257 1.00 96.88 336 ASP A N 1
ATOM 2792 C CA . ASP A 1 336 ? 16.852 10.512 -8.337 1.00 96.88 336 ASP A CA 1
ATOM 2793 C C . ASP A 1 336 ? 15.615 11.431 -8.285 1.00 96.88 336 ASP A C 1
ATOM 2795 O O . ASP A 1 336 ? 14.599 11.189 -8.940 1.00 96.88 336 ASP A O 1
ATOM 2799 N N . GLU A 1 337 ? 15.669 12.486 -7.466 1.00 97.31 337 GLU A N 1
ATOM 2800 C CA . GLU A 1 337 ? 14.567 13.448 -7.345 1.00 97.31 337 GLU A CA 1
ATOM 2801 C C . GLU A 1 337 ? 14.179 14.088 -8.686 1.00 97.31 337 GLU A C 1
ATOM 2803 O O . GLU A 1 337 ? 12.986 14.286 -8.920 1.00 97.31 337 GLU A O 1
ATOM 2808 N N . ASP A 1 338 ? 15.133 14.363 -9.581 1.00 98.12 338 ASP A N 1
ATOM 2809 C CA . ASP A 1 338 ? 14.853 14.942 -10.898 1.00 98.12 338 ASP A CA 1
ATOM 2810 C C . ASP A 1 338 ? 14.085 13.959 -11.789 1.00 98.12 338 ASP A C 1
ATOM 2812 O O . ASP A 1 338 ? 13.088 14.339 -12.409 1.00 98.12 338 ASP A O 1
ATOM 2816 N N . PHE A 1 339 ? 14.476 12.678 -11.814 1.00 98.25 339 PHE A N 1
ATOM 2817 C CA . PHE A 1 339 ? 13.702 11.631 -12.486 1.00 98.25 339 PHE A CA 1
ATOM 2818 C C . PHE A 1 339 ? 12.246 11.597 -11.991 1.00 98.25 339 PHE A C 1
ATOM 2820 O O . PHE A 1 339 ? 11.314 11.550 -12.803 1.00 98.25 339 PHE A O 1
ATOM 2827 N N . PHE A 1 340 ? 12.037 11.660 -10.673 1.00 98.12 340 PHE A N 1
ATOM 2828 C CA . PHE A 1 340 ? 10.697 11.629 -10.086 1.00 98.12 340 PHE A CA 1
ATOM 2829 C C . PHE A 1 340 ? 9.894 12.908 -10.353 1.00 98.12 340 PHE A C 1
ATOM 2831 O O . PHE A 1 340 ? 8.707 12.811 -10.667 1.00 98.12 340 PHE A O 1
ATOM 2838 N N . TRP A 1 341 ? 10.525 14.083 -10.347 1.00 98.06 341 TRP A N 1
ATOM 2839 C CA . TRP A 1 341 ? 9.880 15.342 -10.731 1.00 98.06 341 TRP A CA 1
ATOM 2840 C C . TRP A 1 341 ? 9.395 15.316 -12.188 1.00 98.06 341 TRP A C 1
ATOM 2842 O O . TRP A 1 341 ? 8.239 15.644 -12.470 1.00 98.06 341 TRP A O 1
ATOM 2852 N N . ILE A 1 342 ? 10.238 14.841 -13.118 1.00 97.75 342 ILE A N 1
ATOM 2853 C CA . ILE A 1 342 ? 9.853 14.667 -14.530 1.00 97.75 342 ILE A CA 1
ATOM 2854 C C . ILE A 1 342 ? 8.693 13.672 -14.647 1.00 97.75 342 ILE A C 1
ATOM 2856 O O . ILE A 1 342 ? 7.793 13.885 -15.455 1.00 97.75 342 ILE A O 1
ATOM 2860 N N . LEU A 1 343 ? 8.690 12.599 -13.850 1.00 97.62 343 LEU A N 1
ATOM 2861 C CA . LEU A 1 343 ? 7.604 11.619 -13.818 1.00 97.62 343 LEU A CA 1
ATOM 2862 C C . LEU A 1 343 ? 6.284 12.237 -13.319 1.00 97.62 343 LEU A C 1
ATOM 2864 O O . LEU A 1 343 ? 5.227 11.905 -13.854 1.00 97.62 343 LEU A O 1
ATOM 2868 N N . GLY A 1 344 ? 6.336 13.173 -12.367 1.00 97.00 344 GLY A N 1
ATOM 2869 C CA . GLY A 1 344 ? 5.184 13.969 -11.932 1.00 97.00 344 GLY A CA 1
ATOM 2870 C C . GLY A 1 344 ? 4.607 14.812 -13.071 1.00 97.00 344 GLY A C 1
ATOM 2871 O O . GLY A 1 344 ? 3.439 14.653 -13.430 1.00 97.00 344 GLY A O 1
ATOM 2872 N N . ILE A 1 345 ? 5.454 15.620 -13.717 1.00 96.00 345 ILE A N 1
ATOM 2873 C CA . ILE A 1 345 ? 5.077 16.457 -14.872 1.00 96.00 345 ILE A CA 1
ATOM 2874 C C . ILE A 1 345 ? 4.581 15.608 -16.054 1.00 96.00 345 ILE A C 1
ATOM 2876 O O . ILE A 1 345 ? 3.625 15.982 -16.728 1.00 96.00 345 ILE A O 1
ATOM 2880 N N . LEU A 1 346 ? 5.183 14.439 -16.298 1.00 95.69 346 LEU A N 1
ATOM 2881 C CA . LEU A 1 346 ? 4.736 13.481 -17.314 1.00 95.69 346 LEU A CA 1
ATOM 2882 C C . LEU A 1 346 ? 3.311 12.988 -17.028 1.00 95.69 346 LEU A C 1
ATOM 2884 O O . LEU A 1 346 ? 2.501 12.879 -17.945 1.00 95.69 346 LEU A O 1
ATOM 2888 N N . MET A 1 347 ? 2.996 12.688 -15.767 1.00 95.56 347 MET A N 1
ATOM 2889 C CA . MET A 1 347 ? 1.670 12.207 -15.387 1.00 95.56 347 MET A CA 1
ATOM 2890 C C . MET A 1 347 ? 0.597 13.303 -15.411 1.00 95.56 347 MET A C 1
ATOM 2892 O O . MET A 1 347 ? -0.578 12.953 -15.559 1.00 95.56 347 MET A O 1
ATOM 2896 N N . ALA A 1 348 ? 0.969 14.582 -15.286 1.00 93.50 348 ALA A N 1
ATOM 2897 C CA . ALA A 1 348 ? 0.077 15.732 -15.455 1.00 93.50 348 ALA A CA 1
ATOM 2898 C C . ALA A 1 348 ? -0.084 16.113 -16.944 1.00 93.50 348 ALA A C 1
ATOM 2900 O O . ALA A 1 348 ? -1.132 15.851 -17.538 1.00 93.50 348 ALA A O 1
ATOM 2901 N N . GLU A 1 349 ? 0.989 16.616 -17.568 1.00 92.62 349 GLU A N 1
ATOM 2902 C CA . GLU A 1 349 ? 0.962 17.393 -18.821 1.00 92.62 349 GLU A CA 1
ATOM 2903 C C . GLU A 1 349 ? 1.224 16.604 -20.114 1.00 92.62 349 GLU A C 1
ATOM 2905 O O . GLU A 1 349 ? 1.097 17.149 -21.217 1.00 92.62 349 GLU A O 1
ATOM 2910 N N . ALA A 1 350 ? 1.668 15.344 -20.032 1.00 92.56 350 ALA A N 1
ATOM 2911 C CA . ALA A 1 350 ? 2.133 14.634 -21.223 1.00 92.56 350 ALA A CA 1
ATOM 2912 C C . ALA A 1 350 ? 1.024 13.894 -21.983 1.00 92.56 350 ALA A C 1
ATOM 2914 O O . ALA A 1 350 ? 0.259 13.087 -21.449 1.00 92.56 350 ALA A O 1
ATOM 2915 N N . TYR A 1 351 ? 1.030 14.065 -23.302 1.00 91.88 351 TYR A N 1
ATOM 2916 C CA . TYR A 1 351 ? 0.248 13.276 -24.240 1.00 91.88 351 TYR A CA 1
ATOM 2917 C C . TYR A 1 351 ? 1.068 12.089 -24.770 1.00 91.88 351 TYR A C 1
ATOM 2919 O O . TYR A 1 351 ? 1.961 12.241 -25.606 1.00 91.88 351 TYR A O 1
ATOM 2927 N N . ILE A 1 352 ? 0.742 10.882 -24.293 1.00 89.38 352 ILE A N 1
ATOM 2928 C CA . ILE A 1 352 ? 1.546 9.653 -24.475 1.00 89.38 352 ILE A CA 1
ATOM 2929 C C . ILE A 1 352 ? 0.867 8.636 -25.427 1.00 89.38 352 ILE A C 1
ATOM 2931 O O . ILE A 1 352 ? 1.086 7.430 -25.337 1.00 89.38 352 ILE A O 1
ATOM 2935 N N . LYS A 1 353 ? 0.015 9.078 -26.369 1.00 86.50 353 LYS A N 1
ATOM 2936 C CA . LYS A 1 353 ? -0.702 8.149 -27.281 1.00 86.50 353 LYS A CA 1
ATOM 2937 C C . LYS A 1 353 ? 0.220 7.477 -28.312 1.00 86.50 353 LYS A C 1
ATOM 2939 O O . LYS A 1 353 ? -0.025 6.341 -28.714 1.00 86.50 353 LYS A O 1
ATOM 2944 N N . LYS A 1 354 ? 1.254 8.182 -28.776 1.00 89.56 354 LYS A N 1
ATOM 2945 C CA . LYS A 1 354 ? 2.236 7.720 -29.773 1.00 89.56 354 LYS A CA 1
ATOM 2946 C C . LYS A 1 354 ? 3.570 8.445 -29.572 1.00 89.56 354 LYS A C 1
ATOM 2948 O O . LYS A 1 354 ? 3.654 9.358 -28.765 1.00 89.56 354 LYS A O 1
ATOM 2953 N N . ASN A 1 355 ? 4.599 8.064 -30.327 1.00 89.25 355 ASN A N 1
ATOM 2954 C CA . ASN A 1 355 ? 5.801 8.884 -30.503 1.00 89.25 355 ASN A CA 1
ATOM 2955 C C . ASN A 1 355 ? 5.561 9.916 -31.634 1.00 89.25 355 ASN A C 1
ATOM 2957 O O . ASN A 1 355 ? 5.124 9.493 -32.710 1.00 89.25 355 ASN A O 1
ATOM 2961 N N . PRO A 1 356 ? 5.904 11.210 -31.472 1.00 93.00 356 PRO A N 1
ATOM 2962 C CA . PRO A 1 356 ? 6.550 11.823 -30.307 1.00 93.00 356 PRO A CA 1
ATOM 2963 C C . PRO A 1 356 ? 5.611 11.968 -29.106 1.00 93.00 356 PRO A C 1
ATOM 2965 O O . PRO A 1 356 ? 4.408 12.130 -29.280 1.00 93.00 356 PRO A O 1
ATOM 2968 N N . ILE A 1 357 ? 6.194 11.962 -27.907 1.00 94.12 357 ILE A N 1
ATOM 2969 C CA . ILE A 1 357 ? 5.501 12.399 -26.687 1.00 94.12 357 ILE A CA 1
ATOM 2970 C C . ILE A 1 357 ? 5.512 13.925 -26.667 1.00 94.12 357 ILE A C 1
ATOM 2972 O O . ILE A 1 357 ? 6.539 14.533 -26.982 1.00 94.12 357 ILE A O 1
ATOM 2976 N N . GLU A 1 358 ? 4.382 14.529 -26.311 1.00 94.69 358 GLU A N 1
ATOM 2977 C CA . GLU A 1 358 ? 4.196 15.981 -26.311 1.00 94.69 358 GLU A CA 1
ATOM 2978 C C . GLU A 1 358 ? 3.786 16.453 -24.912 1.00 94.69 358 GLU A C 1
ATOM 2980 O O . GLU A 1 358 ? 2.823 15.937 -24.358 1.00 94.69 358 GLU A O 1
ATOM 2985 N N . PHE A 1 359 ? 4.507 17.423 -24.355 1.00 94.06 359 PHE A N 1
ATOM 2986 C CA . PHE A 1 359 ? 4.164 18.131 -23.117 1.00 94.06 359 PHE A CA 1
ATOM 2987 C C . PHE A 1 359 ? 3.681 19.531 -23.497 1.00 94.06 359 PHE A C 1
ATOM 2989 O O . PHE A 1 359 ? 4.278 20.149 -24.384 1.00 94.06 359 PHE A O 1
ATOM 2996 N N . THR A 1 360 ? 2.634 20.039 -22.852 1.00 91.50 360 THR A N 1
ATOM 2997 C CA . THR A 1 360 ? 2.093 21.383 -23.114 1.00 91.50 360 THR A CA 1
ATOM 2998 C C . THR A 1 360 ? 1.943 22.121 -21.793 1.00 91.50 360 THR A C 1
ATOM 3000 O O . THR A 1 360 ? 1.284 21.601 -20.915 1.00 91.50 360 THR A O 1
ATOM 3003 N N . LEU A 1 361 ? 2.564 23.293 -21.653 1.00 89.00 361 LEU A N 1
ATOM 3004 C CA . LEU A 1 361 ? 2.539 24.114 -20.434 1.00 89.00 361 LEU A CA 1
ATOM 3005 C C . LEU A 1 361 ? 2.068 25.540 -20.762 1.00 89.00 361 LEU A C 1
ATOM 3007 O O . LEU A 1 361 ? 2.167 25.953 -21.922 1.00 89.00 361 LEU A O 1
ATOM 3011 N N . GLY A 1 362 ? 1.585 26.291 -19.771 1.00 85.81 362 GLY A N 1
ATOM 3012 C CA . GLY A 1 362 ? 1.162 27.694 -19.921 1.00 85.81 362 GLY A CA 1
ATOM 3013 C C . GLY A 1 362 ? 2.294 28.641 -20.358 1.00 85.81 362 GLY A C 1
ATOM 3014 O O . GLY A 1 362 ? 3.468 28.264 -20.377 1.00 85.81 362 GLY A O 1
ATOM 3015 N N . LEU A 1 363 ? 1.976 29.890 -20.731 1.00 80.19 363 LEU A N 1
ATOM 3016 C CA . LEU A 1 363 ? 3.019 30.882 -21.074 1.00 80.19 363 LEU A CA 1
ATOM 3017 C C . LEU A 1 363 ? 3.747 31.398 -19.833 1.00 80.19 363 LEU A C 1
ATOM 3019 O O . LEU A 1 363 ? 4.959 31.602 -19.854 1.00 80.19 363 LEU A O 1
ATOM 3023 N N . GLU A 1 364 ? 2.981 31.582 -18.769 1.00 81.88 364 GLU A N 1
ATOM 3024 C CA . GLU A 1 364 ? 3.380 31.917 -17.410 1.00 81.88 364 GLU A CA 1
ATOM 3025 C C . GLU A 1 364 ? 4.310 30.864 -16.780 1.00 81.88 364 GLU A C 1
ATOM 3027 O O . GLU A 1 364 ? 5.006 31.144 -15.811 1.00 81.88 364 GLU A O 1
ATOM 3032 N N . GLU A 1 365 ? 4.399 29.673 -17.377 1.00 84.81 365 GLU A N 1
ATOM 3033 C CA . GLU A 1 365 ? 5.175 28.531 -16.881 1.00 84.81 365 GLU A CA 1
ATOM 3034 C C . GLU A 1 365 ? 6.520 28.356 -17.611 1.00 84.81 365 GLU A C 1
ATOM 3036 O O . GLU A 1 365 ? 7.108 27.270 -17.617 1.00 84.81 365 GLU A O 1
ATOM 3041 N N . LEU A 1 366 ? 7.020 29.419 -18.255 1.00 86.50 366 LEU A N 1
ATOM 3042 C CA . LEU A 1 366 ? 8.222 29.394 -19.095 1.00 86.50 366 LEU A CA 1
ATOM 3043 C C . LEU A 1 366 ? 9.443 28.781 -18.387 1.00 86.50 366 LEU A C 1
ATOM 3045 O O . LEU A 1 366 ? 10.172 27.998 -18.998 1.00 86.50 366 LEU A O 1
ATOM 3049 N N . ASP A 1 367 ? 9.675 29.091 -17.113 1.00 89.50 367 ASP A N 1
ATOM 3050 C CA . ASP A 1 367 ? 10.836 28.558 -16.392 1.00 89.50 367 ASP A CA 1
ATOM 3051 C C . ASP A 1 367 ? 10.671 27.079 -16.031 1.00 89.50 367 ASP A C 1
ATOM 3053 O O . ASP A 1 367 ? 11.630 26.310 -16.146 1.00 89.50 367 ASP A O 1
ATOM 3057 N N . ARG A 1 368 ? 9.440 26.625 -15.756 1.00 91.50 368 ARG A N 1
ATOM 3058 C CA . ARG A 1 368 ? 9.140 25.193 -15.627 1.00 91.50 368 ARG A CA 1
ATOM 3059 C C . ARG A 1 368 ? 9.331 24.462 -16.953 1.00 91.50 368 ARG A C 1
ATOM 3061 O O . ARG A 1 368 ? 9.902 23.373 -16.987 1.00 91.50 368 ARG A O 1
ATOM 3068 N N . HIS A 1 369 ? 8.925 25.080 -18.061 1.00 92.56 369 HIS A N 1
ATOM 3069 C CA . HIS A 1 369 ? 9.153 24.561 -19.406 1.00 92.56 369 HIS A CA 1
ATOM 3070 C C . HIS A 1 369 ? 10.659 24.455 -19.732 1.00 92.56 369 HIS A C 1
ATOM 3072 O O . HIS A 1 369 ? 11.103 23.432 -20.260 1.00 92.56 369 HIS A O 1
ATOM 3078 N N . LYS A 1 370 ? 11.476 25.457 -19.369 1.00 93.50 370 LYS A N 1
ATOM 3079 C CA . LYS A 1 370 ? 12.948 25.392 -19.475 1.00 93.50 370 LYS A CA 1
ATOM 3080 C C . LYS A 1 370 ? 13.524 24.261 -18.612 1.00 93.50 370 LYS A C 1
ATOM 3082 O O . LYS A 1 370 ? 14.283 23.447 -19.142 1.00 93.50 370 LYS A O 1
ATOM 3087 N N . LYS A 1 371 ? 13.127 24.169 -17.332 1.00 95.56 371 LYS A N 1
ATOM 3088 C CA . LYS A 1 371 ? 13.533 23.107 -16.388 1.00 95.56 371 LYS A CA 1
ATOM 3089 C C . LYS A 1 371 ? 13.224 21.720 -16.952 1.00 95.56 371 LYS A C 1
ATOM 3091 O O . LYS A 1 371 ? 14.125 20.895 -17.056 1.00 95.56 371 LYS A O 1
ATOM 3096 N N . LEU A 1 372 ? 11.995 21.486 -17.418 1.00 96.25 372 LEU A N 1
ATOM 3097 C CA . LEU A 1 372 ? 11.582 20.231 -18.054 1.00 96.25 372 LEU A CA 1
ATOM 3098 C C . LEU A 1 372 ? 12.460 19.873 -19.261 1.00 96.25 372 LEU A C 1
ATOM 3100 O O . LEU A 1 372 ? 12.899 18.732 -19.388 1.00 96.25 372 LEU A O 1
ATOM 3104 N N . ASN A 1 373 ? 12.750 20.834 -20.140 1.00 96.00 373 ASN A N 1
ATOM 3105 C CA . ASN A 1 373 ? 13.560 20.591 -21.337 1.00 96.00 373 ASN A CA 1
ATOM 3106 C C . ASN A 1 373 ? 15.016 20.252 -20.999 1.00 96.00 373 ASN A C 1
ATOM 3108 O O . ASN A 1 373 ? 15.599 19.354 -21.615 1.00 96.00 373 ASN A O 1
ATOM 3112 N N . PHE A 1 374 ? 15.587 20.954 -20.017 1.00 97.00 374 PHE A N 1
ATOM 3113 C CA . PHE A 1 374 ? 16.911 20.661 -19.479 1.00 97.00 374 PHE A CA 1
ATOM 3114 C C . PHE A 1 374 ? 16.946 19.263 -18.855 1.00 97.00 374 PHE A C 1
ATOM 3116 O O . PHE A 1 374 ? 17.764 18.441 -19.263 1.00 97.00 374 PHE A O 1
ATOM 3123 N N . LEU A 1 375 ? 16.017 18.958 -17.947 1.00 97.50 375 LEU A N 1
ATOM 3124 C CA . LEU A 1 375 ? 15.974 17.695 -17.213 1.00 97.50 375 LEU A CA 1
ATOM 3125 C C . LEU A 1 375 ? 15.687 16.484 -18.112 1.00 97.50 375 LEU A C 1
ATOM 3127 O O . LEU A 1 375 ? 16.340 15.453 -17.969 1.00 97.50 375 LEU A O 1
ATOM 3131 N N . LEU A 1 376 ? 14.813 16.606 -19.118 1.00 97.19 376 LEU A N 1
ATOM 3132 C CA . LEU A 1 376 ? 14.625 15.561 -20.134 1.00 97.19 376 LEU A CA 1
ATOM 3133 C C . LEU A 1 376 ? 15.942 15.239 -20.863 1.00 97.19 376 LEU A C 1
ATOM 3135 O O . LEU A 1 376 ? 16.293 14.069 -21.037 1.00 97.19 376 LEU A O 1
ATOM 3139 N N . LYS A 1 377 ? 16.708 16.264 -21.254 1.00 95.69 377 LYS A N 1
ATOM 3140 C CA . LYS A 1 377 ? 18.027 16.082 -21.876 1.00 95.69 377 LYS A CA 1
ATOM 3141 C C . LYS A 1 377 ? 19.056 15.529 -20.881 1.00 95.69 377 LYS A C 1
ATOM 3143 O O . LYS A 1 377 ? 19.837 14.660 -21.257 1.00 95.69 377 LYS A O 1
ATOM 3148 N N . TYR A 1 378 ? 19.065 16.007 -19.639 1.00 96.12 378 TYR A N 1
ATOM 3149 C CA . TYR A 1 378 ? 20.040 15.636 -18.614 1.00 96.12 378 TYR A CA 1
ATOM 3150 C C . TYR A 1 378 ? 19.832 14.201 -18.110 1.00 96.12 378 TYR A C 1
ATOM 3152 O O . TYR A 1 378 ? 20.729 13.369 -18.258 1.00 96.12 378 TYR A O 1
ATOM 3160 N N . VAL A 1 379 ? 18.640 13.874 -17.606 1.00 96.88 379 VAL A N 1
ATOM 3161 C CA . VAL A 1 379 ? 18.313 12.559 -17.028 1.00 96.88 379 VAL A CA 1
ATOM 3162 C C . VAL A 1 379 ? 18.251 11.481 -18.111 1.00 96.88 379 VAL A C 1
ATOM 3164 O O . VAL A 1 379 ? 18.916 10.455 -17.998 1.00 96.88 379 VAL A O 1
ATOM 3167 N N . PHE A 1 380 ? 17.517 11.715 -19.205 1.00 96.94 380 PHE A N 1
ATOM 3168 C CA . PHE A 1 380 ? 17.249 10.678 -20.213 1.00 96.94 380 PHE A CA 1
ATOM 3169 C C . PHE A 1 380 ? 18.169 10.731 -21.443 1.00 96.94 380 PHE A C 1
ATOM 3171 O O . PHE A 1 380 ? 18.182 9.792 -22.241 1.00 96.94 380 PHE A O 1
ATOM 3178 N N . GLY A 1 381 ? 18.923 11.816 -21.651 1.00 94.88 381 GLY A N 1
ATOM 3179 C CA . GLY A 1 381 ? 19.695 12.024 -22.884 1.00 94.88 381 GLY A CA 1
ATOM 3180 C C . GLY A 1 381 ? 18.838 12.311 -24.123 1.00 94.88 381 GLY A C 1
ATOM 3181 O O . GLY A 1 381 ? 19.358 12.286 -25.237 1.00 94.88 381 GLY A O 1
ATOM 3182 N N . VAL A 1 382 ? 17.528 12.546 -23.976 1.00 95.44 382 VAL A N 1
ATOM 3183 C CA . VAL A 1 382 ? 16.632 12.692 -25.133 1.00 95.44 382 VAL A CA 1
ATOM 3184 C C . VAL A 1 382 ? 16.731 14.083 -25.757 1.00 95.44 382 VAL A C 1
ATOM 3186 O O . VAL A 1 382 ? 16.854 15.099 -25.073 1.00 95.44 382 VAL A O 1
ATOM 3189 N N . ARG A 1 383 ? 16.615 14.151 -27.088 1.00 91.06 383 ARG A N 1
ATOM 3190 C CA . ARG A 1 383 ? 16.478 15.427 -27.798 1.00 91.06 383 ARG A CA 1
ATOM 3191 C C . ARG A 1 383 ? 15.035 15.920 -27.712 1.00 91.06 383 ARG A C 1
ATOM 3193 O O . ARG A 1 383 ? 14.131 15.285 -28.260 1.00 91.06 383 ARG A O 1
ATOM 3200 N N . VAL A 1 384 ? 14.853 17.081 -27.092 1.00 93.62 384 VAL A N 1
ATOM 3201 C CA . VAL A 1 384 ? 13.585 17.818 -27.050 1.00 93.62 384 VAL A CA 1
ATOM 3202 C C . VAL A 1 384 ? 13.545 18.838 -28.196 1.00 93.62 384 VAL A C 1
ATOM 3204 O O . VAL A 1 384 ? 14.564 19.446 -28.528 1.00 93.62 384 VAL A O 1
ATOM 3207 N N . LYS A 1 385 ? 12.380 19.007 -28.829 1.00 93.50 385 LYS A N 1
ATOM 3208 C CA . LYS A 1 385 ? 12.065 20.142 -29.711 1.00 93.50 385 LYS A CA 1
ATOM 3209 C C . LYS A 1 385 ? 10.974 20.978 -29.050 1.00 93.50 385 LYS A C 1
ATOM 3211 O O . LYS A 1 385 ? 9.900 20.437 -28.803 1.00 93.50 385 LYS A O 1
ATOM 3216 N N . SER A 1 386 ? 11.223 22.262 -28.828 1.00 91.75 386 SER A N 1
ATOM 3217 C CA . SER A 1 386 ? 10.301 23.141 -28.101 1.00 91.75 386 SER A CA 1
ATOM 3218 C C . SER A 1 386 ? 9.866 24.320 -28.965 1.00 91.75 386 SER A C 1
ATOM 3220 O O . SER A 1 386 ? 10.678 24.853 -29.720 1.00 91.75 386 SER A O 1
ATOM 3222 N N . TYR A 1 387 ? 8.590 24.705 -28.892 1.00 91.12 387 TYR A N 1
ATOM 3223 C CA . TYR A 1 387 ? 8.039 25.840 -29.640 1.00 91.12 387 TYR A CA 1
ATOM 3224 C C . TYR A 1 387 ? 6.745 26.378 -29.007 1.00 91.12 387 TYR A C 1
ATOM 3226 O O . TYR A 1 387 ? 6.034 25.655 -28.309 1.00 91.12 387 TYR A O 1
ATOM 3234 N N . LYS A 1 388 ? 6.405 27.639 -29.304 1.00 90.69 388 LYS A N 1
ATOM 3235 C CA . LYS A 1 388 ? 5.095 28.247 -29.014 1.00 90.69 388 LYS A CA 1
ATOM 3236 C C . LYS A 1 388 ? 4.209 28.171 -30.270 1.00 90.69 388 LYS A C 1
ATOM 3238 O O . LYS A 1 388 ? 4.611 28.701 -31.309 1.00 90.69 388 LYS A O 1
ATOM 3243 N N . PRO A 1 389 ? 3.030 27.519 -30.253 1.00 87.56 389 PRO A N 1
ATOM 3244 C CA . PRO A 1 389 ? 2.126 27.513 -31.403 1.00 87.56 389 PRO A CA 1
ATOM 3245 C C . PRO A 1 389 ? 1.548 28.916 -31.663 1.00 87.56 389 PRO A C 1
ATOM 3247 O O . PRO A 1 389 ? 1.033 29.542 -30.743 1.00 87.56 389 PRO A O 1
ATOM 3250 N N . LYS A 1 390 ? 1.546 29.389 -32.922 1.00 82.50 390 LYS A N 1
ATOM 3251 C CA . LYS A 1 390 ? 1.144 30.772 -33.288 1.00 82.50 390 LYS A CA 1
ATOM 3252 C C . LYS A 1 390 ? -0.226 31.231 -32.751 1.00 82.50 390 LYS A C 1
ATOM 3254 O O . LYS A 1 390 ? -0.411 32.420 -32.540 1.00 82.50 390 LYS A O 1
ATOM 3259 N N . LYS A 1 391 ? -1.181 30.311 -32.558 1.00 84.19 391 LYS A N 1
ATOM 3260 C CA . LYS A 1 391 ? -2.560 30.588 -32.101 1.00 84.19 391 LYS A CA 1
ATOM 3261 C C . LYS A 1 391 ? -2.875 30.034 -30.698 1.00 84.19 391 LYS A C 1
ATOM 3263 O O . LYS A 1 391 ? -4.038 29.780 -30.400 1.00 84.19 391 LYS A O 1
ATOM 3268 N N . LYS A 1 392 ? -1.871 29.755 -29.854 1.00 83.31 392 LYS A N 1
ATOM 3269 C CA . LYS A 1 392 ? -2.095 29.259 -28.482 1.00 83.31 392 LYS A CA 1
ATOM 3270 C C . LYS A 1 392 ? -1.156 29.909 -27.469 1.00 83.31 392 LYS A C 1
ATOM 3272 O O . LYS A 1 392 ? 0.042 30.037 -27.713 1.00 83.31 392 LYS A O 1
ATOM 3277 N N . ASN A 1 393 ? -1.693 30.203 -26.290 1.00 88.56 393 ASN A N 1
ATOM 3278 C CA . ASN A 1 393 ? -0.926 30.655 -25.133 1.00 88.56 393 ASN A CA 1
ATOM 3279 C C . ASN A 1 393 ? -0.351 29.459 -24.361 1.00 88.56 393 ASN A C 1
ATOM 3281 O O . ASN A 1 393 ? -0.676 29.249 -23.202 1.00 88.56 393 ASN A O 1
ATOM 3285 N N . VAL A 1 394 ? 0.486 28.665 -25.033 1.00 89.88 394 VAL A N 1
ATOM 3286 C CA . VAL A 1 394 ? 1.188 27.518 -24.438 1.00 89.88 394 VAL A CA 1
ATOM 3287 C C . VAL A 1 394 ? 2.582 27.354 -25.038 1.00 89.88 394 VAL A C 1
ATOM 3289 O O . VAL A 1 394 ? 2.805 27.694 -26.203 1.00 89.88 394 VAL A O 1
ATOM 3292 N N . TYR A 1 395 ? 3.496 26.752 -24.283 1.00 90.56 395 TYR A N 1
ATOM 3293 C CA . TYR A 1 395 ? 4.735 26.185 -24.807 1.00 90.56 395 TYR A CA 1
ATOM 3294 C C . TYR A 1 395 ? 4.601 24.667 -24.952 1.00 90.56 395 TYR A C 1
ATOM 3296 O O . TYR A 1 395 ? 4.187 23.975 -24.024 1.00 90.56 395 TYR A O 1
ATOM 3304 N N . THR A 1 396 ? 4.977 24.128 -26.114 1.00 92.31 396 THR A N 1
ATOM 3305 C CA . THR A 1 396 ? 4.923 22.688 -26.401 1.00 92.31 396 THR A CA 1
ATOM 3306 C C . THR A 1 396 ? 6.328 22.112 -26.545 1.00 92.31 396 THR A C 1
ATOM 3308 O O . THR A 1 396 ? 7.110 22.592 -27.365 1.00 92.31 396 THR A O 1
ATOM 3311 N N . SER A 1 397 ? 6.619 21.038 -25.807 1.00 94.25 397 SER A N 1
ATOM 3312 C CA . SER A 1 397 ? 7.858 20.256 -25.910 1.00 94.25 397 SER A CA 1
ATOM 3313 C C . SER A 1 397 ? 7.594 18.875 -26.487 1.00 94.25 397 SER A C 1
ATOM 3315 O O . SER A 1 397 ? 6.781 18.122 -25.957 1.00 94.25 397 SER A O 1
ATOM 3317 N N . LYS A 1 398 ? 8.305 18.515 -27.559 1.00 95.50 398 LYS A N 1
ATOM 3318 C CA . LYS A 1 398 ? 8.167 17.229 -28.255 1.00 95.50 398 LYS A CA 1
ATOM 3319 C C . LYS A 1 398 ? 9.422 16.380 -28.146 1.00 95.50 398 LYS A C 1
ATOM 3321 O O . LYS A 1 398 ? 10.503 16.790 -28.573 1.00 95.50 398 LYS A O 1
ATOM 3326 N N . VAL A 1 399 ? 9.256 15.156 -27.652 1.00 95.19 399 VAL A N 1
ATOM 3327 C CA . VAL A 1 399 ? 10.320 14.154 -27.538 1.00 95.19 399 VAL A CA 1
ATOM 3328 C C . VAL A 1 399 ? 10.142 13.093 -28.623 1.00 95.19 399 VAL A C 1
ATOM 3330 O O . VAL A 1 399 ? 9.305 12.197 -28.524 1.00 95.19 399 VAL A O 1
ATOM 3333 N N . HIS A 1 400 ? 10.955 13.184 -29.678 1.00 92.62 400 HIS A N 1
ATOM 3334 C CA . HIS A 1 400 ? 10.938 12.259 -30.820 1.00 92.62 400 HIS A CA 1
ATOM 3335 C C . HIS A 1 400 ? 11.854 11.040 -30.593 1.00 92.62 400 HIS A C 1
ATOM 3337 O O . HIS A 1 400 ? 12.772 10.795 -31.376 1.00 92.62 400 HIS A O 1
ATOM 3343 N N . SER A 1 401 ? 11.645 10.270 -29.522 1.00 93.69 401 SER A N 1
ATOM 3344 C CA . SER A 1 401 ? 12.468 9.096 -29.190 1.00 93.69 401 SER A CA 1
ATOM 3345 C C . SER A 1 401 ? 11.609 7.839 -29.002 1.00 93.69 401 SER A C 1
ATOM 3347 O O . SER A 1 401 ? 10.933 7.675 -27.988 1.00 93.69 401 SER A O 1
ATOM 3349 N N . LYS A 1 402 ? 11.670 6.910 -29.975 1.00 94.00 402 LYS A N 1
ATOM 3350 C CA . LYS A 1 402 ? 11.022 5.586 -29.875 1.00 94.00 402 LYS A CA 1
ATOM 3351 C C . LYS A 1 402 ? 11.490 4.793 -28.636 1.00 94.00 402 LYS A C 1
ATOM 3353 O O . LYS A 1 402 ? 10.616 4.246 -27.967 1.00 94.00 402 LYS A O 1
ATOM 3358 N N . PRO A 1 403 ? 12.796 4.740 -28.286 1.00 95.19 403 PRO A N 1
ATOM 3359 C CA . PRO A 1 403 ? 13.239 4.115 -27.039 1.00 95.19 403 PRO A CA 1
ATOM 3360 C C . PRO A 1 403 ? 12.602 4.742 -25.792 1.00 95.19 403 PRO A C 1
ATOM 3362 O O . PRO A 1 403 ? 12.110 4.010 -24.944 1.00 95.19 403 PRO A O 1
ATOM 3365 N N . PHE A 1 404 ? 12.526 6.076 -25.702 1.00 96.06 404 PHE A N 1
ATOM 3366 C CA . PHE A 1 404 ? 11.905 6.766 -24.560 1.00 96.06 404 PHE A CA 1
ATOM 3367 C C . PHE A 1 404 ? 10.395 6.499 -24.451 1.00 96.06 404 PHE A C 1
ATOM 3369 O O . PHE A 1 404 ? 9.891 6.208 -23.369 1.00 96.06 404 PHE A O 1
ATOM 3376 N N . PHE A 1 405 ? 9.676 6.510 -25.579 1.00 95.31 405 PHE A N 1
ATOM 3377 C CA . PHE A 1 405 ? 8.256 6.149 -25.620 1.00 95.31 405 PHE A CA 1
ATOM 3378 C C . PHE A 1 405 ? 8.006 4.726 -25.102 1.00 95.31 405 PHE A C 1
ATOM 3380 O O . PHE A 1 405 ? 7.115 4.500 -24.284 1.00 95.31 405 PHE A O 1
ATOM 3387 N N . TYR A 1 406 ? 8.821 3.763 -25.534 1.00 95.19 406 TYR A N 1
ATOM 3388 C CA . TYR A 1 406 ? 8.713 2.386 -25.062 1.00 95.19 406 TYR A CA 1
ATOM 3389 C C . TYR A 1 406 ? 9.226 2.185 -23.631 1.00 95.19 406 TYR A C 1
ATOM 3391 O O . TYR A 1 406 ? 8.736 1.289 -22.950 1.00 95.19 406 TYR A O 1
ATOM 3399 N N . PHE A 1 407 ? 10.138 3.030 -23.147 1.00 95.62 407 PHE A N 1
ATOM 3400 C CA . PHE A 1 407 ? 10.581 3.031 -21.753 1.00 95.62 407 PHE A CA 1
ATOM 3401 C C . PHE A 1 407 ? 9.419 3.407 -20.826 1.00 95.62 407 PHE A C 1
ATOM 3403 O O . PHE A 1 407 ? 9.070 2.647 -19.924 1.00 95.62 407 PHE A O 1
ATOM 3410 N N . ILE A 1 408 ? 8.729 4.508 -21.132 1.00 95.25 408 ILE A N 1
ATOM 3411 C CA . ILE A 1 408 ? 7.518 4.933 -20.418 1.00 95.25 408 ILE A CA 1
ATOM 3412 C C . ILE A 1 408 ? 6.431 3.848 -20.473 1.00 95.25 408 ILE A C 1
ATOM 3414 O O . ILE A 1 408 ? 5.861 3.490 -19.443 1.00 95.25 408 ILE A O 1
ATOM 3418 N N . LYS A 1 409 ? 6.177 3.272 -21.656 1.00 93.06 409 LYS A N 1
ATOM 3419 C CA . LYS A 1 409 ? 5.096 2.294 -21.843 1.00 93.06 409 LYS A CA 1
ATOM 3420 C C . LYS A 1 409 ? 5.353 0.933 -21.181 1.00 93.06 409 LYS A C 1
ATOM 3422 O O . LYS A 1 409 ? 4.424 0.350 -20.630 1.00 93.06 409 LYS A O 1
ATOM 3427 N N . TYR A 1 410 ? 6.574 0.398 -21.270 1.00 92.31 410 TYR A N 1
ATOM 3428 C CA . TYR A 1 410 ? 6.869 -0.998 -20.903 1.00 92.31 410 TYR A CA 1
ATOM 3429 C C . TYR A 1 410 ? 7.775 -1.174 -19.683 1.00 92.31 410 TYR A C 1
ATOM 3431 O O . TYR A 1 410 ? 7.773 -2.267 -19.117 1.00 92.31 410 TYR A O 1
ATOM 3439 N N . ILE A 1 411 ? 8.533 -0.146 -19.285 1.00 92.81 411 ILE A N 1
ATOM 3440 C CA . ILE A 1 411 ? 9.410 -0.197 -18.103 1.00 92.81 411 ILE A CA 1
ATOM 3441 C C . ILE A 1 411 ? 8.771 0.562 -16.935 1.00 92.81 411 ILE A C 1
ATOM 3443 O O . ILE A 1 411 ? 8.667 0.013 -15.844 1.00 92.81 411 ILE A O 1
ATOM 3447 N N . LEU A 1 412 ? 8.238 1.769 -17.175 1.00 93.31 412 LEU A N 1
ATOM 3448 C CA . LEU A 1 412 ? 7.419 2.484 -16.178 1.00 93.31 412 LEU A CA 1
ATOM 3449 C C . LEU A 1 412 ? 5.956 2.008 -16.142 1.00 93.31 412 LEU A C 1
ATOM 3451 O O . LEU A 1 412 ? 5.213 2.359 -15.229 1.00 93.31 412 LEU A O 1
ATOM 3455 N N . GLY A 1 413 ? 5.532 1.218 -17.135 1.00 91.81 413 GLY A N 1
ATOM 3456 C CA . GLY A 1 413 ? 4.190 0.631 -17.204 1.00 91.81 413 GLY A CA 1
ATOM 3457 C C . GLY A 1 413 ? 3.056 1.640 -17.418 1.00 91.81 413 GLY A C 1
ATOM 3458 O O . GLY A 1 413 ? 1.900 1.313 -17.143 1.00 91.81 413 GLY A O 1
ATOM 3459 N N . ILE A 1 414 ? 3.358 2.859 -17.877 1.00 93.25 414 ILE A N 1
ATOM 3460 C CA . ILE A 1 414 ? 2.363 3.924 -18.052 1.00 93.25 414 ILE A CA 1
ATOM 3461 C C . ILE A 1 414 ? 1.549 3.662 -19.322 1.00 93.25 414 ILE A C 1
ATOM 3463 O O . ILE A 1 414 ? 2.084 3.528 -20.426 1.00 93.25 414 ILE A O 1
ATOM 3467 N N . LYS A 1 415 ? 0.228 3.598 -19.159 1.00 88.94 415 LYS A N 1
ATOM 3468 C CA . LYS A 1 415 ? -0.754 3.287 -20.202 1.00 88.94 415 LYS A CA 1
ATOM 3469 C C . LYS A 1 415 ? -2.016 4.131 -20.027 1.00 88.94 415 LYS A C 1
ATOM 3471 O O . LYS A 1 415 ? -2.290 4.627 -18.942 1.00 88.94 415 LYS A O 1
ATOM 3476 N N . GLY A 1 416 ? -2.813 4.235 -21.090 1.00 85.38 416 GLY A N 1
ATOM 3477 C CA . GLY A 1 416 ? -4.105 4.928 -21.081 1.00 85.38 416 GLY A CA 1
ATOM 3478 C C . GLY A 1 416 ? -4.053 6.387 -21.551 1.00 85.38 416 GLY A C 1
ATOM 3479 O O . GLY A 1 416 ? -3.064 6.867 -22.100 1.00 85.38 416 GLY A O 1
ATOM 3480 N N . THR A 1 417 ? -5.180 7.068 -21.374 1.00 85.69 417 THR A N 1
ATOM 3481 C CA . THR A 1 417 ? -5.439 8.490 -21.664 1.00 85.69 417 THR A CA 1
ATOM 3482 C C . THR A 1 417 ? -5.750 9.235 -20.360 1.00 85.69 417 THR A C 1
ATOM 3484 O O . THR A 1 417 ? -5.734 8.624 -19.299 1.00 85.69 417 THR A O 1
ATOM 3487 N N . ALA A 1 418 ? -6.093 10.529 -20.386 1.00 84.31 418 ALA A N 1
ATOM 3488 C CA . ALA A 1 418 ? -6.402 11.297 -19.168 1.00 84.31 418 ALA A CA 1
ATOM 3489 C C . ALA A 1 418 ? -7.397 10.609 -18.198 1.00 84.31 418 ALA A C 1
ATOM 3491 O O . ALA A 1 418 ? -7.202 10.668 -16.986 1.00 84.31 418 ALA A O 1
ATOM 3492 N N . THR A 1 419 ? -8.405 9.902 -18.725 1.00 86.00 419 THR A N 1
ATOM 3493 C CA . THR A 1 419 ? -9.428 9.172 -17.949 1.00 86.00 419 THR A CA 1
ATOM 3494 C C . THR A 1 419 ? -9.003 7.768 -17.510 1.00 86.00 419 THR A C 1
ATOM 3496 O O . THR A 1 419 ? -9.547 7.238 -16.547 1.00 86.00 419 THR A O 1
ATOM 3499 N N . THR A 1 420 ? -8.049 7.149 -18.210 1.00 87.94 420 THR A N 1
ATOM 3500 C CA . THR A 1 420 ? -7.638 5.743 -18.014 1.00 87.94 420 THR A CA 1
ATOM 3501 C C . THR A 1 420 ? -6.177 5.588 -17.582 1.00 87.94 420 THR A C 1
ATOM 3503 O O . THR A 1 420 ? -5.715 4.460 -17.412 1.00 87.94 420 THR A O 1
ATOM 3506 N N . LYS A 1 421 ? -5.447 6.700 -17.388 1.00 90.25 421 LYS A N 1
ATOM 3507 C CA . LYS A 1 421 ? -4.035 6.716 -16.984 1.00 90.25 421 LYS A CA 1
ATOM 3508 C C . LYS A 1 421 ? -3.858 6.022 -15.638 1.00 90.25 421 LYS A C 1
ATOM 3510 O O . LYS A 1 421 ? -4.462 6.438 -14.648 1.00 90.25 421 LYS A O 1
ATOM 3515 N N . ASN A 1 422 ? -3.067 4.954 -15.602 1.00 93.00 422 ASN A N 1
ATOM 3516 C CA . ASN A 1 422 ? -2.725 4.270 -14.356 1.00 93.00 422 ASN A CA 1
ATOM 3517 C C . ASN A 1 422 ? -1.723 5.089 -13.535 1.00 93.00 422 ASN A C 1
ATOM 3519 O O . ASN A 1 422 ? -1.056 5.981 -14.054 1.00 93.00 422 ASN A O 1
ATOM 3523 N N . PHE A 1 423 ? -1.594 4.754 -12.255 1.00 94.81 423 PHE A N 1
ATOM 3524 C CA . PHE A 1 423 ? -0.490 5.246 -11.444 1.00 94.81 423 PHE A CA 1
ATOM 3525 C C . PHE A 1 423 ? 0.803 4.462 -11.762 1.00 94.81 423 PHE A C 1
ATOM 3527 O O . PHE A 1 423 ? 0.728 3.239 -11.930 1.00 94.81 423 PHE A O 1
ATOM 3534 N N . PRO A 1 424 ? 1.976 5.115 -11.862 1.00 94.44 424 PRO A N 1
ATOM 3535 C CA . PRO A 1 424 ? 3.246 4.425 -12.077 1.00 94.44 424 PRO A CA 1
ATOM 3536 C C . PRO A 1 424 ? 3.750 3.765 -10.778 1.00 94.44 424 PRO A C 1
ATOM 3538 O O . PRO A 1 424 ? 4.188 4.450 -9.857 1.00 94.44 424 PRO A O 1
ATOM 3541 N N . GLU A 1 425 ? 3.739 2.425 -10.720 1.00 91.06 425 GLU A N 1
ATOM 3542 C CA . GLU A 1 425 ? 4.109 1.622 -9.527 1.00 91.06 425 GLU A CA 1
ATOM 3543 C C . GLU A 1 425 ? 5.491 1.966 -8.942 1.00 91.06 425 GLU A C 1
ATOM 3545 O O . GLU A 1 425 ? 5.703 1.851 -7.737 1.00 91.06 425 GLU A O 1
ATOM 3550 N N . VAL A 1 426 ? 6.425 2.432 -9.780 1.00 94.25 426 VAL A N 1
ATOM 3551 C CA . VAL A 1 426 ? 7.766 2.862 -9.354 1.00 94.25 426 VAL A CA 1
ATOM 3552 C C . VAL A 1 426 ? 7.711 3.932 -8.254 1.00 94.25 426 VAL A C 1
ATOM 3554 O O . VAL A 1 426 ? 8.540 3.910 -7.355 1.00 94.25 426 VAL A O 1
ATOM 3557 N N . VAL A 1 427 ? 6.703 4.812 -8.252 1.00 96.19 427 VAL A N 1
ATOM 3558 C CA . VAL A 1 427 ? 6.557 5.857 -7.225 1.00 96.19 427 VAL A CA 1
ATOM 3559 C C . VAL A 1 427 ? 6.200 5.266 -5.861 1.00 96.19 427 VAL A C 1
ATOM 3561 O O . VAL A 1 427 ? 6.703 5.752 -4.858 1.00 96.19 427 VAL A O 1
ATOM 3564 N N . TYR A 1 428 ? 5.415 4.187 -5.795 1.00 94.19 428 TYR A N 1
ATOM 3565 C CA . TYR A 1 428 ? 5.125 3.517 -4.519 1.00 94.19 428 TYR A CA 1
ATOM 3566 C C . TYR A 1 428 ? 6.355 2.862 -3.883 1.00 94.19 428 TYR A C 1
ATOM 3568 O O . TYR A 1 428 ? 6.317 2.511 -2.715 1.00 94.19 428 TYR A O 1
ATOM 3576 N N . SER A 1 429 ? 7.409 2.620 -4.663 1.00 94.19 429 SER A N 1
ATOM 3577 C CA . SER A 1 429 ? 8.613 1.914 -4.209 1.00 94.19 429 SER A CA 1
ATOM 3578 C C . SER A 1 429 ? 9.756 2.870 -3.844 1.00 94.19 429 SER A C 1
ATOM 3580 O O . SER A 1 429 ? 10.783 2.420 -3.345 1.00 94.19 429 SER A O 1
ATOM 3582 N N . ALA A 1 430 ? 9.587 4.168 -4.115 1.00 95.38 430 ALA A N 1
ATOM 3583 C CA . ALA A 1 430 ? 10.621 5.188 -3.997 1.00 95.38 430 ALA A CA 1
ATOM 3584 C C . ALA A 1 430 ? 10.799 5.697 -2.555 1.00 95.38 430 ALA A C 1
ATOM 3586 O O . ALA A 1 430 ? 9.878 5.621 -1.742 1.00 95.38 430 ALA A O 1
ATOM 3587 N N . SER A 1 431 ? 11.956 6.290 -2.241 1.00 93.56 431 SER A N 1
ATOM 3588 C CA . SER A 1 431 ? 12.146 6.993 -0.964 1.00 93.56 431 SER A CA 1
ATOM 3589 C C . SER A 1 431 ? 11.158 8.157 -0.768 1.00 93.56 431 SER A C 1
ATOM 3591 O O . SER A 1 431 ? 10.660 8.750 -1.729 1.00 93.56 431 SER A O 1
ATOM 3593 N N . LYS A 1 432 ? 10.926 8.549 0.495 1.00 92.56 432 LYS A N 1
ATOM 3594 C CA . LYS A 1 432 ? 10.061 9.684 0.877 1.00 92.56 432 LYS A CA 1
ATOM 3595 C C . LYS A 1 432 ? 10.309 10.937 0.027 1.00 92.56 432 LYS A C 1
ATOM 3597 O O . LYS A 1 432 ? 9.356 11.549 -0.449 1.00 92.56 432 LYS A O 1
ATOM 3602 N N . ASP A 1 433 ? 11.567 11.321 -0.160 1.00 93.00 433 ASP A N 1
ATOM 3603 C CA . ASP A 1 433 ? 11.913 12.594 -0.801 1.00 93.00 433 ASP A CA 1
ATOM 3604 C C . ASP A 1 433 ? 11.768 12.524 -2.332 1.00 93.00 433 ASP A C 1
ATOM 3606 O O . ASP A 1 433 ? 11.373 13.498 -2.973 1.00 93.00 433 ASP A O 1
ATOM 3610 N N . LYS A 1 434 ? 11.911 11.327 -2.912 1.00 96.25 434 LYS A N 1
ATOM 3611 C CA . LYS A 1 434 ? 11.563 11.044 -4.311 1.00 96.25 434 LYS A CA 1
ATOM 3612 C C . LYS A 1 434 ? 10.049 11.032 -4.542 1.00 96.25 434 LYS A C 1
ATOM 3614 O O . LYS A 1 434 ? 9.586 11.589 -5.536 1.00 96.25 434 LYS A O 1
ATOM 3619 N N . ILE A 1 435 ? 9.263 10.481 -3.609 1.00 96.31 435 ILE A N 1
ATOM 3620 C CA . ILE A 1 435 ? 7.792 10.587 -3.634 1.00 96.31 435 ILE A CA 1
ATOM 3621 C C . ILE A 1 435 ? 7.363 12.056 -3.532 1.00 96.31 435 ILE A C 1
ATOM 3623 O O . ILE A 1 435 ? 6.499 12.488 -4.294 1.00 96.31 435 ILE A O 1
ATOM 3627 N N . ILE A 1 436 ? 7.993 12.841 -2.649 1.00 95.31 436 ILE A N 1
ATOM 3628 C CA . ILE A 1 436 ? 7.795 14.294 -2.574 1.00 95.31 436 ILE A CA 1
ATOM 3629 C C . ILE A 1 436 ? 8.091 14.939 -3.930 1.00 95.31 436 ILE A C 1
ATOM 3631 O O . ILE A 1 436 ? 7.227 15.638 -4.446 1.00 95.31 436 ILE A O 1
ATOM 3635 N N . SER A 1 437 ? 9.243 14.661 -4.543 1.00 96.81 437 SER A N 1
ATOM 3636 C CA . SER A 1 437 ? 9.619 15.246 -5.835 1.00 96.81 437 SER A CA 1
ATOM 3637 C C . SER A 1 437 ? 8.625 14.908 -6.961 1.00 96.81 437 SER A C 1
ATOM 3639 O O . SER A 1 437 ? 8.238 15.779 -7.744 1.00 96.81 437 SER A O 1
ATOM 3641 N N . PHE A 1 438 ? 8.105 13.673 -6.994 1.00 97.88 438 PHE A N 1
ATOM 3642 C CA . PHE A 1 438 ? 7.009 13.289 -7.893 1.00 97.88 438 PHE A CA 1
ATOM 3643 C C . PHE A 1 438 ? 5.723 14.077 -7.627 1.00 97.88 438 PHE A C 1
ATOM 3645 O O . PHE A 1 438 ? 5.116 14.599 -8.563 1.00 97.88 438 PHE A O 1
ATOM 3652 N N . LEU A 1 439 ? 5.302 14.178 -6.363 1.00 96.06 439 LEU A N 1
ATOM 3653 C CA . LEU A 1 439 ? 4.100 14.923 -5.988 1.00 96.06 439 LEU A CA 1
ATOM 3654 C C . LEU A 1 439 ? 4.252 16.421 -6.276 1.00 96.06 439 LEU A C 1
ATOM 3656 O O . LEU A 1 439 ? 3.277 17.042 -6.685 1.00 96.06 439 LEU A O 1
ATOM 3660 N N . GLN A 1 440 ? 5.457 16.982 -6.139 1.00 94.62 440 GLN A N 1
ATOM 3661 C CA . GLN A 1 440 ? 5.776 18.352 -6.540 1.00 94.62 440 GLN A CA 1
ATOM 3662 C C . GLN A 1 440 ? 5.614 18.540 -8.045 1.00 94.62 440 GLN A C 1
ATOM 3664 O O . GLN A 1 440 ? 4.829 19.388 -8.454 1.00 94.62 440 GLN A O 1
ATOM 3669 N N . GLY A 1 441 ? 6.262 17.707 -8.867 1.00 95.31 441 GLY A N 1
ATOM 3670 C CA . GLY A 1 441 ? 6.116 17.770 -10.324 1.00 95.31 441 GLY A CA 1
ATOM 3671 C C . GLY A 1 441 ? 4.668 17.575 -10.787 1.00 95.31 441 GLY A C 1
ATOM 3672 O O . GLY A 1 441 ? 4.222 18.236 -11.720 1.00 95.31 441 GLY A O 1
ATOM 3673 N N . TYR A 1 442 ? 3.896 16.718 -10.112 1.00 95.62 442 TYR A N 1
ATOM 3674 C CA . TYR A 1 442 ? 2.475 16.544 -10.413 1.00 95.62 442 TYR A CA 1
ATOM 3675 C C . TYR A 1 442 ? 1.628 17.760 -9.999 1.00 95.62 442 TYR A C 1
ATOM 3677 O O . TYR A 1 442 ? 0.768 18.194 -10.765 1.00 95.62 442 TYR A O 1
ATOM 3685 N N . TRP A 1 443 ? 1.871 18.329 -8.809 1.00 93.19 443 TRP A N 1
ATOM 3686 C CA . TRP A 1 443 ? 1.174 19.529 -8.327 1.00 93.19 443 TRP A CA 1
ATOM 3687 C C . TRP A 1 443 ? 1.534 20.793 -9.086 1.00 93.19 443 TRP A C 1
ATOM 3689 O O . TRP A 1 443 ? 0.704 21.690 -9.182 1.00 93.19 443 TRP A O 1
ATOM 3699 N N . GLU A 1 444 ? 2.749 20.872 -9.608 1.00 91.38 444 GLU A N 1
ATOM 3700 C CA . GLU A 1 444 ? 3.168 21.972 -10.453 1.00 91.38 444 GLU A CA 1
ATOM 3701 C C . GLU A 1 444 ? 2.330 22.044 -11.737 1.00 91.38 444 GLU A C 1
ATOM 3703 O O . GLU A 1 444 ? 1.953 23.152 -12.104 1.00 91.38 444 GLU A O 1
ATOM 3708 N N . GLY A 1 445 ? 2.011 20.911 -12.379 1.00 90.75 445 GLY A N 1
ATOM 3709 C CA . GLY A 1 445 ? 1.145 20.863 -13.569 1.00 90.75 445 GLY A CA 1
ATOM 3710 C C . GLY A 1 445 ? -0.359 20.906 -13.259 1.00 90.75 445 GLY A C 1
ATOM 3711 O O . GLY A 1 445 ? -1.033 21.902 -13.501 1.00 90.75 445 GLY A O 1
ATOM 3712 N N . ASP A 1 446 ? -0.898 19.839 -12.656 1.00 88.56 446 ASP A N 1
ATOM 3713 C CA . ASP A 1 446 ? -2.354 19.633 -12.482 1.00 88.56 446 ASP A CA 1
ATOM 3714 C C . ASP A 1 446 ? -2.942 20.340 -11.224 1.00 88.56 446 ASP A C 1
ATOM 3716 O O . ASP A 1 446 ? -4.125 20.166 -10.892 1.00 88.56 446 ASP A O 1
ATOM 3720 N N . GLY A 1 447 ? -2.122 21.066 -10.451 1.00 88.31 447 GLY A N 1
ATOM 3721 C CA . GLY A 1 447 ? -2.462 21.568 -9.115 1.00 88.31 447 GLY A CA 1
ATOM 3722 C C . GLY A 1 447 ? -2.794 23.056 -9.023 1.00 88.31 447 GLY A C 1
ATOM 3723 O O . GLY A 1 447 ? -2.303 23.888 -9.777 1.00 88.31 447 GLY A O 1
ATOM 3724 N N . TRP A 1 448 ? -3.624 23.417 -8.040 1.00 87.88 448 TRP A N 1
ATOM 3725 C CA . TRP A 1 448 ? -3.923 24.813 -7.726 1.00 87.88 448 TRP A CA 1
ATOM 3726 C C . TRP A 1 448 ? -4.183 25.053 -6.236 1.00 87.88 448 TRP A C 1
ATOM 3728 O O . TRP A 1 448 ? -4.761 24.234 -5.510 1.00 87.88 448 TRP A O 1
ATOM 3738 N N . LYS A 1 449 ? -3.826 26.256 -5.782 1.00 83.88 449 LYS A N 1
ATOM 3739 C CA . LYS A 1 449 ? -4.144 26.751 -4.442 1.00 83.88 449 LYS A CA 1
ATOM 3740 C C . LYS A 1 449 ? -5.644 27.025 -4.338 1.00 83.88 449 LYS A C 1
ATOM 3742 O O . LYS A 1 449 ? -6.167 27.955 -4.943 1.00 83.88 449 LYS A O 1
ATOM 3747 N N . LYS A 1 450 ? -6.355 26.211 -3.556 1.00 77.75 450 LYS A N 1
ATOM 3748 C CA . LYS A 1 450 ? -7.810 26.319 -3.359 1.00 77.75 450 LYS A CA 1
ATOM 3749 C C . LYS A 1 450 ? -8.183 27.407 -2.350 1.00 77.75 450 LYS A C 1
ATOM 3751 O O . LYS A 1 450 ? -9.259 27.988 -2.450 1.00 77.75 450 LYS A O 1
ATOM 3756 N N . SER A 1 451 ? -7.325 27.666 -1.362 1.00 78.00 451 SER A N 1
ATOM 3757 C CA . SER A 1 451 ? -7.461 28.789 -0.423 1.00 78.00 451 SER A CA 1
ATOM 3758 C C . SER A 1 451 ? -6.138 29.062 0.308 1.00 78.00 451 SER A C 1
ATOM 3760 O O . SER A 1 451 ? -5.131 28.402 0.053 1.00 78.00 451 SER A O 1
ATOM 3762 N N . LYS A 1 452 ? -6.134 29.987 1.280 1.00 70.81 452 LYS A N 1
ATOM 3763 C CA . LYS A 1 452 ? -4.983 30.271 2.166 1.00 70.81 452 LYS A CA 1
ATOM 3764 C C . LYS A 1 452 ? -4.513 29.077 3.031 1.00 70.81 452 LYS A C 1
ATOM 3766 O O . LYS A 1 452 ? -3.609 29.251 3.840 1.00 70.81 452 LYS A O 1
ATOM 3771 N N . SER A 1 453 ? -5.112 27.885 2.930 1.00 75.50 453 SER A N 1
ATOM 3772 C CA . SER A 1 453 ? -4.705 26.705 3.721 1.00 75.50 453 SER A CA 1
ATOM 3773 C C . SER A 1 453 ? -4.864 25.353 3.011 1.00 75.50 453 SER A C 1
ATOM 3775 O O . SER A 1 453 ? -4.798 24.325 3.688 1.00 75.50 453 SER A O 1
ATOM 3777 N N . TYR A 1 454 ? -5.122 25.337 1.697 1.00 80.19 454 TYR A N 1
ATOM 3778 C CA . TYR A 1 454 ? -5.344 24.099 0.943 1.00 80.19 454 TYR A CA 1
ATOM 3779 C C . TYR A 1 454 ? -4.770 24.153 -0.476 1.00 80.19 454 TYR A C 1
ATOM 3781 O O . TYR A 1 454 ? -5.122 25.043 -1.257 1.00 80.19 454 TYR A O 1
ATOM 3789 N N . MET A 1 455 ? -4.003 23.124 -0.825 1.00 86.69 455 MET A N 1
ATOM 3790 C CA . MET A 1 455 ? -3.671 22.722 -2.190 1.00 86.69 455 MET A CA 1
ATOM 3791 C C . MET A 1 455 ? -4.726 21.729 -2.699 1.00 86.69 455 MET A C 1
ATOM 3793 O O . MET A 1 455 ? -5.288 20.950 -1.923 1.00 86.69 455 MET A O 1
ATOM 3797 N N . SER A 1 456 ? -5.016 21.763 -3.998 1.00 90.75 456 SER A N 1
ATOM 3798 C CA . SER A 1 456 ? -5.978 20.879 -4.657 1.00 90.75 456 SER A CA 1
ATOM 3799 C C . SER A 1 456 ? -5.439 20.411 -6.006 1.00 90.75 456 SER A C 1
ATOM 3801 O O . SER A 1 456 ? -4.761 21.161 -6.697 1.00 90.75 456 SER A O 1
ATOM 3803 N N . ILE A 1 457 ? -5.761 19.178 -6.385 1.00 92.50 457 ILE A N 1
ATOM 3804 C CA . ILE A 1 457 ? -5.592 18.631 -7.745 1.00 92.50 457 ILE A CA 1
ATOM 3805 C C . ILE A 1 457 ? -6.900 18.035 -8.212 1.00 92.50 457 ILE A C 1
ATOM 3807 O O . ILE A 1 457 ? -7.772 17.695 -7.408 1.00 92.50 457 ILE A O 1
ATOM 3811 N N . SER A 1 458 ? -7.042 17.832 -9.516 1.00 91.56 458 SER A N 1
ATOM 3812 C CA . SER A 1 458 ? -8.090 16.967 -10.045 1.00 91.56 458 SER A CA 1
ATOM 3813 C C . SER A 1 458 ? -7.618 16.162 -11.234 1.00 91.56 458 SER A C 1
ATOM 3815 O O . SER A 1 458 ? -6.934 16.668 -12.107 1.00 91.56 458 SER A O 1
ATOM 3817 N N . THR A 1 459 ? -8.049 14.907 -11.279 1.00 93.81 459 THR A N 1
ATOM 3818 C CA . THR A 1 459 ? -7.793 14.005 -12.399 1.00 93.81 459 THR A CA 1
ATOM 3819 C C . THR A 1 459 ? -9.063 13.242 -12.744 1.00 93.81 459 THR A C 1
ATOM 3821 O O . THR A 1 459 ? -9.838 12.838 -11.872 1.00 93.81 459 THR A O 1
ATOM 3824 N N . THR A 1 460 ? -9.298 13.019 -14.032 1.00 92.94 460 THR A N 1
ATOM 3825 C CA . THR A 1 460 ? -10.415 12.187 -14.494 1.00 92.94 460 THR A CA 1
ATOM 3826 C C . THR A 1 460 ? -10.120 10.691 -14.334 1.00 92.94 460 THR A C 1
ATOM 3828 O O . THR A 1 460 ? -11.053 9.893 -14.290 1.00 92.94 460 THR A O 1
ATOM 3831 N N . SER A 1 461 ? -8.853 10.301 -14.136 1.00 94.00 461 SER A N 1
ATOM 3832 C CA . SER A 1 461 ? -8.479 8.930 -13.773 1.00 94.00 461 SER A CA 1
ATOM 3833 C C . SER A 1 461 ? -8.627 8.669 -12.272 1.00 94.00 461 SER A C 1
ATOM 3835 O O . SER A 1 461 ? -7.899 9.217 -11.440 1.00 94.00 461 SER A O 1
ATOM 3837 N N . LYS A 1 462 ? -9.528 7.738 -11.939 1.00 94.19 462 LYS A N 1
ATOM 3838 C CA . LYS A 1 462 ? -9.692 7.187 -10.585 1.00 94.19 462 LYS A CA 1
ATOM 3839 C C . LYS A 1 462 ? -8.420 6.480 -10.096 1.00 94.19 462 LYS A C 1
ATOM 3841 O O . LYS A 1 462 ? -8.104 6.559 -8.915 1.00 94.19 462 LYS A O 1
ATOM 3846 N N . GLU A 1 463 ? -7.687 5.804 -10.981 1.00 93.88 463 GLU A N 1
ATOM 3847 C CA . GLU A 1 463 ? -6.466 5.066 -10.619 1.00 93.88 463 GLU A CA 1
ATOM 3848 C C . GLU A 1 463 ? -5.320 6.005 -10.240 1.00 93.88 463 GLU A C 1
ATOM 3850 O O . GLU A 1 463 ? -4.657 5.792 -9.227 1.00 93.88 463 GLU A O 1
ATOM 3855 N N . LEU A 1 464 ? -5.138 7.093 -10.996 1.00 95.06 464 LEU A N 1
ATOM 3856 C CA . LEU A 1 464 ? -4.156 8.124 -10.660 1.00 95.06 464 LEU A CA 1
ATOM 3857 C C . LEU A 1 464 ? -4.510 8.817 -9.338 1.00 95.06 464 LEU A C 1
ATOM 3859 O O . LEU A 1 464 ? -3.635 8.994 -8.497 1.00 95.06 464 LEU A O 1
ATOM 3863 N N . ALA A 1 465 ? -5.790 9.137 -9.110 1.00 96.06 465 ALA A N 1
ATOM 3864 C CA . ALA A 1 465 ? -6.234 9.689 -7.830 1.00 96.06 465 ALA A CA 1
ATOM 3865 C C . ALA A 1 465 ? -5.960 8.729 -6.659 1.00 96.06 465 ALA A C 1
ATOM 3867 O O . ALA A 1 465 ? -5.454 9.150 -5.622 1.00 96.06 465 ALA A O 1
ATOM 3868 N N . ASN A 1 466 ? -6.241 7.434 -6.831 1.00 96.19 466 ASN A N 1
ATOM 3869 C CA . ASN A 1 466 ? -5.963 6.427 -5.809 1.00 96.19 466 ASN A CA 1
ATOM 3870 C C . ASN A 1 466 ? -4.467 6.372 -5.465 1.00 96.19 466 ASN A C 1
ATOM 3872 O O . ASN A 1 466 ? -4.091 6.386 -4.296 1.00 96.19 466 ASN A O 1
ATOM 3876 N N . GLY A 1 467 ? -3.605 6.368 -6.485 1.00 96.19 467 GLY A N 1
ATOM 3877 C CA . GLY A 1 467 ? -2.166 6.339 -6.270 1.00 96.19 467 GLY A CA 1
ATOM 3878 C C . GLY A 1 467 ? -1.610 7.602 -5.625 1.00 96.19 467 GLY A C 1
ATOM 3879 O O . GLY A 1 467 ? -0.800 7.482 -4.716 1.00 96.19 467 GLY A O 1
ATOM 3880 N N . ILE A 1 468 ? -2.115 8.788 -5.973 1.00 96.25 468 ILE A N 1
ATOM 3881 C CA . ILE A 1 468 ? -1.708 10.026 -5.294 1.00 96.25 468 ILE A CA 1
ATOM 3882 C C . ILE A 1 468 ? -2.133 10.013 -3.814 1.00 96.25 468 ILE A C 1
ATOM 3884 O O . ILE A 1 468 ? -1.346 10.408 -2.960 1.00 96.25 468 ILE A O 1
ATOM 3888 N N . LEU A 1 469 ? -3.325 9.500 -3.472 1.00 94.88 469 LEU A N 1
ATOM 3889 C CA . LEU A 1 469 ? -3.733 9.328 -2.066 1.00 94.88 469 LEU A CA 1
ATOM 3890 C C . LEU A 1 469 ? -2.795 8.389 -1.294 1.00 94.88 469 LEU A C 1
ATOM 3892 O O . LEU A 1 469 ? -2.473 8.671 -0.142 1.00 94.88 469 LEU A O 1
ATOM 3896 N N . LEU A 1 470 ? -2.360 7.291 -1.918 1.00 95.44 470 LEU A N 1
ATOM 3897 C CA . LEU A 1 470 ? -1.437 6.329 -1.310 1.00 95.44 470 LEU A CA 1
ATOM 3898 C C . LEU A 1 470 ? -0.017 6.904 -1.180 1.00 95.44 470 LEU A C 1
ATOM 3900 O O . LEU A 1 470 ? 0.588 6.767 -0.123 1.00 95.44 470 LEU A O 1
ATOM 3904 N N . SER A 1 471 ? 0.483 7.632 -2.182 1.00 95.38 471 SER A N 1
ATOM 3905 C CA . SER A 1 471 ? 1.763 8.348 -2.098 1.00 95.38 471 SER A CA 1
ATOM 3906 C C . SER A 1 471 ? 1.765 9.441 -1.028 1.00 95.38 471 SER A C 1
ATOM 3908 O O . SER A 1 471 ? 2.767 9.615 -0.341 1.00 95.38 471 SER A O 1
ATOM 3910 N N . LEU A 1 472 ? 0.640 10.136 -0.822 1.00 92.94 472 LEU A N 1
ATOM 3911 C CA . LEU A 1 472 ? 0.482 11.053 0.310 1.00 92.94 472 LEU A CA 1
ATOM 3912 C C . LEU A 1 472 ? 0.581 10.294 1.649 1.00 92.94 472 LEU A C 1
ATOM 3914 O O . LEU A 1 472 ? 1.318 10.728 2.533 1.00 92.94 472 LEU A O 1
ATOM 3918 N N . LEU A 1 473 ? -0.054 9.122 1.787 1.00 91.62 473 LEU A N 1
ATOM 3919 C CA . LEU A 1 473 ? 0.097 8.281 2.986 1.00 91.62 473 LEU A CA 1
ATOM 3920 C C . LEU A 1 473 ? 1.537 7.780 3.195 1.00 91.62 473 LEU A C 1
ATOM 3922 O O . LEU A 1 473 ? 2.009 7.765 4.330 1.00 91.62 473 LEU A O 1
ATOM 3926 N N . MET A 1 474 ? 2.262 7.430 2.130 1.00 92.19 474 MET A N 1
ATOM 3927 C CA . MET A 1 474 ? 3.669 6.997 2.203 1.00 92.19 474 MET A CA 1
ATOM 3928 C C . MET A 1 474 ? 4.606 8.084 2.750 1.00 92.19 474 MET A C 1
ATOM 3930 O O . MET A 1 474 ? 5.617 7.764 3.370 1.00 92.19 474 MET A O 1
ATOM 3934 N N . ILE A 1 475 ? 4.254 9.367 2.609 1.00 90.06 475 ILE A N 1
ATOM 3935 C CA . ILE A 1 475 ? 5.005 10.483 3.214 1.00 90.06 475 ILE A CA 1
ATOM 3936 C C . ILE A 1 475 ? 4.418 10.966 4.559 1.00 90.06 475 ILE A C 1
ATOM 3938 O O . ILE A 1 475 ? 5.059 11.752 5.261 1.00 90.06 475 ILE A O 1
ATOM 3942 N N . GLY A 1 476 ? 3.255 10.446 4.974 1.00 86.81 476 GLY A N 1
ATOM 3943 C CA . GLY A 1 476 ? 2.566 10.783 6.230 1.00 86.81 476 GLY A CA 1
ATOM 3944 C C . GLY A 1 476 ? 1.528 11.911 6.128 1.00 86.81 476 GLY A C 1
ATOM 3945 O O . GLY A 1 476 ? 1.302 12.627 7.103 1.00 86.81 476 GLY A O 1
ATOM 3946 N N . VAL A 1 477 ? 0.922 12.104 4.953 1.00 86.75 477 VAL A N 1
ATOM 3947 C CA . VAL A 1 477 ? -0.073 13.149 4.661 1.00 86.75 477 VAL A CA 1
ATOM 3948 C C . VAL A 1 477 ? -1.432 12.527 4.341 1.00 86.75 477 VAL A C 1
ATOM 3950 O O . VAL A 1 477 ? -1.561 11.696 3.442 1.00 86.75 477 VAL A O 1
ATOM 3953 N N . ILE A 1 478 ? -2.495 12.981 5.012 1.00 87.69 478 ILE A N 1
ATOM 3954 C CA . ILE A 1 478 ? -3.857 12.511 4.725 1.00 87.69 478 ILE A CA 1
ATOM 3955 C C . ILE A 1 478 ? -4.533 13.452 3.725 1.00 87.69 478 ILE A C 1
ATOM 3957 O O . ILE A 1 478 ? -5.111 14.478 4.080 1.00 87.69 478 ILE A O 1
ATOM 3961 N N . GLY A 1 479 ? -4.516 13.061 2.449 1.00 90.06 479 GLY A N 1
ATOM 3962 C CA . GLY A 1 479 ? -5.352 13.690 1.425 1.00 90.06 479 GLY A CA 1
ATOM 3963 C C . GLY A 1 479 ? -6.845 13.385 1.609 1.00 90.06 479 GLY A C 1
ATOM 3964 O O . GLY A 1 479 ? -7.227 12.272 2.000 1.00 90.06 479 GLY A O 1
ATOM 3965 N N . ARG A 1 480 ? -7.695 14.368 1.281 1.00 91.56 480 ARG A N 1
ATOM 3966 C CA . ARG A 1 480 ? -9.155 14.228 1.192 1.00 91.56 480 ARG A CA 1
ATOM 3967 C C . ARG A 1 480 ? -9.592 14.138 -0.265 1.00 91.56 480 ARG A C 1
ATOM 3969 O O . ARG A 1 480 ? -9.514 15.113 -1.004 1.00 91.56 480 ARG A O 1
ATOM 3976 N N . HIS A 1 481 ? -10.138 12.994 -0.645 1.00 94.88 481 HIS A N 1
ATOM 3977 C CA . HIS A 1 481 ? -10.758 12.778 -1.942 1.00 94.88 481 HIS A CA 1
ATOM 3978 C C . HIS A 1 481 ? -12.223 13.245 -1.972 1.00 94.88 481 HIS A C 1
ATOM 3980 O O . HIS A 1 481 ? -12.980 13.070 -1.013 1.00 94.88 481 HIS A O 1
ATOM 3986 N N . CYS A 1 482 ? -12.649 13.807 -3.100 1.00 92.44 482 CYS A N 1
ATOM 3987 C CA . CYS A 1 482 ? -14.053 14.004 -3.444 1.00 92.44 482 CYS A CA 1
ATOM 3988 C C . CYS A 1 482 ? -14.247 13.975 -4.965 1.00 92.44 482 CYS A C 1
ATOM 3990 O O . CYS A 1 482 ? -13.367 14.381 -5.718 1.00 92.44 482 CYS A O 1
ATOM 3992 N N . ILE A 1 483 ? -15.415 13.522 -5.424 1.00 92.19 483 ILE A N 1
ATOM 3993 C CA . ILE A 1 483 ? -15.768 13.537 -6.848 1.00 92.19 483 ILE A CA 1
ATOM 3994 C C . ILE A 1 483 ? -16.548 14.822 -7.138 1.00 92.19 483 ILE A C 1
ATOM 3996 O O . ILE A 1 483 ? -17.523 15.118 -6.448 1.00 92.19 483 ILE A O 1
ATOM 4000 N N . LYS A 1 484 ? -16.132 15.578 -8.158 1.00 89.12 484 LYS A N 1
ATOM 4001 C CA . LYS A 1 484 ? -16.801 16.803 -8.626 1.00 89.12 484 LYS A CA 1
ATOM 4002 C C . LYS A 1 484 ? -17.192 16.658 -10.094 1.00 89.12 484 LYS A C 1
ATOM 4004 O O . LYS A 1 484 ? -16.375 16.240 -10.912 1.00 89.12 484 LYS A O 1
ATOM 4009 N N . LYS A 1 485 ? -18.419 17.040 -10.452 1.00 87.12 485 LYS A N 1
ATOM 4010 C CA . LYS A 1 485 ? -18.844 17.153 -11.856 1.00 87.12 485 LYS A CA 1
ATOM 4011 C C . LYS A 1 485 ? -18.380 18.513 -12.397 1.00 87.12 485 LYS A C 1
ATOM 4013 O O . LYS A 1 485 ? -18.707 19.542 -11.815 1.00 87.12 485 LYS A O 1
ATOM 4018 N N . ARG A 1 486 ? -17.612 18.521 -13.488 1.00 81.31 486 ARG A N 1
ATOM 4019 C CA . ARG A 1 486 ? -17.220 19.720 -14.258 1.00 81.31 486 ARG A CA 1
ATOM 4020 C C . ARG A 1 486 ? -17.429 19.407 -15.736 1.00 81.31 486 ARG A C 1
ATOM 4022 O O . ARG A 1 486 ? -16.929 18.384 -16.191 1.00 81.31 486 ARG A O 1
ATOM 4029 N N . ASN A 1 487 ? -18.170 20.241 -16.466 1.00 76.12 487 ASN A N 1
ATOM 4030 C CA . ASN A 1 487 ? -18.440 20.089 -17.908 1.00 76.12 487 ASN A CA 1
ATOM 4031 C C . ASN A 1 487 ? -18.827 18.642 -18.290 1.00 76.12 487 ASN A C 1
ATOM 4033 O O . ASN A 1 487 ? -18.148 17.977 -19.067 1.00 76.12 487 ASN A O 1
ATOM 4037 N N . ASN A 1 488 ? -19.865 18.116 -17.627 1.00 79.44 488 ASN A N 1
ATOM 4038 C CA . ASN A 1 488 ? -20.339 16.722 -17.701 1.00 79.44 488 ASN A CA 1
ATOM 4039 C C . ASN A 1 488 ? -19.328 15.600 -17.384 1.00 79.44 488 ASN A C 1
ATOM 4041 O O . ASN A 1 488 ? -19.711 14.434 -17.359 1.00 79.44 488 ASN A O 1
ATOM 4045 N N . THR A 1 489 ? -18.092 15.927 -17.011 1.00 82.88 489 THR A N 1
ATOM 4046 C CA . THR A 1 489 ? -17.050 14.962 -16.652 1.00 82.88 489 THR A CA 1
ATOM 4047 C C . THR A 1 489 ? -16.911 14.839 -15.133 1.00 82.88 489 THR A C 1
ATOM 4049 O O . THR A 1 489 ? -16.824 15.840 -14.411 1.00 82.88 489 THR A O 1
ATOM 4052 N N . LEU A 1 490 ? -16.859 13.604 -14.626 1.00 87.88 490 LEU A N 1
ATOM 4053 C CA . LEU A 1 490 ? -16.545 13.329 -13.224 1.00 87.88 490 LEU A CA 1
ATOM 4054 C C . LEU A 1 490 ? -15.033 13.442 -12.999 1.00 87.88 490 LEU A C 1
ATOM 4056 O O . LEU A 1 490 ? -14.240 12.752 -13.634 1.00 87.88 490 LEU A O 1
ATOM 4060 N N . ASN A 1 491 ? -14.644 14.327 -12.088 1.00 92.06 491 ASN A N 1
ATOM 4061 C CA . ASN A 1 491 ? -13.262 14.588 -11.717 1.00 92.06 491 ASN A CA 1
ATOM 4062 C C . ASN A 1 491 ? -13.024 14.124 -10.279 1.00 92.06 491 ASN A C 1
ATOM 4064 O O . ASN A 1 491 ? -13.773 14.490 -9.374 1.00 92.06 491 ASN A O 1
ATOM 4068 N N . ASN A 1 492 ? -11.967 13.345 -10.072 1.00 94.88 492 ASN A N 1
ATOM 4069 C CA . ASN A 1 492 ? -11.495 12.918 -8.761 1.00 94.88 492 ASN A CA 1
ATOM 4070 C C . ASN A 1 492 ? -10.597 14.040 -8.226 1.00 94.88 492 ASN A C 1
ATOM 4072 O O . ASN A 1 492 ? -9.464 14.202 -8.683 1.00 94.88 492 ASN A O 1
ATOM 4076 N N . THR A 1 493 ? -11.117 14.857 -7.313 1.00 94.19 493 THR A N 1
ATOM 4077 C CA . THR A 1 493 ? -10.374 15.939 -6.662 1.00 94.19 493 THR A CA 1
ATOM 4078 C C . THR A 1 493 ? -9.729 15.432 -5.379 1.00 94.19 493 THR A C 1
ATOM 4080 O O . THR A 1 493 ? -10.406 14.803 -4.566 1.00 94.19 493 THR A O 1
ATOM 4083 N N . ILE A 1 494 ? -8.455 15.758 -5.157 1.00 94.12 494 ILE A N 1
ATOM 4084 C CA . ILE A 1 494 ? -7.776 15.548 -3.872 1.00 94.12 494 ILE A CA 1
ATOM 4085 C C . ILE A 1 494 ? -7.412 16.917 -3.302 1.00 94.12 494 ILE A C 1
ATOM 4087 O O . ILE A 1 494 ? -6.667 17.668 -3.926 1.00 94.12 494 ILE A O 1
ATOM 4091 N N . ASP A 1 495 ? -7.956 17.229 -2.128 1.00 90.75 495 ASP A N 1
ATOM 4092 C CA . ASP A 1 495 ? -7.630 18.415 -1.339 1.00 90.75 495 ASP A CA 1
ATOM 4093 C C . ASP A 1 495 ? -6.671 18.017 -0.201 1.00 90.75 495 ASP A C 1
ATOM 4095 O O . ASP A 1 495 ? -6.906 17.019 0.487 1.00 90.75 495 ASP A O 1
ATOM 4099 N N . VAL A 1 496 ? -5.623 18.809 0.037 1.00 87.50 496 VAL A N 1
ATOM 4100 C CA . VAL A 1 496 ? -4.653 18.598 1.127 1.00 87.50 496 VAL A CA 1
ATOM 4101 C C . VAL A 1 496 ? -4.567 19.858 1.984 1.00 87.50 496 VAL A C 1
ATOM 4103 O O . VAL A 1 496 ? -4.370 20.953 1.465 1.00 87.50 496 VAL A O 1
ATOM 4106 N N . SER A 1 497 ? -4.761 19.716 3.299 1.00 81.69 497 SER A N 1
ATOM 4107 C CA . SER A 1 497 ? -4.742 20.831 4.254 1.00 81.69 497 SER A CA 1
ATOM 4108 C C . SER A 1 497 ? -3.333 21.136 4.757 1.00 81.69 497 SER A C 1
ATOM 4110 O O . SER A 1 497 ? -2.587 20.211 5.058 1.00 81.69 497 SER A O 1
ATOM 4112 N N . GLY A 1 498 ? -3.006 22.414 4.950 1.00 73.44 498 GLY A N 1
ATOM 4113 C CA . GLY A 1 498 ? -1.720 22.863 5.509 1.00 73.44 498 GLY A CA 1
ATOM 4114 C C . GLY A 1 498 ? -0.634 23.092 4.455 1.00 73.44 498 GLY A C 1
ATOM 4115 O O . GLY A 1 498 ? 0.149 24.021 4.600 1.00 73.44 498 GLY A O 1
ATOM 4116 N N . ILE A 1 499 ? -0.676 22.334 3.359 1.00 76.81 499 ILE A N 1
ATOM 4117 C CA . ILE A 1 499 ? 0.097 22.581 2.136 1.00 76.81 499 ILE A CA 1
ATOM 4118 C C . ILE A 1 499 ? -0.668 23.593 1.270 1.00 76.81 499 ILE A C 1
ATOM 4120 O O . ILE A 1 499 ? -1.873 23.445 1.053 1.00 76.81 499 ILE A O 1
ATOM 4124 N N . ILE A 1 500 ? 0.018 24.634 0.800 1.00 76.31 500 ILE A N 1
ATOM 4125 C CA . ILE A 1 500 ? -0.505 25.722 -0.042 1.00 76.31 500 ILE A CA 1
ATOM 4126 C C . ILE A 1 500 ? 0.302 25.937 -1.331 1.00 76.31 500 ILE A C 1
ATOM 4128 O O . ILE A 1 500 ? -0.222 26.569 -2.250 1.00 76.31 500 ILE A O 1
ATOM 4132 N N . GLN A 1 501 ? 1.524 25.405 -1.411 1.00 78.19 501 GLN A N 1
ATOM 4133 C CA . GLN A 1 501 ? 2.385 25.364 -2.598 1.00 78.19 501 GLN A CA 1
ATOM 4134 C C . GLN A 1 501 ? 3.212 24.059 -2.636 1.00 78.19 501 GLN A C 1
ATOM 4136 O O . GLN A 1 501 ? 3.377 23.424 -1.593 1.00 78.19 501 GLN A O 1
ATOM 4141 N N . PRO A 1 502 ? 3.739 23.626 -3.801 1.00 79.31 502 PRO A N 1
ATOM 4142 C CA . PRO A 1 502 ? 4.481 22.364 -3.914 1.00 79.31 502 PRO A CA 1
ATOM 4143 C C . PRO A 1 502 ? 5.688 22.258 -2.966 1.00 79.31 502 PRO A C 1
ATOM 4145 O O . PRO A 1 502 ? 5.947 21.186 -2.422 1.00 79.31 502 PRO A O 1
ATOM 4148 N N . ASP A 1 503 ? 6.401 23.357 -2.710 1.00 83.44 503 ASP A N 1
ATOM 4149 C CA . ASP A 1 503 ? 7.585 23.379 -1.832 1.00 83.44 503 ASP A CA 1
ATOM 4150 C C . ASP A 1 503 ? 7.295 23.064 -0.361 1.00 83.44 503 ASP A C 1
ATOM 4152 O O . ASP A 1 503 ? 8.180 22.586 0.354 1.00 83.44 503 ASP A O 1
ATOM 4156 N N . ASP A 1 504 ? 6.047 23.230 0.087 1.00 80.75 504 ASP A N 1
ATOM 4157 C CA . ASP A 1 504 ? 5.660 22.846 1.445 1.00 80.75 504 ASP A CA 1
ATOM 4158 C C . ASP A 1 504 ? 5.879 21.341 1.676 1.00 80.75 504 ASP A C 1
ATOM 4160 O O . ASP A 1 504 ? 6.198 20.933 2.788 1.00 80.75 504 ASP A O 1
ATOM 4164 N N . LEU A 1 505 ? 5.798 20.494 0.640 1.00 81.38 505 LEU A N 1
ATOM 4165 C CA . LEU A 1 505 ? 6.066 19.057 0.783 1.00 81.38 505 LEU A CA 1
ATOM 4166 C C . LEU A 1 505 ? 7.450 18.735 1.358 1.00 81.38 505 LEU A C 1
ATOM 4168 O O . LEU A 1 505 ? 7.583 17.739 2.069 1.00 81.38 505 LEU A O 1
ATOM 4172 N N . LYS A 1 506 ? 8.469 19.547 1.047 1.00 76.50 506 LYS A N 1
ATOM 4173 C CA . LYS A 1 506 ? 9.833 19.351 1.558 1.00 76.50 506 LYS A CA 1
ATOM 4174 C C . LYS A 1 506 ? 9.987 19.880 2.983 1.00 76.50 506 LYS A C 1
ATOM 4176 O O . LYS A 1 506 ? 10.621 19.229 3.809 1.00 76.50 506 LYS A O 1
ATOM 4181 N N . ASN A 1 507 ? 9.371 21.025 3.277 1.00 62.88 507 ASN A N 1
ATOM 4182 C CA . ASN A 1 507 ? 9.676 21.820 4.471 1.00 62.88 507 ASN A CA 1
ATOM 4183 C C . ASN A 1 507 ? 8.639 21.709 5.607 1.00 62.88 507 ASN A C 1
ATOM 4185 O O . ASN A 1 507 ? 8.893 22.171 6.720 1.00 62.88 507 ASN A O 1
ATOM 4189 N N . HIS A 1 508 ? 7.455 21.140 5.363 1.00 57.09 508 HIS A N 1
ATOM 4190 C CA . HIS A 1 508 ? 6.351 21.194 6.323 1.00 57.09 508 HIS A CA 1
ATOM 4191 C C . HIS A 1 508 ? 6.385 20.047 7.344 1.00 57.09 508 HIS A C 1
ATOM 4193 O O . HIS A 1 508 ? 6.445 18.866 7.002 1.00 57.09 508 HIS A O 1
ATOM 4199 N N . LYS A 1 509 ? 6.211 20.383 8.629 1.00 54.50 509 LYS A N 1
ATOM 4200 C CA . LYS A 1 509 ? 5.752 19.411 9.631 1.00 54.50 509 LYS A CA 1
ATOM 4201 C C . LYS A 1 509 ? 4.290 19.093 9.312 1.00 54.50 509 LYS A C 1
ATOM 4203 O O . LYS A 1 509 ? 3.424 19.928 9.551 1.00 54.50 509 LYS A O 1
ATOM 4208 N N . PHE A 1 510 ? 4.013 17.928 8.729 1.00 58.59 510 PHE A N 1
ATOM 4209 C CA . PHE A 1 510 ? 2.670 17.553 8.272 1.00 58.59 510 PHE A CA 1
ATOM 4210 C C . PHE A 1 510 ? 1.645 17.532 9.427 1.00 58.59 510 PHE A C 1
ATOM 4212 O O . PHE A 1 510 ? 1.642 16.621 10.252 1.00 58.59 510 PHE A O 1
ATOM 4219 N N . ILE A 1 511 ? 0.765 18.541 9.490 1.00 53.09 511 ILE A N 1
ATOM 4220 C CA . ILE A 1 511 ? -0.312 18.646 10.491 1.00 53.09 511 ILE A CA 1
ATOM 4221 C C . ILE A 1 511 ? -1.652 18.291 9.833 1.00 53.09 511 ILE A C 1
ATOM 4223 O O . ILE A 1 511 ? -2.280 19.117 9.163 1.00 53.09 511 ILE A O 1
ATOM 4227 N N . ASN A 1 512 ? -2.128 17.066 10.070 1.00 58.06 512 ASN A N 1
ATOM 4228 C CA . ASN A 1 512 ? -3.422 16.583 9.583 1.00 58.06 512 ASN A CA 1
ATOM 4229 C C . ASN A 1 512 ? -4.582 17.210 10.389 1.00 58.06 512 ASN A C 1
ATOM 4231 O O . ASN A 1 512 ? -5.096 16.621 11.337 1.00 58.06 512 ASN A O 1
ATOM 4235 N N . LYS A 1 513 ? -5.043 18.409 9.995 1.00 54.03 513 LYS A N 1
ATOM 4236 C CA . LYS A 1 513 ? -6.157 19.132 10.660 1.00 54.03 513 LYS A CA 1
ATOM 4237 C C . LYS A 1 513 ? -7.509 18.394 10.646 1.00 54.03 513 LYS A C 1
ATOM 4239 O O . LYS A 1 513 ? -8.447 18.847 11.293 1.00 54.03 513 LYS A O 1
ATOM 4244 N N . THR A 1 514 ? -7.630 17.300 9.895 1.00 55.16 514 THR A N 1
ATOM 4245 C CA . THR A 1 514 ? -8.841 16.468 9.791 1.00 55.16 514 THR A CA 1
ATOM 4246 C C . THR A 1 514 ? -8.822 15.227 10.686 1.00 55.16 514 THR A C 1
ATOM 4248 O O . THR A 1 514 ? -9.795 14.478 10.684 1.00 55.16 514 THR A O 1
ATOM 4251 N N . GLU A 1 515 ? -7.726 14.968 11.402 1.00 68.50 515 GLU A N 1
ATOM 4252 C CA . GLU A 1 515 ? -7.579 13.806 12.279 1.00 68.50 515 GLU A CA 1
ATOM 4253 C C . GLU A 1 515 ? -8.121 14.112 13.683 1.00 68.50 515 GLU A C 1
ATOM 4255 O O . GLU A 1 515 ? -7.637 15.021 14.358 1.00 68.50 515 GLU A O 1
ATOM 4260 N N . VAL A 1 516 ? -9.107 13.329 14.123 1.00 75.25 516 VAL A N 1
ATOM 4261 C CA . VAL A 1 516 ? -9.711 13.360 15.466 1.00 75.25 516 VAL A CA 1
ATOM 4262 C C . VAL A 1 516 ? -9.573 11.963 16.067 1.00 75.25 516 VAL A C 1
ATOM 4264 O O . VAL A 1 516 ? -9.664 10.978 15.334 1.00 75.25 516 VAL A O 1
ATOM 4267 N N . VAL A 1 517 ? -9.349 11.863 17.378 1.00 79.88 517 VAL A N 1
ATOM 4268 C CA . VAL A 1 517 ? -9.392 10.583 18.101 1.00 79.88 517 VAL A CA 1
ATOM 4269 C C . VAL A 1 517 ? -10.761 10.475 18.779 1.00 79.88 517 VAL A C 1
ATOM 4271 O O . VAL A 1 517 ? -10.963 11.148 19.782 1.00 79.88 517 VAL A O 1
ATOM 4274 N N . PRO A 1 518 ? -11.723 9.717 18.224 1.00 80.44 518 PRO A N 1
ATOM 4275 C CA . PRO A 1 518 ? -13.115 9.781 18.652 1.00 80.44 518 PRO A CA 1
ATOM 4276 C C . PRO A 1 518 ? -13.391 9.014 19.951 1.00 80.44 518 PRO A C 1
ATOM 4278 O O . PRO A 1 518 ? -12.733 8.018 20.252 1.00 80.44 518 PRO A O 1
ATOM 4281 N N . SER A 1 519 ? -14.450 9.417 20.656 1.00 75.31 519 SER A N 1
ATOM 4282 C CA . SER A 1 519 ? -14.972 8.761 21.864 1.00 75.31 519 SER A CA 1
ATOM 4283 C C . SER A 1 519 ? -13.943 8.623 22.993 1.00 75.31 519 SER A C 1
ATOM 4285 O O . SER A 1 519 ? -13.808 7.553 23.597 1.00 75.31 519 SER A O 1
ATOM 4287 N N . ILE A 1 520 ? -13.209 9.706 23.276 1.00 76.69 520 ILE A N 1
ATOM 4288 C CA . ILE A 1 520 ? -12.264 9.781 24.405 1.00 76.69 520 ILE A CA 1
ATOM 4289 C C . ILE A 1 520 ? -12.497 10.965 25.347 1.00 76.69 520 ILE A C 1
ATOM 4291 O O . ILE A 1 520 ? -11.840 11.024 26.383 1.00 76.69 520 ILE A O 1
ATOM 4295 N N . GLY A 1 521 ? -13.419 11.883 25.039 1.00 75.50 521 GLY A N 1
ATOM 4296 C CA . GLY A 1 521 ? -13.651 13.062 25.878 1.00 75.50 521 GLY A CA 1
ATOM 4297 C C . GLY A 1 521 ? -13.958 12.742 27.346 1.00 75.50 521 GLY A C 1
ATOM 4298 O O . GLY A 1 521 ? -13.275 13.229 28.248 1.00 75.50 521 GLY A O 1
ATOM 4299 N N . ASP A 1 522 ? -14.911 11.842 27.591 1.00 77.31 522 ASP A N 1
ATOM 4300 C CA . ASP A 1 522 ? -15.289 11.416 28.947 1.00 77.31 522 ASP A CA 1
ATOM 4301 C C . ASP A 1 522 ? -14.142 10.685 29.665 1.00 77.31 522 ASP A C 1
ATOM 4303 O O . ASP A 1 522 ? -13.956 10.827 30.874 1.00 77.31 522 ASP A O 1
ATOM 4307 N N . LEU A 1 523 ? -13.319 9.945 28.911 1.00 79.88 523 LEU A N 1
ATOM 4308 C CA . LEU A 1 523 ? -12.138 9.260 29.435 1.00 79.88 523 LEU A CA 1
ATOM 4309 C C . LEU A 1 523 ? -11.056 10.257 29.873 1.00 79.88 523 LEU A C 1
ATOM 4311 O O . LEU A 1 523 ? -10.456 10.084 30.930 1.00 79.88 523 LEU A O 1
ATOM 4315 N N . LEU A 1 524 ? -10.840 11.325 29.102 1.00 77.50 524 LEU A N 1
ATOM 4316 C CA . LEU A 1 524 ? -9.929 12.410 29.468 1.00 77.50 524 LEU A CA 1
ATOM 4317 C C . LEU A 1 524 ? -10.412 13.156 30.718 1.00 77.50 524 LEU A C 1
ATOM 4319 O O . LEU A 1 524 ? -9.604 13.442 31.601 1.00 77.50 524 LEU A O 1
ATOM 4323 N N . HIS A 1 525 ? -11.718 13.415 30.840 1.00 77.12 525 HIS A N 1
ATOM 4324 C CA . HIS A 1 525 ? -12.300 13.988 32.058 1.00 77.12 525 HIS A CA 1
ATOM 4325 C C . HIS A 1 525 ? -12.137 13.066 33.276 1.00 77.12 525 HIS A C 1
ATOM 4327 O O . HIS A 1 525 ? -11.786 13.548 34.356 1.00 77.12 525 HIS A O 1
ATOM 4333 N N . LYS A 1 526 ? -12.322 11.749 33.105 1.00 80.56 526 LYS A N 1
ATOM 4334 C CA . LYS A 1 526 ? -12.060 10.745 34.147 1.00 80.56 526 LYS A CA 1
ATOM 4335 C C . LYS A 1 526 ? -10.591 10.776 34.593 1.00 80.56 526 LYS A C 1
ATOM 4337 O O . LYS A 1 526 ? -10.334 10.999 35.770 1.00 80.56 526 LYS A O 1
ATOM 4342 N N . ILE A 1 527 ? -9.633 10.654 33.669 1.00 77.94 527 ILE A N 1
ATOM 4343 C CA . ILE A 1 527 ? -8.189 10.676 33.986 1.00 77.94 527 ILE A CA 1
ATOM 4344 C C . ILE A 1 527 ? -7.798 11.975 34.711 1.00 77.94 527 ILE A C 1
ATOM 4346 O O . ILE A 1 527 ? -7.080 11.936 35.708 1.00 77.94 527 ILE A O 1
ATOM 4350 N N . HIS A 1 528 ? -8.305 13.126 34.261 1.00 73.88 528 HIS A N 1
ATOM 4351 C CA . HIS A 1 528 ? -8.036 14.423 34.891 1.00 73.88 528 HIS A CA 1
ATOM 4352 C C . HIS A 1 528 ? -8.570 14.509 36.337 1.00 73.88 528 HIS A C 1
ATOM 4354 O O . HIS A 1 528 ? -7.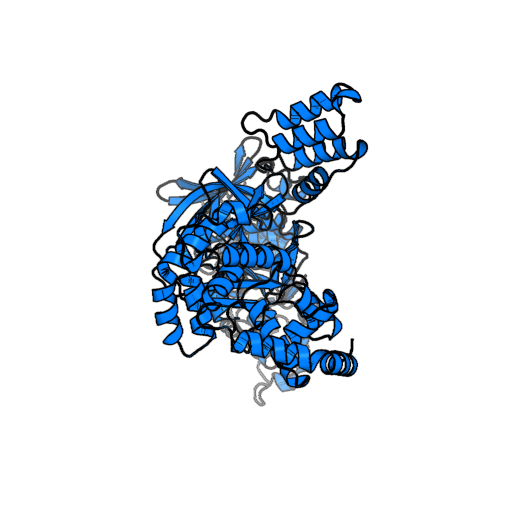993 15.208 37.177 1.00 73.88 528 HIS A O 1
ATOM 4360 N N . LYS A 1 529 ? -9.670 13.809 36.647 1.00 74.69 529 LYS A N 1
ATOM 4361 C CA . LYS A 1 529 ? -10.203 13.678 38.010 1.00 74.69 529 LYS A CA 1
ATOM 4362 C C . LYS A 1 529 ? -9.368 12.703 38.846 1.00 74.69 529 LYS A C 1
ATOM 4364 O O . LYS A 1 529 ? -8.991 13.046 39.964 1.00 74.69 529 LYS A O 1
ATOM 4369 N N . ASP A 1 530 ? -9.053 11.532 38.296 1.00 75.94 530 ASP A N 1
ATOM 4370 C CA . ASP A 1 530 ? -8.338 10.452 38.988 1.00 75.94 530 ASP A CA 1
ATOM 4371 C C . ASP A 1 530 ? -6.909 10.869 39.387 1.00 75.94 530 ASP A C 1
ATOM 4373 O O . ASP A 1 530 ? -6.477 10.601 40.508 1.00 75.94 530 ASP A O 1
ATOM 4377 N N . LEU A 1 531 ? -6.212 11.628 38.530 1.00 73.00 531 LEU A N 1
ATOM 4378 C CA . LEU A 1 531 ? -4.893 12.217 38.816 1.00 73.00 531 LEU A CA 1
ATOM 4379 C C . LEU A 1 531 ? -4.939 13.417 39.794 1.00 73.00 531 LEU A C 1
ATOM 4381 O O . LEU A 1 531 ? -3.914 14.045 40.053 1.00 73.00 531 LEU A O 1
ATOM 4385 N N . LYS A 1 532 ? -6.115 13.767 40.343 1.00 65.06 532 LYS A N 1
ATOM 4386 C CA . LYS A 1 532 ? -6.337 14.865 41.314 1.00 65.06 532 LYS A CA 1
ATOM 4387 C C . LYS A 1 532 ? -5.811 16.244 40.869 1.00 65.06 532 LYS A C 1
ATOM 4389 O O . LYS A 1 532 ? -5.558 17.118 41.694 1.00 65.06 532 LYS A O 1
ATOM 4394 N N . ILE A 1 533 ? -5.698 16.477 39.561 1.00 61.91 533 ILE A N 1
ATOM 4395 C CA . ILE A 1 533 ? -5.116 17.699 38.970 1.00 61.91 533 ILE A CA 1
ATOM 4396 C C . ILE A 1 533 ? -5.878 18.962 39.407 1.00 61.91 533 ILE A C 1
ATOM 4398 O O . ILE A 1 533 ? -5.275 19.998 39.679 1.00 61.91 533 ILE A O 1
ATOM 4402 N N . ILE A 1 534 ? -7.200 18.849 39.578 1.00 52.75 534 ILE A N 1
ATOM 4403 C CA . ILE A 1 534 ? -8.090 19.938 40.022 1.00 52.75 534 ILE A CA 1
ATOM 4404 C C . ILE A 1 534 ? -7.675 20.512 41.394 1.00 52.75 534 ILE A C 1
ATOM 4406 O O . ILE A 1 534 ? -7.923 21.684 41.652 1.00 52.75 534 ILE A O 1
ATOM 4410 N N . SER A 1 535 ? -7.009 19.733 42.258 1.00 49.88 535 SER A N 1
ATOM 4411 C CA . SER A 1 535 ? -6.577 20.177 43.592 1.00 49.88 535 SER A CA 1
ATOM 4412 C C . SER A 1 535 ? -5.096 20.574 43.688 1.00 49.88 535 SER A C 1
ATOM 4414 O O . SER A 1 535 ? -4.611 20.771 44.799 1.00 49.88 535 SER A O 1
ATOM 4416 N N . LYS A 1 536 ? -4.340 20.612 42.577 1.00 51.03 536 LYS A N 1
ATOM 4417 C CA . LYS A 1 536 ? -2.869 20.775 42.615 1.00 51.03 536 LYS A CA 1
ATOM 4418 C C . LYS A 1 536 ? -2.251 21.709 41.563 1.00 51.03 536 LYS A C 1
ATOM 4420 O O . LYS A 1 536 ? -1.027 21.820 41.547 1.00 51.03 536 LYS A O 1
ATOM 4425 N N . VAL A 1 537 ? -3.020 22.336 40.664 1.00 53.12 537 VAL A N 1
ATOM 4426 C CA . VAL A 1 537 ? -2.434 22.915 39.436 1.00 53.12 537 VAL A CA 1
ATOM 4427 C C . VAL A 1 537 ? -2.884 24.345 39.102 1.00 53.12 537 VAL A C 1
ATOM 4429 O O . VAL A 1 537 ? -4.065 24.680 39.148 1.00 53.12 537 VAL A O 1
ATOM 4432 N N . ASP A 1 538 ? -1.899 25.162 38.705 1.00 55.78 538 ASP A N 1
ATOM 4433 C CA . ASP A 1 538 ? -2.020 26.533 38.186 1.00 55.78 538 ASP A CA 1
ATOM 4434 C C . ASP A 1 538 ? -2.997 26.648 36.994 1.00 55.78 538 ASP A C 1
ATOM 4436 O O . ASP A 1 538 ? -3.036 25.797 36.094 1.00 55.78 538 ASP A O 1
ATOM 4440 N N . GLY A 1 539 ? -3.748 27.754 36.947 1.00 57.28 539 GLY A N 1
ATOM 4441 C CA . GLY A 1 539 ? -4.876 27.987 36.039 1.00 57.28 539 GLY A CA 1
ATOM 4442 C C . GLY A 1 539 ? -4.547 27.869 34.546 1.00 57.28 539 GLY A C 1
ATOM 4443 O O . GLY A 1 539 ? -5.438 27.586 33.740 1.00 57.28 539 GLY A O 1
ATOM 4444 N N . LYS A 1 540 ? -3.268 27.996 34.161 1.00 57.47 540 LYS A N 1
ATOM 4445 C CA . LYS A 1 540 ? -2.785 27.755 32.789 1.00 57.47 540 LYS A CA 1
ATOM 4446 C C . LYS A 1 540 ? -3.056 26.334 32.282 1.00 57.47 540 LYS A C 1
ATOM 4448 O O . LYS A 1 540 ? -3.396 26.182 31.107 1.00 57.47 540 LYS A O 1
ATOM 4453 N N . HIS A 1 541 ? -2.946 25.305 33.127 1.00 60.72 541 HIS A N 1
ATOM 4454 C CA . HIS A 1 541 ? -3.165 23.914 32.704 1.00 60.72 541 HIS A CA 1
ATOM 4455 C C . HIS A 1 541 ? -4.646 23.648 32.442 1.00 60.72 541 HIS A C 1
ATOM 4457 O O . HIS A 1 541 ? -5.010 23.182 31.363 1.00 60.72 541 HIS A O 1
ATOM 4463 N N . THR A 1 542 ? -5.508 24.047 33.380 1.00 62.47 542 THR A N 1
ATOM 4464 C CA . THR A 1 542 ? -6.968 23.979 33.245 1.00 62.47 542 THR A CA 1
ATOM 4465 C C . THR A 1 542 ? -7.449 24.774 32.029 1.00 62.47 542 THR A C 1
ATOM 4467 O O . THR A 1 542 ? -8.302 24.304 31.275 1.00 62.47 542 THR A O 1
ATOM 4470 N N . TYR A 1 543 ? -6.864 25.950 31.765 1.00 62.56 543 TYR A N 1
ATOM 4471 C CA . TYR A 1 543 ? -7.127 26.715 30.544 1.00 62.56 543 TYR A CA 1
ATOM 4472 C C . TYR A 1 543 ? -6.710 25.955 29.276 1.00 62.56 543 TYR A C 1
ATOM 4474 O O . TYR A 1 543 ? -7.489 25.906 28.325 1.00 62.56 543 TYR A O 1
ATOM 4482 N N . LEU A 1 544 ? -5.519 25.344 29.237 1.00 61.41 544 LEU A N 1
ATOM 4483 C CA . LEU A 1 544 ? -5.032 24.646 28.044 1.00 61.41 544 LEU A CA 1
ATOM 4484 C C . LEU A 1 544 ? -5.792 23.337 27.777 1.00 61.41 544 LEU A C 1
ATOM 4486 O O . LEU A 1 544 ? -6.166 23.099 26.630 1.00 61.41 544 LEU A O 1
ATOM 4490 N N . PHE A 1 545 ? -6.101 22.547 28.810 1.00 67.62 545 PHE A N 1
ATOM 4491 C CA . PHE A 1 545 ? -6.973 21.372 28.706 1.00 67.62 545 PHE A CA 1
ATOM 4492 C C . PHE A 1 545 ? -8.337 21.773 28.132 1.00 67.62 545 PHE A C 1
ATOM 4494 O O . PHE A 1 545 ? -8.729 21.299 27.065 1.00 67.62 545 PHE A O 1
ATOM 4501 N N . ASN A 1 546 ? -9.003 22.759 28.745 1.00 68.12 546 ASN A N 1
ATOM 4502 C CA . ASN A 1 546 ? -10.271 23.283 28.240 1.00 68.12 546 ASN A CA 1
ATOM 4503 C C . ASN A 1 546 ? -10.149 23.849 26.815 1.00 68.12 546 ASN A C 1
ATOM 4505 O O . ASN A 1 546 ? -11.067 23.686 26.020 1.00 68.12 546 ASN A O 1
ATOM 4509 N N . LYS A 1 547 ? -9.032 24.484 26.444 1.00 66.25 547 LYS A N 1
ATOM 4510 C CA . LYS A 1 547 ? -8.800 25.022 25.092 1.00 66.25 547 LYS A CA 1
ATOM 4511 C C . LYS A 1 547 ? -8.639 23.930 24.032 1.00 66.25 547 LYS A C 1
ATOM 4513 O O . LYS A 1 547 ? -9.114 24.123 22.917 1.00 66.25 547 LYS A O 1
ATOM 4518 N N . VAL A 1 548 ? -7.993 22.808 24.357 1.00 63.41 548 VAL A N 1
ATOM 4519 C CA . VAL A 1 548 ? -7.865 21.660 23.440 1.00 63.41 548 VAL A CA 1
ATOM 4520 C C . VAL A 1 548 ? -9.196 20.909 23.313 1.00 63.41 548 VAL A C 1
ATOM 4522 O O . VAL A 1 548 ? -9.543 20.483 22.213 1.00 63.41 548 VAL A O 1
ATOM 4525 N N . MET A 1 549 ? -9.973 20.825 24.398 1.00 64.62 549 MET A N 1
ATOM 4526 C CA . MET A 1 549 ? -11.301 20.196 24.421 1.00 64.62 549 MET A CA 1
ATOM 4527 C C . MET A 1 549 ? -12.407 21.064 23.782 1.00 64.62 549 MET A C 1
ATOM 4529 O O . MET A 1 549 ? -13.365 20.531 23.234 1.00 64.62 549 MET A O 1
ATOM 4533 N N . ARG A 1 550 ? -12.280 22.402 23.775 1.00 54.84 550 ARG A N 1
ATOM 4534 C CA . ARG A 1 550 ? -13.266 23.370 23.225 1.00 54.84 550 ARG A CA 1
ATOM 4535 C C . ARG A 1 550 ? -13.350 23.425 21.686 1.00 54.84 550 ARG A C 1
ATOM 4537 O O . ARG A 1 550 ? -13.714 24.460 21.120 1.00 54.84 550 ARG A O 1
ATOM 4544 N N . ASN A 1 551 ? -13.042 22.341 20.977 1.00 52.38 551 ASN A N 1
ATOM 4545 C CA . ASN A 1 551 ? -13.176 22.305 19.520 1.00 52.38 551 ASN A CA 1
ATOM 4546 C C . ASN A 1 551 ? -14.652 22.053 19.138 1.00 52.38 551 ASN A C 1
ATOM 4548 O O . ASN A 1 551 ? -15.183 20.963 19.317 1.00 52.38 551 ASN A O 1
ATOM 4552 N N . LYS A 1 552 ? -15.323 23.102 18.641 1.00 45.97 552 LYS A N 1
ATOM 4553 C CA . LYS A 1 552 ? -16.768 23.411 18.800 1.00 45.97 552 LYS A CA 1
ATOM 4554 C C . LYS A 1 552 ? -17.861 22.387 18.405 1.00 45.97 552 LYS A C 1
ATOM 4556 O O . LYS A 1 552 ? -19.030 22.747 18.506 1.00 45.97 552 LYS A O 1
ATOM 4561 N N . HIS A 1 553 ? -17.559 21.161 17.971 1.00 46.28 553 HIS A N 1
ATOM 4562 C CA . HIS A 1 553 ? -18.589 20.214 17.498 1.00 46.28 553 HIS A CA 1
ATOM 4563 C C . HIS A 1 553 ? -18.452 18.753 17.961 1.00 46.28 553 HIS A C 1
ATOM 4565 O O . HIS A 1 553 ? -19.366 17.974 17.700 1.00 46.28 553 HIS A O 1
ATOM 4571 N N . ILE A 1 554 ? -17.353 18.358 18.614 1.00 53.03 554 ILE A N 1
ATOM 4572 C CA . ILE A 1 554 ? -17.159 17.005 19.170 1.00 53.03 554 ILE A CA 1
ATOM 4573 C C . ILE A 1 554 ? -16.259 17.142 20.410 1.00 53.03 554 ILE A C 1
ATOM 4575 O O . ILE A 1 554 ? -15.251 17.838 20.324 1.00 53.03 554 ILE A O 1
ATOM 4579 N N . ASN A 1 555 ? -16.564 16.458 21.521 1.00 63.25 555 ASN A N 1
ATOM 4580 C CA . ASN A 1 555 ? -15.742 16.428 22.753 1.00 63.25 555 ASN A CA 1
ATOM 4581 C C . ASN A 1 555 ? -14.396 15.673 22.594 1.00 63.25 555 ASN A C 1
ATOM 4583 O O . ASN A 1 555 ? -13.832 15.181 23.567 1.00 63.25 555 ASN A O 1
ATOM 4587 N N . ASP A 1 556 ? -13.881 15.559 21.371 1.00 72.56 556 ASP A N 1
ATOM 4588 C CA . ASP A 1 556 ? -12.753 14.705 21.014 1.00 72.56 556 ASP A CA 1
ATOM 4589 C C . ASP A 1 556 ? -11.605 15.538 20.411 1.00 72.56 556 ASP A C 1
ATOM 4591 O O . ASP A 1 556 ? -11.822 16.308 19.465 1.00 72.56 556 ASP A O 1
ATOM 4595 N N . PRO A 1 557 ? -10.366 15.404 20.917 1.00 75.69 557 PRO A N 1
ATOM 4596 C CA . PRO A 1 557 ? -9.232 16.181 20.440 1.00 75.69 557 PRO A CA 1
ATOM 4597 C C . PRO A 1 557 ? -8.695 15.657 19.101 1.00 75.69 557 PRO A C 1
ATOM 4599 O O . PRO A 1 557 ? -8.856 14.490 18.726 1.00 75.69 557 PRO A O 1
ATOM 4602 N N . SER A 1 558 ? -7.950 16.512 18.394 1.00 79.19 558 SER A N 1
ATOM 4603 C CA . SER A 1 558 ? -7.062 16.029 17.334 1.00 79.19 558 SER A CA 1
ATOM 4604 C C . SER A 1 558 ? -5.938 15.182 17.925 1.00 79.19 558 SER A C 1
ATOM 4606 O O . SER A 1 558 ? -5.576 15.361 19.086 1.00 79.19 558 SER A O 1
ATOM 4608 N N . LYS A 1 559 ? -5.323 14.296 17.137 1.00 81.00 559 LYS A N 1
ATOM 4609 C CA . LYS A 1 559 ? -4.221 13.444 17.625 1.00 81.00 559 LYS A CA 1
ATOM 4610 C C . LYS A 1 559 ? -3.037 14.248 18.176 1.00 81.00 559 LYS A C 1
ATOM 4612 O O . LYS A 1 559 ? -2.458 13.891 19.195 1.00 81.00 559 LYS A O 1
ATOM 4617 N N . GLU A 1 560 ? -2.732 15.384 17.555 1.00 79.81 560 GLU A N 1
ATOM 4618 C CA . GLU A 1 560 ? -1.722 16.331 18.044 1.00 79.81 560 GLU A CA 1
ATOM 4619 C C . GLU A 1 560 ? -2.175 17.082 19.313 1.00 79.81 560 GLU A C 1
ATOM 4621 O O . GLU A 1 560 ? -1.365 17.365 20.192 1.00 79.81 560 GLU A O 1
ATOM 4626 N N . GLY A 1 561 ? -3.475 17.370 19.448 1.00 80.50 561 GLY A N 1
ATOM 4627 C CA . GLY A 1 561 ? -4.058 17.871 20.696 1.00 80.50 561 GLY A CA 1
ATOM 4628 C C . GLY A 1 561 ? -3.983 16.840 21.825 1.00 80.50 561 GLY A C 1
ATOM 4629 O O . GLY A 1 561 ? -3.625 17.191 22.945 1.00 80.50 561 GLY A O 1
ATOM 4630 N N . LEU A 1 562 ? -4.235 15.565 21.518 1.00 84.44 562 LEU A N 1
ATOM 4631 C CA . LEU A 1 562 ? -4.147 14.456 22.462 1.00 84.44 562 LEU A CA 1
ATOM 4632 C C . LEU A 1 562 ? -2.716 14.262 22.972 1.00 84.44 562 LEU A C 1
ATOM 4634 O O . LEU A 1 562 ? -2.532 14.160 24.178 1.00 84.44 562 LEU A O 1
ATOM 4638 N N . LYS A 1 563 ? -1.698 14.295 22.099 1.00 87.44 563 LYS A N 1
ATOM 4639 C CA . LYS A 1 563 ? -0.285 14.265 22.529 1.00 87.44 563 LYS A CA 1
ATOM 4640 C C . LYS A 1 563 ? 0.045 15.393 23.505 1.00 87.44 563 LYS A C 1
ATOM 4642 O O . LYS A 1 563 ? 0.686 15.145 24.518 1.00 87.44 563 LYS A O 1
ATOM 4647 N N . LYS A 1 564 ? -0.431 16.616 23.231 1.00 83.12 564 LYS A N 1
ATOM 4648 C CA . LYS A 1 564 ? -0.241 17.767 24.129 1.00 83.12 564 LYS A CA 1
ATOM 4649 C C . LYS A 1 564 ? -0.916 17.547 25.478 1.00 83.12 564 LYS A C 1
ATOM 4651 O O . LYS A 1 564 ? -0.285 17.791 26.497 1.00 83.12 564 LYS A O 1
ATOM 4656 N N . ILE A 1 565 ? -2.152 17.042 25.493 1.00 80.69 565 ILE A N 1
ATOM 4657 C CA . ILE A 1 565 ? -2.831 16.667 26.740 1.00 80.69 565 ILE A CA 1
ATOM 4658 C C . ILE A 1 565 ? -2.015 15.604 27.488 1.00 80.69 565 ILE A C 1
ATOM 4660 O O . ILE A 1 565 ? -1.706 15.811 28.652 1.00 80.69 565 ILE A O 1
ATOM 4664 N N . ILE A 1 566 ? -1.590 14.522 26.829 1.00 85.31 566 ILE A N 1
ATOM 4665 C CA . ILE A 1 566 ? -0.802 13.448 27.456 1.00 85.31 566 ILE A CA 1
ATOM 4666 C C . ILE A 1 566 ? 0.489 13.999 28.074 1.00 85.31 566 ILE A C 1
ATOM 4668 O O . ILE A 1 566 ? 0.727 13.751 29.249 1.00 85.31 566 ILE A O 1
ATOM 4672 N N . SER A 1 567 ? 1.248 14.837 27.359 1.00 85.38 567 SER A N 1
ATOM 4673 C CA . SER A 1 567 ? 2.474 15.451 27.899 1.00 85.38 567 SER A CA 1
ATOM 4674 C C . SER A 1 567 ? 2.250 16.376 29.107 1.00 85.38 567 SER A C 1
ATOM 4676 O O . SER A 1 567 ? 3.184 16.625 29.861 1.00 85.38 567 SER A O 1
ATOM 4678 N N . LEU A 1 568 ? 1.025 16.883 29.310 1.00 80.06 568 LEU A N 1
ATOM 4679 C CA . LEU A 1 568 ? 0.644 17.632 30.515 1.00 80.06 568 LEU A CA 1
ATOM 4680 C C . LEU A 1 568 ? 0.177 16.717 31.656 1.00 80.06 568 LEU A C 1
ATOM 4682 O O . LEU A 1 568 ? 0.219 17.136 32.806 1.00 80.06 568 LEU A O 1
ATOM 4686 N N . LEU A 1 569 ? -0.304 15.508 31.352 1.00 79.69 569 LEU A N 1
ATOM 4687 C CA . LEU A 1 569 ? -0.799 14.545 32.340 1.00 79.69 569 LEU A CA 1
ATOM 4688 C C . LEU A 1 569 ? 0.324 13.651 32.889 1.00 79.69 569 LEU A C 1
ATOM 4690 O O . LEU A 1 569 ? 0.327 13.373 34.084 1.00 79.69 569 LEU A O 1
ATOM 4694 N N . GLU A 1 570 ? 1.287 13.251 32.050 1.00 82.12 570 GLU A N 1
ATOM 4695 C CA . GLU A 1 570 ? 2.404 12.359 32.416 1.00 82.12 570 GLU A CA 1
ATOM 4696 C C . GLU A 1 570 ? 3.163 12.763 33.702 1.00 82.12 570 GLU A C 1
ATOM 4698 O O . GLU A 1 570 ? 3.417 11.875 34.517 1.00 82.12 570 GLU A O 1
ATOM 4703 N N . PRO A 1 571 ? 3.474 14.052 33.973 1.00 83.75 571 PRO A N 1
ATOM 4704 C CA . PRO A 1 571 ? 4.154 14.452 35.212 1.00 83.75 571 PRO A CA 1
ATOM 4705 C C . PRO A 1 571 ? 3.360 14.192 36.503 1.00 83.75 571 PRO A C 1
ATOM 4707 O O . PRO A 1 571 ? 3.943 14.185 37.584 1.00 83.75 571 PRO A O 1
ATOM 4710 N N . TYR A 1 572 ? 2.040 13.992 36.411 1.00 79.19 572 TYR A N 1
ATOM 4711 C CA . TYR A 1 572 ? 1.159 13.744 37.559 1.00 79.19 572 TYR A CA 1
ATOM 4712 C C . TYR A 1 572 ? 0.926 12.249 37.834 1.00 79.19 572 TYR A C 1
ATOM 4714 O O . TYR A 1 572 ? 0.292 11.909 38.834 1.00 79.19 572 TYR A O 1
ATOM 4722 N N . GLY A 1 573 ? 1.448 11.362 36.978 1.00 79.19 573 GLY A N 1
ATOM 4723 C CA . GLY A 1 573 ? 1.363 9.909 37.111 1.00 79.19 573 GLY A CA 1
ATOM 4724 C C . GLY A 1 573 ? 0.798 9.212 35.870 1.00 79.19 573 GLY A C 1
ATOM 4725 O O . GLY A 1 573 ? 0.274 9.841 34.952 1.00 79.19 573 GLY A O 1
ATOM 4726 N N . THR A 1 574 ? 0.876 7.881 35.870 1.00 78.38 574 THR A N 1
ATOM 4727 C CA . THR A 1 574 ? 0.402 7.023 34.773 1.00 78.38 574 THR A CA 1
ATOM 4728 C C . THR A 1 574 ? -0.773 6.160 35.225 1.00 78.38 574 THR A C 1
ATOM 4730 O O . THR A 1 574 ? -0.798 5.665 36.350 1.00 78.38 574 THR A O 1
ATOM 4733 N N . THR A 1 575 ? -1.738 5.946 34.330 1.00 81.75 575 THR A N 1
ATOM 4734 C CA . THR A 1 575 ? -2.854 5.003 34.499 1.00 81.75 575 THR A CA 1
ATOM 4735 C C . THR A 1 575 ? -2.999 4.141 33.244 1.00 81.75 575 THR A C 1
ATOM 4737 O O . THR A 1 575 ? -2.595 4.564 32.160 1.00 81.75 575 THR A O 1
ATOM 4740 N N . ASP A 1 576 ? -3.626 2.965 33.350 1.00 81.31 576 ASP A N 1
ATOM 4741 C CA . ASP A 1 576 ? -3.905 2.088 32.195 1.00 81.31 576 ASP A CA 1
ATOM 4742 C C . ASP A 1 576 ? -4.668 2.806 31.069 1.00 81.31 576 ASP A C 1
ATOM 4744 O O . ASP A 1 576 ? -4.466 2.533 29.882 1.00 81.31 576 ASP A O 1
ATOM 4748 N N . ASP A 1 577 ? -5.555 3.733 31.439 1.00 82.06 577 ASP A N 1
ATOM 4749 C CA . ASP A 1 577 ? -6.333 4.537 30.500 1.00 82.06 577 ASP A CA 1
ATOM 4750 C C . ASP A 1 577 ? -5.454 5.597 29.807 1.00 82.06 577 ASP A C 1
ATOM 4752 O O . ASP A 1 577 ? -5.562 5.774 28.591 1.00 82.06 577 ASP A O 1
ATOM 4756 N N . LEU A 1 578 ? -4.529 6.246 30.533 1.00 84.12 578 LEU A N 1
ATOM 4757 C CA . LEU A 1 578 ? -3.555 7.177 29.947 1.00 84.12 578 LEU A CA 1
ATOM 4758 C C . LEU A 1 578 ? -2.579 6.453 29.006 1.00 84.12 578 LEU A C 1
ATOM 4760 O O . LEU A 1 578 ? -2.324 6.933 27.902 1.00 84.12 578 LEU A O 1
ATOM 4764 N N . GLU A 1 579 ? -2.095 5.272 29.390 1.00 86.25 579 GLU A N 1
ATOM 4765 C CA . GLU A 1 579 ? -1.178 4.469 28.572 1.00 86.25 579 GLU A CA 1
ATOM 4766 C C . GLU A 1 579 ? -1.878 3.911 27.314 1.00 86.25 579 GLU A C 1
ATOM 4768 O O . GLU A 1 579 ? -1.298 3.862 26.226 1.00 86.25 579 GLU A O 1
ATOM 4773 N N . SER A 1 580 ? -3.171 3.578 27.414 1.00 85.44 580 SER A N 1
ATOM 4774 C CA . SER A 1 580 ? -4.007 3.232 26.252 1.00 85.44 580 SER A CA 1
ATOM 4775 C C . SER A 1 580 ? -4.150 4.417 25.286 1.00 85.44 580 SER A C 1
ATOM 4777 O O . SER A 1 580 ? -3.926 4.273 24.080 1.00 85.44 580 SER A O 1
ATOM 4779 N N . LEU A 1 581 ? -4.434 5.617 25.809 1.00 87.62 581 LEU A N 1
ATOM 4780 C CA . LEU A 1 581 ? -4.492 6.843 25.006 1.00 87.62 581 LEU A CA 1
ATOM 4781 C C . LEU A 1 581 ? -3.142 7.198 24.375 1.00 87.62 581 LEU A C 1
ATOM 4783 O O . LEU A 1 581 ? -3.118 7.649 23.231 1.00 87.62 581 LEU A O 1
ATOM 4787 N N . LYS A 1 582 ? -2.025 6.948 25.064 1.00 89.81 582 LYS A N 1
ATOM 4788 C CA . LYS A 1 582 ? -0.663 7.125 24.542 1.00 89.81 582 LYS A CA 1
ATOM 4789 C C . LYS A 1 582 ? -0.397 6.224 23.340 1.00 89.81 582 LYS A C 1
ATOM 4791 O O . LYS A 1 582 ? 0.027 6.728 22.298 1.00 89.81 582 LYS A O 1
ATOM 4796 N N . LYS A 1 583 ? -0.756 4.938 23.405 1.00 89.88 583 LYS A N 1
ATOM 4797 C CA . LYS A 1 583 ? -0.678 4.032 22.242 1.00 89.88 583 LYS A CA 1
ATOM 4798 C C . LYS A 1 583 ? -1.469 4.567 21.047 1.00 89.88 583 LYS A C 1
ATOM 4800 O O . LYS A 1 583 ? -0.937 4.628 19.943 1.00 89.88 583 LYS A O 1
ATOM 4805 N N . ILE A 1 584 ? -2.698 5.041 21.257 1.00 90.06 584 ILE A N 1
ATOM 4806 C CA . ILE A 1 584 ? -3.506 5.646 20.186 1.00 90.06 584 ILE A CA 1
ATOM 4807 C C . ILE A 1 584 ? -2.879 6.952 19.658 1.00 90.06 584 ILE A C 1
ATOM 4809 O O . ILE A 1 584 ? -2.789 7.139 18.442 1.00 90.06 584 ILE A O 1
ATOM 4813 N N . ALA A 1 585 ? -2.397 7.839 20.531 1.00 88.50 585 ALA A N 1
ATOM 4814 C CA . ALA A 1 585 ? -1.838 9.144 20.169 1.00 88.50 585 ALA A CA 1
ATOM 4815 C C . ALA A 1 585 ? -0.533 9.057 19.357 1.00 88.50 585 ALA A C 1
ATOM 4817 O O . ALA A 1 585 ? -0.295 9.897 18.483 1.00 88.50 585 ALA A O 1
ATOM 4818 N N . TYR A 1 586 ? 0.292 8.039 19.615 1.00 89.75 586 TYR A N 1
ATOM 4819 C CA . TYR A 1 586 ? 1.581 7.813 18.946 1.00 89.75 586 TYR A CA 1
ATOM 4820 C C . TYR A 1 586 ? 1.564 6.666 17.911 1.00 89.75 586 TYR A C 1
ATOM 4822 O O . TYR A 1 586 ? 2.610 6.346 17.347 1.00 89.75 586 TYR A O 1
ATOM 4830 N N . SER A 1 587 ? 0.386 6.099 17.626 1.00 90.62 587 SER A N 1
ATOM 4831 C CA . SER A 1 587 ? 0.147 5.123 16.549 1.00 90.62 587 SER A CA 1
ATOM 4832 C C . SER A 1 587 ? 0.391 5.689 15.141 1.00 90.62 587 SER A C 1
ATOM 4834 O O . SER A 1 587 ? 0.357 6.906 14.927 1.00 90.62 587 SER A O 1
ATOM 4836 N N . ASP A 1 588 ? 0.461 4.809 14.143 1.00 91.69 588 ASP A N 1
ATOM 4837 C CA . ASP A 1 588 ? 0.334 5.153 12.719 1.00 91.69 588 ASP A CA 1
ATOM 4838 C C . ASP A 1 588 ? -1.113 5.014 12.197 1.00 91.69 588 ASP A C 1
ATOM 4840 O O . ASP A 1 588 ? -1.338 4.979 10.988 1.00 91.69 588 ASP A O 1
ATOM 4844 N N . LEU A 1 589 ? -2.114 4.978 13.087 1.00 92.12 589 LEU A N 1
ATOM 4845 C CA . LEU A 1 589 ? -3.540 4.889 12.744 1.00 92.12 589 LEU A CA 1
ATOM 4846 C C . LEU A 1 589 ? -4.261 6.234 12.893 1.00 92.12 589 LEU A C 1
ATOM 4848 O O . LEU A 1 589 ? -4.075 6.938 13.885 1.00 92.12 589 LEU A O 1
ATOM 4852 N N . SER A 1 590 ? -5.140 6.557 11.949 1.00 91.00 590 SER A N 1
ATOM 4853 C CA . SER A 1 590 ? -6.070 7.691 12.030 1.00 91.00 590 SER A CA 1
ATOM 4854 C C . SER A 1 590 ? -7.507 7.201 11.960 1.00 91.00 590 SER A C 1
ATOM 4856 O O . SER A 1 590 ? -7.810 6.278 11.210 1.00 91.00 590 SER A O 1
ATOM 4858 N N . PHE A 1 591 ? -8.419 7.850 12.679 1.00 90.19 591 PHE A N 1
ATOM 4859 C CA . PHE A 1 591 ? -9.826 7.451 12.716 1.00 90.19 591 PHE A CA 1
ATOM 4860 C C . PHE A 1 591 ? -10.669 8.406 11.880 1.00 90.19 591 PHE A C 1
ATOM 4862 O O . PHE A 1 591 ? -10.670 9.617 12.098 1.00 90.19 591 PHE A O 1
ATOM 4869 N N . VAL A 1 592 ? -11.393 7.866 10.900 1.00 90.31 592 VAL A N 1
ATOM 4870 C CA . VAL A 1 592 ? -12.190 8.663 9.965 1.00 90.31 592 VAL A CA 1
ATOM 4871 C C . VAL A 1 592 ? -13.652 8.255 10.026 1.00 90.31 592 VAL A C 1
ATOM 4873 O O . VAL A 1 592 ? -13.996 7.075 9.976 1.00 90.31 592 VAL A O 1
ATOM 4876 N N . LYS A 1 593 ? -14.517 9.269 10.096 1.00 91.31 593 LYS A N 1
ATOM 4877 C CA . LYS A 1 593 ? -15.968 9.112 10.145 1.00 91.31 593 LYS A CA 1
ATOM 4878 C C . LYS A 1 593 ? -16.502 8.419 8.883 1.00 91.31 593 LYS A C 1
ATOM 4880 O O . LYS A 1 593 ? -16.179 8.827 7.762 1.00 91.31 593 LYS A O 1
ATOM 4885 N N . ILE A 1 594 ? -17.346 7.411 9.070 1.00 94.56 594 ILE A N 1
ATOM 4886 C CA . ILE A 1 594 ? -18.143 6.756 8.034 1.00 94.56 594 ILE A CA 1
ATOM 4887 C C . ILE A 1 594 ? -19.143 7.781 7.501 1.00 94.56 594 ILE A C 1
ATOM 4889 O O . ILE A 1 594 ? -19.909 8.370 8.265 1.00 94.56 594 ILE A O 1
ATOM 4893 N N . LYS A 1 595 ? -19.110 8.014 6.190 1.00 94.38 595 LYS A N 1
ATOM 4894 C CA . LYS A 1 595 ? -20.034 8.904 5.484 1.00 94.38 595 LYS A CA 1
ATOM 4895 C C . LYS A 1 595 ? -21.269 8.155 4.985 1.00 94.38 595 LYS A C 1
ATOM 4897 O O . LYS A 1 595 ? -22.344 8.731 5.004 1.00 94.38 595 LYS A O 1
ATOM 4902 N N . GLU A 1 596 ? -21.082 6.947 4.463 1.00 96.88 596 GLU A N 1
ATOM 4903 C CA . GLU A 1 596 ? -22.125 6.184 3.772 1.00 96.88 596 GLU A CA 1
ATOM 4904 C C . GLU A 1 596 ? -21.823 4.681 3.886 1.00 96.88 596 GLU A C 1
ATOM 4906 O O . GLU A 1 596 ? -20.657 4.293 3.743 1.00 96.88 596 GLU A O 1
ATOM 4911 N N . ILE A 1 597 ? -22.843 3.846 4.102 1.00 96.50 597 ILE A N 1
ATOM 4912 C CA . ILE A 1 597 ? -22.743 2.378 4.008 1.00 96.50 597 ILE A CA 1
ATOM 4913 C C . ILE A 1 597 ? -23.784 1.880 3.000 1.00 96.50 597 ILE A C 1
ATOM 4915 O O . ILE A 1 597 ? -24.983 2.023 3.222 1.00 96.50 597 ILE A O 1
ATOM 4919 N N . LYS A 1 598 ? -23.347 1.256 1.898 1.00 95.81 598 LYS A N 1
ATOM 4920 C CA . LYS A 1 598 ? -24.254 0.644 0.910 1.00 95.81 598 LYS A CA 1
ATOM 4921 C C . LYS A 1 598 ? -24.192 -0.868 0.959 1.00 95.81 598 LYS A C 1
ATOM 4923 O O . LYS A 1 598 ? -23.117 -1.429 0.784 1.00 95.81 598 LYS A O 1
ATOM 4928 N N . LYS A 1 599 ? -25.344 -1.517 1.110 1.00 94.56 599 LYS A N 1
ATOM 4929 C CA . LYS A 1 599 ? -25.495 -2.961 0.904 1.00 94.56 599 LYS A CA 1
ATOM 4930 C C . LYS A 1 599 ? -25.703 -3.239 -0.589 1.00 94.56 599 LYS A C 1
ATOM 4932 O O . LYS A 1 599 ? -26.542 -2.594 -1.213 1.00 94.56 599 LYS A O 1
ATOM 4937 N N . GLU A 1 600 ? -24.962 -4.181 -1.158 1.00 91.56 600 GLU A N 1
ATOM 4938 C CA . GLU A 1 600 ? -25.033 -4.557 -2.575 1.00 91.56 600 GLU A CA 1
ATOM 4939 C C . GLU A 1 600 ? -25.059 -6.088 -2.718 1.00 91.56 600 GLU A C 1
ATOM 4941 O O . GLU A 1 600 ? -24.254 -6.783 -2.096 1.00 91.56 600 GLU A O 1
ATOM 4946 N N . LYS A 1 601 ? -25.952 -6.625 -3.562 1.00 88.12 601 LYS A N 1
ATOM 4947 C CA . LYS A 1 601 ? -26.000 -8.070 -3.844 1.00 88.12 601 LYS A CA 1
ATOM 4948 C C . LYS A 1 601 ? -24.706 -8.533 -4.510 1.00 88.12 601 LYS A C 1
ATOM 4950 O O . LYS A 1 601 ? -24.280 -7.938 -5.502 1.00 88.12 601 LYS A O 1
ATOM 4955 N N . TYR A 1 602 ? -24.113 -9.617 -4.011 1.00 87.50 602 TYR A N 1
ATOM 4956 C CA . TYR A 1 602 ? -22.931 -10.208 -4.632 1.00 87.50 602 TYR A CA 1
ATOM 4957 C C . TYR A 1 602 ? -23.313 -11.257 -5.676 1.00 87.50 602 TYR A C 1
ATOM 4959 O O . TYR A 1 602 ? -24.028 -12.207 -5.378 1.00 87.50 602 TYR A O 1
ATOM 4967 N N . SER A 1 603 ? -22.837 -11.077 -6.910 1.00 79.88 603 SER A N 1
ATOM 4968 C CA . SER A 1 603 ? -23.133 -11.964 -8.045 1.00 79.88 603 SER A CA 1
ATOM 4969 C C . SER A 1 603 ? -21.999 -12.928 -8.406 1.00 79.88 603 SER A C 1
ATOM 4971 O O . SER A 1 603 ? -22.197 -13.818 -9.229 1.00 79.88 603 SER A O 1
ATOM 4973 N N . LYS A 1 604 ? -20.801 -12.763 -7.826 1.00 82.62 604 LYS A N 1
ATOM 4974 C CA . LYS A 1 604 ? -19.657 -13.657 -8.065 1.00 82.62 604 LYS A CA 1
ATOM 4975 C C . LYS A 1 604 ? -19.651 -14.780 -7.024 1.00 82.62 604 LYS A C 1
ATOM 4977 O O . LYS A 1 604 ? -20.067 -14.582 -5.891 1.00 82.62 604 LYS A O 1
ATOM 4982 N N . LYS A 1 605 ? -19.115 -15.945 -7.395 1.00 75.31 605 LYS A N 1
ATOM 4983 C CA . LYS A 1 605 ? -19.045 -17.133 -6.523 1.00 75.31 605 LYS A CA 1
ATOM 4984 C C . LYS A 1 605 ? -18.078 -16.985 -5.339 1.00 75.31 605 LYS A C 1
ATOM 4986 O O . LYS A 1 605 ? -18.302 -17.609 -4.306 1.00 75.31 605 LYS A O 1
ATOM 4991 N N . TYR A 1 606 ? -17.004 -16.209 -5.501 1.00 80.44 606 TYR A N 1
ATOM 4992 C CA . TYR A 1 606 ? -15.847 -16.234 -4.604 1.00 80.44 606 TYR A CA 1
ATOM 4993 C C . TYR A 1 606 ? -15.505 -14.877 -3.996 1.00 80.44 606 TYR A C 1
ATOM 4995 O O . TYR A 1 606 ? -15.467 -13.871 -4.701 1.00 80.44 606 TYR A O 1
ATOM 5003 N N . VAL A 1 607 ? -15.162 -14.897 -2.712 1.00 84.00 607 VAL A N 1
ATOM 5004 C CA . VAL A 1 607 ? -14.497 -13.815 -1.972 1.00 84.00 607 VAL A CA 1
ATOM 5005 C C . VAL A 1 607 ? -13.119 -14.290 -1.508 1.00 84.00 607 VAL A C 1
ATOM 5007 O O . VAL A 1 607 ? -12.836 -15.487 -1.532 1.00 84.00 607 VAL A O 1
ATOM 5010 N N . TYR A 1 608 ? -12.255 -13.357 -1.126 1.00 85.38 608 TYR A N 1
ATOM 5011 C CA . TYR A 1 608 ? -10.828 -13.573 -0.905 1.00 85.38 608 TYR A CA 1
ATOM 5012 C C . TYR A 1 608 ? -10.365 -12.914 0.391 1.00 85.38 608 TYR A C 1
ATOM 5014 O O . TYR A 1 608 ? -10.913 -11.884 0.777 1.00 85.38 608 TYR A O 1
ATOM 5022 N N . ASP A 1 609 ? -9.333 -13.454 1.027 1.00 81.31 609 ASP A N 1
ATOM 5023 C CA . ASP A 1 609 ? -8.757 -12.871 2.244 1.00 81.31 609 ASP A CA 1
ATOM 5024 C C . ASP A 1 609 ? -7.233 -13.052 2.294 1.00 81.31 609 ASP A C 1
ATOM 5026 O O . ASP A 1 609 ? -6.677 -13.862 1.545 1.00 81.31 609 ASP A O 1
ATOM 5030 N N . LEU A 1 610 ? -6.552 -12.280 3.144 1.00 80.00 610 LEU A N 1
ATOM 5031 C CA . LEU A 1 610 ? -5.094 -12.269 3.259 1.00 80.00 610 LEU A CA 1
ATOM 5032 C C . LEU A 1 610 ? -4.658 -12.533 4.704 1.00 80.00 610 LEU A C 1
ATOM 5034 O O . LEU A 1 610 ? -4.861 -11.714 5.599 1.00 80.00 610 LEU A O 1
ATOM 5038 N N . GLU A 1 611 ? -3.984 -13.657 4.933 1.00 77.75 611 GLU A N 1
ATOM 5039 C CA . GLU A 1 611 ? -3.354 -13.912 6.224 1.00 77.75 611 GLU A CA 1
ATOM 5040 C C . GLU A 1 611 ? -1.985 -13.238 6.306 1.00 77.75 611 GLU A C 1
ATOM 5042 O O . GLU A 1 611 ? -1.144 -13.418 5.421 1.00 77.75 611 GLU A O 1
ATOM 5047 N N . VAL A 1 612 ? -1.774 -12.468 7.377 1.00 75.69 612 VAL A N 1
ATOM 5048 C CA . VAL A 1 612 ? -0.562 -11.676 7.602 1.00 75.69 612 VAL A CA 1
ATOM 5049 C C . VAL A 1 612 ? 0.010 -11.962 8.983 1.00 75.69 612 VAL A C 1
ATOM 5051 O O . VAL A 1 612 ? -0.632 -11.740 10.017 1.00 75.69 612 VAL A O 1
ATOM 5054 N N . SER A 1 613 ? 1.251 -12.424 8.984 1.00 67.62 613 SER A N 1
ATOM 5055 C CA . SER A 1 613 ? 2.036 -12.741 10.172 1.00 67.62 613 SER A CA 1
ATOM 5056 C C . SER A 1 613 ? 3.508 -12.633 9.807 1.00 67.62 613 SER A C 1
ATOM 5058 O O . SER A 1 613 ? 3.898 -13.115 8.743 1.00 67.62 613 SER A O 1
ATOM 5060 N N . ASP A 1 614 ? 4.324 -12.044 10.677 1.00 58.06 614 ASP A N 1
ATOM 5061 C CA . ASP A 1 614 ? 5.774 -12.050 10.489 1.00 58.06 614 ASP A CA 1
ATOM 5062 C C . ASP A 1 614 ? 6.442 -12.810 11.631 1.00 58.06 614 ASP A C 1
ATOM 5064 O O . ASP A 1 614 ? 6.288 -12.465 12.805 1.00 58.06 614 ASP A O 1
ATOM 5068 N N . LYS A 1 615 ? 7.155 -13.877 11.251 1.00 59.69 615 LYS A N 1
ATOM 5069 C CA . LYS A 1 615 ? 7.637 -14.965 12.117 1.00 59.69 615 LYS A CA 1
ATOM 5070 C C . LYS A 1 615 ? 6.491 -15.680 12.856 1.00 59.69 615 LYS A C 1
ATOM 5072 O O . LYS A 1 615 ? 5.979 -16.697 12.400 1.00 59.69 615 LYS A O 1
ATOM 5077 N N . ASP A 1 616 ? 6.059 -15.026 13.918 1.00 44.47 616 ASP A N 1
ATOM 5078 C CA . ASP A 1 616 ? 5.645 -15.560 15.216 1.00 44.47 616 ASP A CA 1
ATOM 5079 C C . ASP A 1 616 ? 4.569 -14.618 15.806 1.00 44.47 616 ASP A C 1
ATOM 5081 O O . ASP A 1 616 ? 3.570 -15.019 16.411 1.00 44.47 616 ASP A O 1
ATOM 5085 N N . ASP A 1 617 ? 4.725 -13.321 15.512 1.00 47.31 617 ASP A N 1
ATOM 5086 C CA . ASP A 1 617 ? 3.733 -12.290 15.740 1.00 47.31 617 ASP A CA 1
ATOM 5087 C C . ASP A 1 617 ? 2.668 -12.328 14.644 1.00 47.31 617 ASP A C 1
ATOM 5089 O O . ASP A 1 617 ? 2.911 -12.113 13.449 1.00 47.31 617 ASP A O 1
ATOM 5093 N N . LYS A 1 618 ? 1.431 -12.537 15.080 1.00 57.53 618 LYS A N 1
ATOM 5094 C CA . LYS A 1 618 ? 0.262 -12.356 14.238 1.00 57.53 618 LYS A CA 1
ATOM 5095 C C . LYS A 1 618 ? -0.181 -10.904 14.217 1.00 57.53 618 LYS A C 1
ATOM 5097 O O . LYS A 1 618 ? -0.478 -10.317 15.258 1.00 57.53 618 LYS A O 1
ATOM 5102 N N . TYR A 1 619 ? -0.236 -10.359 13.006 1.00 71.06 619 TYR A N 1
ATOM 5103 C CA . TYR A 1 619 ? -0.694 -9.001 12.749 1.00 71.06 619 TYR A CA 1
ATOM 5104 C C . TYR A 1 619 ? -2.178 -8.997 12.398 1.00 71.06 619 TYR A C 1
ATOM 5106 O O . TYR A 1 619 ? -2.867 -8.076 12.804 1.00 71.06 619 TYR A O 1
ATOM 5114 N N . GLU A 1 620 ? -2.676 -10.011 11.678 1.00 74.31 620 GLU A N 1
ATOM 5115 C CA . GLU A 1 620 ? -4.113 -10.188 11.376 1.00 74.31 620 GLU A CA 1
ATOM 5116 C C . GLU A 1 620 ? -4.798 -8.946 10.788 1.00 74.31 620 GLU A C 1
ATOM 5118 O O . GLU A 1 620 ? -6.003 -8.739 10.938 1.00 74.31 620 GLU A O 1
ATOM 5123 N N . ASN A 1 621 ? -4.012 -8.113 10.104 1.00 88.12 621 ASN A N 1
ATOM 5124 C CA . ASN A 1 621 ? -4.492 -6.943 9.403 1.00 88.12 621 ASN A CA 1
ATOM 5125 C C . ASN A 1 621 ? -3.651 -6.619 8.173 1.00 88.12 621 ASN A C 1
ATOM 5127 O O . ASN A 1 621 ? -2.499 -7.035 8.056 1.00 88.12 621 ASN A O 1
ATOM 5131 N N . PHE A 1 622 ? -4.238 -5.849 7.263 1.00 92.69 622 PHE A N 1
ATOM 5132 C CA . PHE A 1 622 ? -3.565 -5.317 6.083 1.00 92.69 622 PHE A CA 1
ATOM 5133 C C . PHE A 1 622 ? -4.255 -4.053 5.564 1.00 92.69 622 PHE A C 1
ATOM 5135 O O . PHE A 1 622 ? -5.356 -3.690 5.994 1.00 92.69 622 PHE A O 1
ATOM 5142 N N . VAL A 1 623 ? -3.599 -3.377 4.617 1.00 95.00 623 VAL A N 1
ATOM 5143 C CA . VAL A 1 623 ? -4.134 -2.189 3.942 1.00 95.00 623 VAL A CA 1
ATOM 5144 C C . VAL A 1 623 ? -4.767 -2.562 2.602 1.00 95.00 623 VAL A C 1
ATOM 5146 O O . VAL A 1 623 ? -4.094 -3.029 1.680 1.00 95.00 623 VAL A O 1
ATOM 5149 N N . GLY A 1 624 ? -6.059 -2.268 2.469 1.00 93.69 624 GLY A N 1
ATOM 5150 C CA . GLY A 1 624 ? -6.797 -2.390 1.214 1.00 93.69 624 GLY A CA 1
ATOM 5151 C C . GLY A 1 624 ? -7.726 -1.209 0.944 1.00 93.69 624 GLY A C 1
ATOM 5152 O O . GLY A 1 624 ? -7.729 -0.213 1.669 1.00 93.69 624 GLY A O 1
ATOM 5153 N N . GLY A 1 625 ? -8.527 -1.307 -0.112 1.00 94.50 625 GLY A N 1
ATOM 5154 C CA . GLY A 1 625 ? -9.497 -0.284 -0.485 1.00 94.50 625 GLY A CA 1
ATOM 5155 C C . GLY A 1 625 ? -8.915 0.913 -1.245 1.00 94.50 625 GLY A C 1
ATOM 5156 O O . GLY A 1 625 ? -7.707 1.138 -1.358 1.00 94.50 625 GLY A O 1
ATOM 5157 N N . PHE A 1 626 ? -9.813 1.751 -1.755 1.00 96.06 626 PHE A N 1
ATOM 5158 C CA . PHE A 1 626 ? -9.475 3.024 -2.381 1.00 96.06 626 PHE A CA 1
ATOM 5159 C C . PHE A 1 626 ? -8.988 4.034 -1.327 1.00 96.06 626 PHE A C 1
ATOM 5161 O O . PHE A 1 626 ? -9.742 4.441 -0.438 1.00 96.06 626 PHE A O 1
ATOM 5168 N N . GLY A 1 627 ? -7.735 4.470 -1.468 1.00 93.38 627 GLY A N 1
ATOM 5169 C CA . GLY A 1 627 ? -7.031 5.410 -0.597 1.00 93.38 627 GLY A CA 1
ATOM 5170 C C . GLY A 1 627 ? -6.525 4.825 0.729 1.00 93.38 627 GLY A C 1
ATOM 5171 O O . GLY A 1 627 ? -6.060 5.600 1.564 1.00 93.38 627 GLY A O 1
ATOM 5172 N N . GLY A 1 628 ? -6.607 3.503 0.919 1.00 93.88 628 GLY A N 1
ATOM 5173 C CA . GLY A 1 628 ? -6.108 2.781 2.096 1.00 93.88 628 GLY A CA 1
ATOM 5174 C C . GLY A 1 628 ? -7.050 2.801 3.309 1.00 93.88 628 GLY A C 1
ATOM 5175 O O . GLY A 1 628 ? -7.363 3.860 3.853 1.00 93.88 628 GLY A O 1
ATOM 5176 N N . VAL A 1 629 ? -7.469 1.612 3.744 1.00 94.88 629 VAL A N 1
ATOM 5177 C CA . VAL A 1 629 ? -8.293 1.302 4.925 1.00 94.88 629 VAL A CA 1
ATOM 5178 C C . VAL A 1 629 ? -7.720 0.043 5.589 1.00 94.88 629 VAL A C 1
ATOM 5180 O O . VAL A 1 629 ? -7.210 -0.828 4.885 1.00 94.88 629 VAL A O 1
ATOM 5183 N N . CYS A 1 630 ? -7.790 -0.052 6.920 1.00 93.75 630 CYS A N 1
ATOM 5184 C CA . CYS A 1 630 ? -7.314 -1.217 7.673 1.00 93.75 630 CYS A CA 1
ATOM 5185 C C . CYS A 1 630 ? -8.396 -2.316 7.758 1.00 93.75 630 CYS A C 1
ATOM 5187 O O . CYS A 1 630 ? -9.539 -2.022 8.116 1.00 93.75 630 CYS A O 1
ATOM 5189 N N . LEU A 1 631 ? -8.024 -3.562 7.452 1.00 88.56 631 LEU A N 1
ATOM 5190 C CA . LEU A 1 631 ? -8.895 -4.749 7.303 1.00 88.56 631 LEU A CA 1
ATOM 5191 C C . LEU A 1 631 ? -8.420 -5.900 8.222 1.00 88.56 631 LEU A C 1
ATOM 5193 O O . LEU A 1 631 ? -7.260 -5.845 8.616 1.00 88.56 631 LEU A O 1
ATOM 5197 N N . HIS A 1 632 ? -9.263 -6.885 8.588 1.00 78.44 632 HIS A N 1
ATOM 5198 C CA . HIS A 1 632 ? -8.982 -7.894 9.647 1.00 78.44 632 HIS A CA 1
ATOM 5199 C C . HIS A 1 632 ? -9.374 -9.354 9.303 1.00 78.44 632 HIS A C 1
ATOM 5201 O O . HIS A 1 632 ? -10.264 -9.587 8.487 1.00 78.44 632 HIS A O 1
ATOM 5207 N N . ASN A 1 633 ? -8.790 -10.327 10.024 1.00 62.22 633 ASN A N 1
ATOM 5208 C CA . ASN A 1 633 ? -8.932 -11.781 9.827 1.00 62.22 633 ASN A CA 1
ATOM 5209 C C . ASN A 1 633 ? -10.054 -12.427 10.743 1.00 62.22 633 ASN A C 1
ATOM 5211 O O . ASN A 1 633 ? -11.134 -11.838 10.836 1.00 62.22 633 ASN A O 1
ATOM 5215 N N . SER A 1 634 ? -9.949 -13.637 11.357 1.00 46.22 634 SER A N 1
ATOM 5216 C CA . SER A 1 634 ? -11.138 -14.496 11.754 1.00 46.22 634 SER A CA 1
ATOM 5217 C C . SER A 1 634 ? -10.904 -15.628 12.833 1.00 46.22 634 SER A C 1
ATOM 5219 O O . SER A 1 634 ? -9.763 -15.672 13.223 1.00 46.22 634 SER A O 1
ATOM 5221 N N . HIS A 1 635 ? -11.835 -16.522 13.337 1.00 35.16 635 HIS A N 1
ATOM 5222 C CA . HIS A 1 635 ? -11.539 -17.736 14.224 1.00 35.16 635 HIS A CA 1
ATOM 5223 C C . HIS A 1 635 ? -12.695 -18.698 14.780 1.00 35.16 635 HIS A C 1
ATOM 5225 O O . HIS A 1 635 ? -13.726 -18.121 15.114 1.00 35.16 635 HIS A O 1
ATOM 5231 N N . PHE A 1 636 ? -12.514 -20.048 15.079 1.00 32.22 636 PHE A N 1
ATOM 5232 C CA . PHE A 1 636 ? -13.390 -20.885 16.021 1.00 32.22 636 PHE A CA 1
ATOM 5233 C C . PHE A 1 636 ? -13.027 -22.273 16.784 1.00 32.22 636 PHE A C 1
ATOM 5235 O O . PHE A 1 636 ? -12.887 -22.217 18.004 1.00 32.22 636 PHE A O 1
ATOM 5242 N N . LEU A 1 637 ? -13.073 -23.518 16.208 1.00 40.34 637 LEU A N 1
ATOM 5243 C CA . LEU A 1 637 ? -13.888 -24.759 16.627 1.00 40.34 637 LEU A CA 1
ATOM 5244 C C . LEU A 1 637 ? -13.372 -26.075 17.389 1.00 40.34 637 LEU A C 1
ATOM 5246 O O . LEU A 1 637 ? -12.575 -26.794 16.792 1.00 40.34 637 LEU A O 1
ATOM 5250 N N . ARG A 1 638 ? -13.987 -26.578 18.520 1.00 32.97 638 ARG A N 1
ATOM 5251 C CA . ARG A 1 638 ? -13.760 -27.983 19.099 1.00 32.97 638 ARG A CA 1
ATOM 5252 C C . ARG A 1 638 ? -14.844 -28.737 19.937 1.00 32.97 638 ARG A C 1
ATOM 5254 O O . ARG A 1 638 ? -14.876 -29.957 19.883 1.00 32.97 638 ARG A O 1
ATOM 5261 N N . ASN A 1 639 ? -15.674 -28.107 20.777 1.00 36.69 639 ASN A N 1
ATOM 5262 C CA . ASN A 1 639 ? -16.251 -28.745 22.002 1.00 36.69 639 ASN A CA 1
ATOM 5263 C C . ASN A 1 639 ? -17.337 -29.874 21.872 1.00 36.69 639 ASN A C 1
ATOM 5265 O O . ASN A 1 639 ? -18.220 -29.946 22.713 1.00 36.69 639 ASN A O 1
ATOM 5269 N N . THR A 1 640 ? -17.334 -30.763 20.868 1.00 38.25 640 THR A N 1
ATOM 5270 C CA . THR A 1 640 ? -18.442 -31.741 20.638 1.00 38.25 640 THR A CA 1
ATOM 5271 C C . THR A 1 640 ? -18.031 -33.216 20.491 1.00 38.25 640 THR A C 1
ATOM 5273 O O . THR A 1 640 ? -18.698 -33.982 19.810 1.00 38.25 640 THR A O 1
ATOM 5276 N N . GLY A 1 641 ? -16.958 -33.651 21.162 1.00 39.53 641 GLY A N 1
ATOM 5277 C CA . GLY A 1 641 ? -16.649 -35.088 21.314 1.00 39.53 641 GLY A CA 1
ATOM 5278 C C . GLY A 1 641 ? -16.138 -35.810 20.057 1.00 39.53 641 GLY A C 1
ATOM 5279 O O . GLY A 1 641 ? -16.103 -37.036 20.036 1.00 39.53 641 GLY A O 1
ATOM 5280 N N . HIS A 1 642 ? -15.737 -35.062 19.030 1.00 48.75 642 HIS A N 1
ATOM 5281 C CA . HIS A 1 642 ? -15.170 -35.585 17.787 1.00 48.75 642 HIS A CA 1
ATOM 5282 C C . HIS A 1 642 ? -13.648 -35.753 17.883 1.00 48.75 642 HIS A C 1
ATOM 5284 O O . HIS A 1 642 ? -12.946 -34.882 18.400 1.00 48.75 642 HIS A O 1
ATOM 5290 N N . GLU A 1 643 ? -13.133 -36.873 17.377 1.00 48.03 643 GLU A N 1
ATOM 5291 C CA . GLU A 1 643 ? -11.711 -37.226 17.455 1.00 48.03 643 GLU A CA 1
ATOM 5292 C C . GLU A 1 643 ? -10.910 -36.583 16.308 1.00 48.03 643 GLU A C 1
ATOM 5294 O O . GLU A 1 643 ? -11.423 -36.366 15.214 1.00 48.03 643 GLU A O 1
ATOM 5299 N N . ASN A 1 644 ? -9.615 -36.325 16.525 1.00 53.22 644 ASN A N 1
ATOM 5300 C CA . ASN A 1 644 ? -8.697 -35.712 15.543 1.00 53.22 644 ASN A CA 1
ATOM 5301 C C . ASN A 1 644 ? -8.980 -34.241 15.159 1.00 53.22 644 ASN A C 1
ATOM 5303 O O . ASN A 1 644 ? -8.517 -33.786 14.109 1.00 53.22 644 ASN A O 1
ATOM 5307 N N . LEU A 1 645 ? -9.681 -33.495 16.016 1.00 51.00 645 LEU A N 1
ATOM 5308 C CA . LEU A 1 645 ? -9.866 -32.043 15.927 1.00 51.00 645 LEU A CA 1
ATOM 5309 C C . LEU A 1 645 ? -9.292 -31.383 17.191 1.00 51.00 645 LEU A C 1
ATOM 5311 O O . LEU A 1 645 ? -9.517 -31.865 18.300 1.00 51.00 645 LEU A O 1
ATOM 5315 N N . ALA A 1 646 ? -8.538 -30.294 17.049 1.00 48.06 646 ALA A N 1
ATOM 5316 C CA . ALA A 1 646 ? -7.896 -29.616 18.177 1.00 48.06 646 ALA A CA 1
ATOM 5317 C C . ALA A 1 646 ? -8.775 -28.485 18.722 1.00 48.06 646 ALA A C 1
ATOM 5319 O O . ALA A 1 646 ? -9.391 -27.768 17.943 1.00 48.06 646 ALA A O 1
ATOM 5320 N N . ILE A 1 647 ? -8.724 -28.211 20.036 1.00 51.84 647 ILE A N 1
ATOM 5321 C CA . ILE A 1 647 ? -8.863 -26.824 20.504 1.00 51.84 647 ILE A CA 1
ATOM 5322 C C . ILE A 1 647 ? -7.477 -26.304 20.786 1.00 51.84 647 ILE A C 1
ATOM 5324 O O . ILE A 1 647 ? -6.633 -26.967 21.384 1.00 51.84 647 ILE A O 1
ATOM 5328 N N . LEU A 1 648 ? -7.264 -25.069 20.379 1.00 56.44 648 LEU A N 1
ATOM 5329 C CA . LEU A 1 648 ? -5.999 -24.397 20.561 1.00 56.44 648 LEU A CA 1
ATOM 5330 C C . LEU A 1 648 ? -6.224 -23.269 21.547 1.00 56.44 648 LEU A C 1
ATOM 5332 O O . LEU A 1 648 ? -6.322 -22.094 21.202 1.00 56.44 648 LEU A O 1
ATOM 5336 N N . ASP A 1 649 ? -6.390 -23.679 22.800 1.00 54.62 649 ASP A N 1
ATOM 5337 C CA . ASP A 1 649 ? -6.472 -22.762 23.918 1.00 54.62 649 ASP A CA 1
ATOM 5338 C C . ASP A 1 649 ? -5.073 -22.391 24.435 1.00 54.62 649 ASP A C 1
ATOM 5340 O O . ASP A 1 649 ? -4.033 -22.868 23.970 1.00 54.62 649 ASP A O 1
ATOM 5344 N N . ARG A 1 650 ? -5.037 -21.526 25.448 1.00 56.38 650 ARG A N 1
ATOM 5345 C CA . ARG A 1 650 ? -3.780 -21.066 26.047 1.00 56.38 650 ARG A CA 1
ATOM 5346 C C . ARG A 1 650 ? -2.948 -22.184 26.699 1.00 56.38 650 ARG A C 1
ATOM 5348 O O . ARG A 1 650 ? -1.759 -21.972 26.903 1.00 56.38 650 ARG A O 1
ATOM 5355 N N . HIS A 1 651 ? -3.543 -23.309 27.093 1.00 67.25 651 HIS A N 1
ATOM 5356 C CA . HIS A 1 651 ? -2.866 -24.416 27.771 1.00 67.25 651 HIS A CA 1
ATOM 5357 C C . HIS A 1 651 ? -2.278 -25.401 26.757 1.00 67.25 651 HIS A C 1
ATOM 5359 O O . HIS A 1 651 ? -1.119 -25.800 26.899 1.00 67.25 651 HIS A O 1
ATOM 5365 N N . ILE A 1 652 ? -3.012 -25.697 25.685 1.00 70.81 652 ILE A N 1
ATOM 5366 C CA . ILE A 1 652 ? -2.514 -26.465 24.541 1.00 70.81 652 ILE A CA 1
ATOM 5367 C C . ILE A 1 652 ? -1.365 -25.725 23.868 1.00 70.81 652 ILE A C 1
ATOM 5369 O O . ILE A 1 652 ? -0.264 -26.263 23.773 1.00 70.81 652 ILE A O 1
ATOM 5373 N N . LEU A 1 653 ? -1.555 -24.450 23.523 1.00 67.44 653 LEU A N 1
ATOM 5374 C CA . LEU A 1 653 ? -0.513 -23.649 22.878 1.00 67.44 653 LEU A CA 1
ATOM 5375 C C . LEU A 1 653 ? 0.747 -23.526 23.757 1.00 67.44 653 LEU A C 1
ATOM 5377 O O . LEU A 1 653 ? 1.856 -23.690 23.257 1.00 67.44 653 LEU A O 1
ATOM 5381 N N . LYS A 1 654 ? 0.611 -23.351 25.081 1.00 77.62 654 LYS A N 1
ATOM 5382 C CA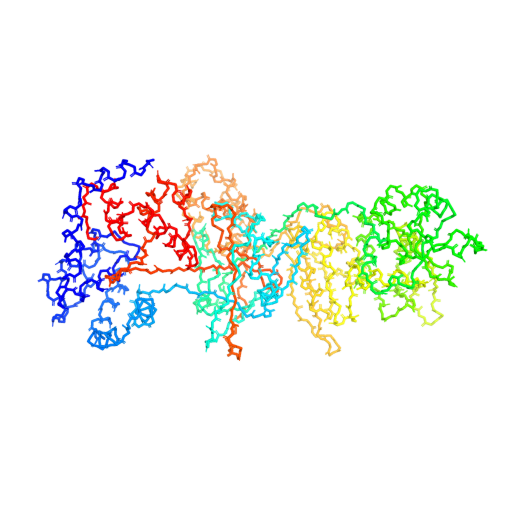 . LYS A 1 654 ? 1.756 -23.387 26.013 1.00 77.62 654 LYS A CA 1
ATOM 5383 C C . LYS A 1 654 ? 2.535 -24.702 25.978 1.00 77.62 654 LYS A C 1
ATOM 5385 O O . LYS A 1 654 ? 3.763 -24.677 26.028 1.00 77.62 654 LYS A O 1
ATOM 5390 N N . ASN A 1 655 ? 1.859 -25.848 25.966 1.00 79.25 655 ASN A N 1
ATOM 5391 C CA . ASN A 1 655 ? 2.546 -27.140 26.015 1.00 79.25 655 ASN A CA 1
ATOM 5392 C C . ASN A 1 655 ? 3.138 -27.529 24.656 1.00 79.25 655 ASN A C 1
ATOM 5394 O O . ASN A 1 655 ? 4.263 -28.028 24.618 1.00 79.25 655 ASN A O 1
ATOM 5398 N N . LEU A 1 656 ? 2.470 -27.183 23.551 1.00 82.94 656 LEU A N 1
ATOM 5399 C CA . LEU A 1 656 ? 3.023 -27.304 22.200 1.00 82.94 656 LEU A CA 1
ATOM 5400 C C . LEU A 1 656 ? 4.338 -26.515 22.036 1.00 82.94 656 LEU A C 1
ATOM 5402 O O . LEU A 1 656 ? 5.221 -26.981 21.322 1.00 82.94 656 LEU A O 1
ATOM 5406 N N . ILE A 1 657 ? 4.520 -25.395 22.749 1.00 84.56 657 ILE A N 1
ATOM 5407 C CA . ILE A 1 657 ? 5.810 -24.677 22.838 1.00 84.56 657 ILE A CA 1
ATOM 5408 C C . ILE A 1 657 ? 6.833 -25.438 23.657 1.00 84.56 657 ILE A C 1
ATOM 5410 O O . ILE A 1 657 ? 7.955 -25.648 23.206 1.00 84.56 657 ILE A O 1
ATOM 5414 N N . LYS A 1 658 ? 6.464 -25.872 24.870 1.00 85.38 658 LYS A N 1
ATOM 5415 C CA . LYS A 1 658 ? 7.382 -26.616 25.749 1.00 85.38 658 LYS A CA 1
ATOM 5416 C C . LYS A 1 658 ? 7.969 -27.849 25.051 1.00 85.38 658 LYS A C 1
ATOM 5418 O O . LYS A 1 658 ? 9.061 -28.268 25.436 1.00 85.38 658 LYS A O 1
ATOM 5423 N N . LEU A 1 659 ? 7.246 -28.396 24.070 1.00 86.94 659 LEU A N 1
ATOM 5424 C CA . LEU A 1 659 ? 7.565 -29.566 23.249 1.00 86.94 659 LEU A CA 1
ATOM 5425 C C . LEU A 1 659 ? 8.111 -29.238 21.842 1.00 86.94 659 LEU A C 1
ATOM 5427 O O . LEU A 1 659 ? 8.357 -30.161 21.069 1.00 86.94 659 LEU A O 1
ATOM 5431 N N . ASN A 1 660 ? 8.309 -27.959 21.497 1.00 80.75 660 ASN A N 1
ATOM 5432 C CA . ASN A 1 660 ? 8.768 -27.484 20.181 1.00 80.75 660 ASN A CA 1
ATOM 5433 C C . ASN A 1 660 ? 7.900 -27.924 18.976 1.00 80.75 660 ASN A C 1
ATOM 5435 O O . ASN A 1 660 ? 8.393 -28.014 17.850 1.00 80.75 660 ASN A O 1
ATOM 5439 N N . VAL A 1 661 ? 6.603 -28.173 19.182 1.00 83.69 661 VAL A N 1
ATOM 5440 C CA . VAL A 1 661 ? 5.623 -28.431 18.104 1.00 83.69 661 VAL A CA 1
ATOM 5441 C C . VAL A 1 661 ? 5.242 -27.132 17.395 1.00 83.69 661 VAL A C 1
ATOM 5443 O O . VAL A 1 661 ? 5.144 -27.066 16.168 1.00 83.69 661 VAL A O 1
ATOM 5446 N N . ILE A 1 662 ? 5.069 -26.083 18.195 1.00 75.06 662 ILE A N 1
ATOM 5447 C CA . ILE A 1 662 ? 5.006 -24.684 17.771 1.00 75.06 662 ILE A CA 1
ATOM 5448 C C . ILE A 1 662 ? 6.090 -23.917 18.532 1.00 75.06 662 ILE A C 1
ATOM 5450 O O . ILE A 1 662 ? 6.627 -24.435 19.511 1.00 75.06 662 ILE A O 1
ATOM 5454 N N . LYS A 1 663 ? 6.455 -22.717 18.074 1.00 69.12 663 LYS A N 1
ATOM 5455 C CA . LYS A 1 663 ? 7.568 -21.956 18.666 1.00 69.12 663 LYS A CA 1
ATOM 5456 C C . LYS A 1 663 ? 7.086 -20.955 19.721 1.00 69.12 663 LYS A C 1
ATOM 5458 O O . LYS A 1 663 ? 7.646 -20.938 20.813 1.00 69.12 663 LYS A O 1
ATOM 5463 N N . GLU A 1 664 ? 5.965 -20.274 19.490 1.00 67.12 664 GLU A N 1
ATOM 5464 C CA . GLU A 1 664 ? 5.194 -19.559 20.521 1.00 67.12 664 GLU A CA 1
ATOM 5465 C C . GLU A 1 664 ? 3.664 -19.626 20.315 1.00 67.12 664 GLU A C 1
ATOM 5467 O O . GLU A 1 664 ? 3.140 -20.371 19.484 1.00 67.12 664 GLU A O 1
ATOM 5472 N N . ILE A 1 665 ? 2.934 -18.886 21.162 1.00 61.81 665 ILE A N 1
ATOM 5473 C CA . ILE A 1 665 ? 1.473 -18.784 21.173 1.00 61.81 665 ILE A CA 1
ATOM 5474 C C . ILE A 1 665 ? 1.068 -17.659 20.215 1.00 61.81 665 ILE A C 1
ATOM 5476 O O . ILE A 1 665 ? 1.469 -16.514 20.444 1.00 61.81 665 ILE A O 1
ATOM 5480 N N . PRO A 1 666 ? 0.209 -17.916 19.217 1.00 55.34 666 PRO A N 1
ATOM 5481 C CA . PRO A 1 666 ? -0.306 -16.854 18.366 1.00 55.34 666 PRO A CA 1
ATOM 5482 C C . PRO A 1 666 ? -1.138 -15.820 19.138 1.00 55.34 666 PRO A C 1
ATOM 5484 O O . PRO A 1 666 ? -2.017 -16.183 19.920 1.00 55.34 666 PRO A O 1
ATOM 5487 N N . LYS A 1 667 ? -0.896 -14.527 18.877 1.00 46.22 667 LYS A N 1
ATOM 5488 C CA . LYS A 1 667 ? -1.542 -13.391 19.573 1.00 46.22 667 LYS A CA 1
ATOM 5489 C C . LYS A 1 667 ? -3.073 -13.387 19.495 1.00 46.22 667 LYS A C 1
ATOM 5491 O O . LYS A 1 667 ? -3.732 -13.118 20.497 1.00 46.22 667 LYS A O 1
ATOM 5496 N N . THR A 1 668 ? -3.604 -13.727 18.329 1.00 39.16 668 THR A N 1
ATOM 5497 C CA . THR A 1 668 ? -5.005 -14.086 18.092 1.00 39.16 668 THR A CA 1
ATOM 5498 C C . THR A 1 668 ? -4.990 -15.417 17.322 1.00 39.16 668 THR A C 1
ATOM 5500 O O . THR A 1 668 ? -3.950 -15.844 16.810 1.00 39.16 668 THR A O 1
ATOM 5503 N N . LEU A 1 669 ? -6.090 -16.166 17.286 1.00 49.25 669 LEU A N 1
ATOM 5504 C CA . LEU A 1 669 ? -6.184 -17.369 16.454 1.00 49.25 669 LEU A CA 1
ATOM 5505 C C . LEU A 1 669 ? -6.932 -17.029 15.153 1.00 49.25 669 LEU A C 1
ATOM 5507 O O . LEU A 1 669 ? -7.854 -16.239 15.196 1.00 49.25 669 LEU A O 1
ATOM 5511 N N . THR A 1 670 ? -6.538 -17.624 14.017 1.00 43.81 670 THR A N 1
ATOM 5512 C CA . THR A 1 670 ? -7.148 -17.469 12.668 1.00 43.81 670 THR A CA 1
ATOM 5513 C C . THR A 1 670 ? -7.598 -18.828 12.151 1.00 43.81 670 THR A C 1
ATOM 5515 O O . THR A 1 670 ? -6.977 -19.803 12.566 1.00 43.81 670 THR A O 1
ATOM 5518 N N . PRO A 1 671 ? -8.618 -18.978 11.273 1.00 41.12 671 PRO A N 1
ATOM 5519 C CA . PRO A 1 671 ? -9.093 -20.300 10.861 1.00 41.12 671 PRO A CA 1
ATOM 5520 C C . PRO A 1 671 ? -7.955 -21.148 10.307 1.00 41.12 671 PRO A C 1
ATOM 5522 O O . PRO A 1 671 ? -7.765 -22.274 10.745 1.00 41.12 671 PRO A O 1
ATOM 5525 N N . LYS A 1 672 ? -7.104 -20.573 9.448 1.00 43.88 672 LYS A N 1
ATOM 5526 C CA . LYS A 1 672 ? -5.939 -21.286 8.927 1.00 43.88 672 LYS A CA 1
ATOM 5527 C C . LYS A 1 672 ? -4.855 -21.539 9.977 1.00 43.88 672 LYS A C 1
ATOM 5529 O O . LYS A 1 672 ? -4.347 -22.647 9.994 1.00 43.88 672 LYS A O 1
ATOM 5534 N N . ALA A 1 673 ? -4.507 -20.607 10.866 1.00 50.75 673 ALA A N 1
ATOM 5535 C CA . ALA A 1 673 ? -3.527 -20.920 11.914 1.00 50.75 673 ALA A CA 1
ATOM 5536 C C . ALA A 1 673 ? -4.050 -21.927 12.948 1.00 50.75 673 ALA A C 1
ATOM 5538 O O . ALA A 1 673 ? -3.258 -22.638 13.550 1.00 50.75 673 ALA A O 1
ATOM 5539 N N . TYR A 1 674 ? -5.366 -22.000 13.157 1.0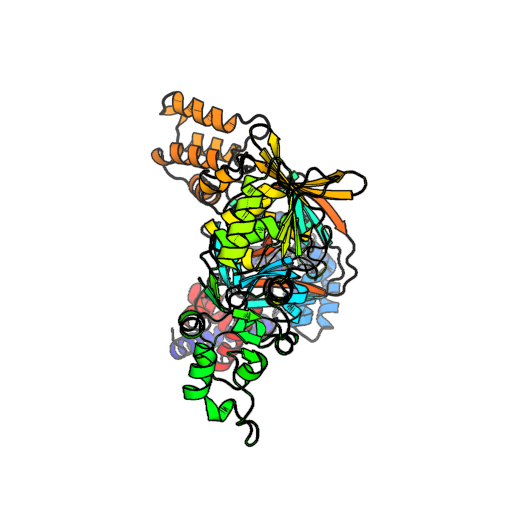0 51.91 674 TYR A N 1
ATOM 5540 C CA . TYR A 1 674 ? -5.968 -23.059 13.955 1.00 51.91 674 TYR A CA 1
ATOM 5541 C C . TYR A 1 674 ? -5.827 -24.393 13.236 1.00 51.91 674 TYR A C 1
ATOM 5543 O O . TYR A 1 674 ? -5.282 -25.309 13.818 1.00 51.91 674 TYR A O 1
ATOM 5551 N N . LEU A 1 675 ? -6.207 -24.467 11.957 1.00 50.62 675 LEU A N 1
ATOM 5552 C CA . LEU A 1 675 ? -6.048 -25.671 11.135 1.00 50.62 675 LEU A CA 1
ATOM 5553 C C . LEU A 1 675 ? -4.565 -26.091 10.976 1.00 50.62 675 LEU A C 1
ATOM 5555 O O . LEU A 1 675 ? -4.272 -27.275 10.975 1.00 50.62 675 LEU A O 1
ATOM 5559 N N . ASP A 1 676 ? -3.615 -25.151 10.893 1.00 56.62 676 ASP A N 1
ATOM 5560 C CA . ASP A 1 676 ? -2.165 -25.422 10.805 1.00 56.62 676 ASP A CA 1
ATOM 5561 C C . ASP A 1 676 ? -1.589 -25.901 12.142 1.00 56.62 676 ASP A C 1
ATOM 5563 O O . ASP A 1 676 ? -0.828 -26.862 12.184 1.00 56.62 676 ASP A O 1
ATOM 5567 N N . ILE A 1 677 ? -1.962 -25.280 13.262 1.00 71.06 677 ILE A N 1
ATOM 5568 C CA . ILE A 1 677 ? -1.518 -25.747 14.579 1.00 71.06 677 ILE A CA 1
ATOM 5569 C C . ILE A 1 677 ? -2.243 -27.049 14.967 1.00 71.06 677 ILE A C 1
ATOM 5571 O O . ILE A 1 677 ? -1.625 -27.897 15.598 1.00 71.06 677 ILE A O 1
ATOM 5575 N N . GLU A 1 678 ? -3.491 -27.255 14.540 1.00 66.25 678 GLU A N 1
ATOM 5576 C CA . GLU A 1 678 ? -4.240 -28.519 14.613 1.00 66.25 678 GLU A CA 1
ATOM 5577 C C . GLU A 1 678 ? -3.498 -29.605 13.825 1.00 66.25 678 GLU A C 1
ATOM 5579 O O . GLU A 1 678 ? -3.213 -30.666 14.371 1.00 66.25 678 GLU A O 1
ATOM 5584 N N . GLU A 1 679 ? -3.061 -29.317 12.595 1.00 66.38 679 GLU A N 1
ATOM 5585 C CA . GLU A 1 679 ? -2.297 -30.255 11.768 1.00 66.38 679 GLU A CA 1
ATOM 5586 C C . GLU A 1 679 ? -0.875 -30.517 12.307 1.00 66.38 679 GLU A C 1
ATOM 5588 O O . GLU A 1 679 ? -0.378 -31.640 12.232 1.00 66.38 679 GLU A O 1
ATOM 5593 N N . ARG A 1 680 ? -0.207 -29.526 12.912 1.00 76.81 680 ARG A N 1
ATOM 5594 C CA . ARG A 1 680 ? 1.092 -29.724 13.589 1.00 76.81 680 ARG A CA 1
ATOM 5595 C C . ARG A 1 680 ? 0.953 -30.497 14.892 1.00 76.81 680 ARG A C 1
ATOM 5597 O O . ARG A 1 680 ? 1.788 -31.354 15.171 1.00 76.81 680 ARG A O 1
ATOM 5604 N N . PHE A 1 681 ? -0.089 -30.217 15.671 1.00 84.50 681 PHE A N 1
ATOM 5605 C CA . PHE A 1 681 ? -0.431 -30.975 16.869 1.00 84.50 681 PHE A CA 1
ATOM 5606 C C . PHE A 1 681 ? -0.756 -32.423 16.494 1.00 84.50 681 PHE A C 1
ATOM 5608 O O . PHE A 1 681 ? -0.233 -33.328 17.136 1.00 84.50 681 PHE A O 1
ATOM 5615 N N . LYS A 1 682 ? -1.475 -32.647 15.386 1.00 76.31 682 LYS A N 1
ATOM 5616 C CA . LYS A 1 682 ? -1.702 -33.972 14.798 1.00 76.31 682 LYS A CA 1
ATOM 5617 C C . LYS A 1 682 ? -0.397 -34.681 14.445 1.00 76.31 682 LYS A C 1
ATOM 5619 O O . LYS A 1 682 ? -0.087 -35.703 15.040 1.00 76.31 682 LYS A O 1
ATOM 5624 N N . ARG A 1 683 ? 0.455 -34.075 13.612 1.00 81.50 683 ARG A N 1
ATOM 5625 C CA . ARG A 1 683 ? 1.764 -34.655 13.239 1.00 81.50 683 ARG A CA 1
ATOM 5626 C C . ARG A 1 683 ? 2.675 -34.920 14.448 1.00 81.50 683 ARG A C 1
ATOM 5628 O O . ARG A 1 683 ? 3.494 -35.837 14.413 1.00 81.50 683 ARG A O 1
ATOM 5635 N N . PHE A 1 684 ? 2.573 -34.120 15.512 1.00 88.31 684 PHE A N 1
ATOM 5636 C CA . PHE A 1 684 ? 3.280 -34.382 16.767 1.00 88.31 684 PHE A CA 1
ATOM 5637 C C . PHE A 1 684 ? 2.658 -35.528 17.567 1.00 88.31 684 PHE A C 1
ATOM 5639 O O . PHE A 1 684 ? 3.404 -36.356 18.074 1.00 88.31 684 PHE A O 1
ATOM 5646 N N . SER A 1 685 ? 1.330 -35.589 17.663 1.00 85.44 685 SER A N 1
ATOM 5647 C CA . SER A 1 685 ? 0.571 -36.688 18.268 1.00 85.44 685 SER A CA 1
ATOM 5648 C C . SER A 1 685 ? 0.921 -38.022 17.603 1.00 85.44 685 SER A C 1
ATOM 5650 O O . SER A 1 685 ? 1.371 -38.942 18.289 1.00 85.44 685 SER A O 1
ATOM 5652 N N . ASP A 1 686 ? 0.882 -38.066 16.268 1.00 81.00 686 ASP A N 1
ATOM 5653 C CA . ASP A 1 686 ? 1.291 -39.210 15.448 1.00 81.00 686 ASP A CA 1
ATOM 5654 C C . ASP A 1 686 ? 2.734 -39.644 15.775 1.00 81.00 686 ASP A C 1
ATOM 5656 O O . ASP A 1 686 ? 3.013 -40.820 16.007 1.00 81.00 686 ASP A O 1
ATOM 5660 N N . LYS A 1 687 ? 3.669 -38.683 15.866 1.00 84.00 687 LYS A N 1
ATOM 5661 C CA . LYS A 1 687 ? 5.082 -38.942 16.203 1.00 84.00 687 LYS A CA 1
ATOM 5662 C C . LYS A 1 687 ? 5.299 -39.339 17.671 1.00 84.00 687 LYS A C 1
ATOM 5664 O O . LYS A 1 687 ? 6.241 -40.070 17.982 1.00 84.00 687 LYS A O 1
ATOM 5669 N N . ALA A 1 688 ? 4.473 -38.840 18.585 1.00 84.19 688 ALA A N 1
ATOM 5670 C CA . ALA A 1 688 ? 4.518 -39.188 19.999 1.00 84.19 688 ALA A CA 1
ATOM 5671 C C . ALA A 1 688 ? 3.925 -40.584 20.252 1.00 84.19 688 ALA A C 1
ATOM 5673 O O . ALA A 1 688 ? 4.362 -41.251 21.189 1.00 84.19 688 ALA A O 1
ATOM 5674 N N . GLY A 1 689 ? 2.994 -41.049 19.413 1.00 83.56 689 GLY A N 1
ATOM 5675 C CA . GLY A 1 689 ? 2.246 -42.290 19.632 1.00 83.56 689 GLY A CA 1
ATOM 5676 C C . GLY A 1 689 ? 1.213 -42.163 20.756 1.00 83.56 689 GLY A C 1
ATOM 5677 O O . GLY A 1 689 ? 0.964 -43.129 21.470 1.00 83.56 689 GLY A O 1
ATOM 5678 N N . ILE A 1 690 ? 0.678 -40.954 20.951 1.00 84.75 690 ILE A N 1
ATOM 5679 C CA . ILE A 1 690 ? -0.348 -40.603 21.944 1.00 84.75 690 ILE A CA 1
ATOM 5680 C C . ILE A 1 690 ? -1.392 -39.771 21.196 1.00 84.75 690 ILE A C 1
ATOM 5682 O O . ILE A 1 690 ? -0.996 -38.841 20.489 1.00 84.75 690 ILE A O 1
ATOM 5686 N N . GLY A 1 691 ? -2.684 -40.087 21.328 1.00 80.44 691 GLY A N 1
ATOM 5687 C CA . GLY A 1 691 ? -3.762 -39.401 20.596 1.00 80.44 691 GLY A CA 1
ATOM 5688 C C . GLY A 1 691 ? -3.806 -37.889 20.856 1.00 80.44 691 GLY A C 1
ATOM 5689 O O . GLY A 1 691 ? -3.344 -37.418 21.896 1.00 80.44 691 GLY A O 1
ATOM 5690 N N . MET A 1 692 ? -4.334 -37.094 19.918 1.00 77.62 692 MET A N 1
ATOM 5691 C CA . MET A 1 692 ? -4.436 -35.635 20.105 1.00 77.62 692 MET A CA 1
ATOM 5692 C C . MET A 1 692 ? -5.320 -35.287 21.305 1.00 77.62 692 MET A C 1
ATOM 5694 O O . MET A 1 692 ? -4.989 -34.396 22.075 1.00 77.62 692 MET A O 1
ATOM 5698 N N . ASP A 1 693 ? -6.414 -36.025 21.466 1.00 69.00 693 ASP A N 1
ATOM 5699 C CA . ASP A 1 693 ? -7.365 -35.986 22.577 1.00 69.00 693 ASP A CA 1
ATOM 5700 C C . ASP A 1 693 ? -6.728 -36.418 23.912 1.00 69.00 693 ASP A C 1
ATOM 5702 O O . ASP A 1 693 ? -6.928 -35.785 24.951 1.00 69.00 693 ASP A O 1
ATOM 5706 N N . GLU A 1 694 ? -5.883 -37.450 23.880 1.00 79.69 694 GLU A N 1
ATOM 5707 C CA . GLU A 1 694 ? -5.074 -37.887 25.022 1.00 79.69 694 GLU A CA 1
ATOM 5708 C C . GLU A 1 694 ? -4.031 -36.837 25.438 1.00 79.69 694 GLU A C 1
ATOM 5710 O O . GLU A 1 694 ? -3.859 -36.562 26.630 1.00 79.69 694 GLU A O 1
ATOM 5715 N N . LEU A 1 695 ? -3.350 -36.218 24.467 1.00 83.00 695 LEU A N 1
ATOM 5716 C CA . LEU A 1 695 ? -2.394 -35.136 24.702 1.00 83.00 695 LEU A CA 1
ATOM 5717 C C . LEU A 1 695 ? -3.071 -33.846 25.178 1.00 83.00 695 LEU A C 1
ATOM 5719 O O . LEU A 1 695 ? -2.481 -33.127 25.980 1.00 83.00 695 LEU A O 1
ATOM 5723 N N . ASP A 1 696 ? -4.292 -33.564 24.725 1.00 73.12 696 ASP A N 1
ATOM 5724 C CA . ASP A 1 696 ? -5.089 -32.395 25.112 1.00 73.12 696 ASP A CA 1
ATOM 5725 C C . ASP A 1 696 ? -5.374 -32.415 26.629 1.00 73.12 696 ASP A C 1
ATOM 5727 O O . ASP A 1 696 ? -4.927 -31.535 27.379 1.00 73.12 696 ASP A O 1
ATOM 5731 N N . LEU A 1 697 ? -5.956 -33.517 27.118 1.00 73.94 697 LEU A N 1
ATOM 5732 C CA . LEU A 1 697 ? -6.170 -33.761 28.550 1.00 73.94 697 LEU A CA 1
ATOM 5733 C C . LEU A 1 697 ? -4.866 -33.811 29.359 1.00 73.94 697 LEU A C 1
ATOM 5735 O O . LEU A 1 697 ? -4.807 -33.316 30.493 1.00 73.94 697 LEU A O 1
ATOM 5739 N N . LEU A 1 698 ? -3.801 -34.387 28.794 1.00 82.00 698 LEU A N 1
ATOM 5740 C CA . LEU A 1 698 ? -2.494 -34.426 29.441 1.00 82.00 698 LEU A CA 1
ATOM 5741 C C . LEU A 1 698 ? -1.940 -33.010 29.649 1.00 82.00 698 LEU A C 1
ATOM 5743 O O . LEU A 1 698 ? -1.629 -32.645 30.784 1.00 82.00 698 LEU A O 1
ATOM 5747 N N . PHE A 1 699 ? -1.876 -32.198 28.592 1.00 84.25 699 PHE A N 1
ATOM 5748 C CA . PHE A 1 699 ? -1.390 -30.815 28.616 1.00 84.25 699 PHE A CA 1
ATOM 5749 C C . PHE A 1 699 ? -2.206 -29.934 29.564 1.00 84.25 699 PHE A C 1
ATOM 5751 O O . PHE A 1 699 ? -1.630 -29.127 30.304 1.00 84.25 699 PHE A O 1
ATOM 5758 N N . TRP A 1 700 ? -3.528 -30.122 29.603 1.00 72.94 700 TRP A N 1
ATOM 5759 C CA . TRP A 1 700 ? -4.391 -29.468 30.580 1.00 72.94 700 TRP A CA 1
ATOM 5760 C C . TRP A 1 700 ? -4.012 -29.846 32.020 1.00 72.94 700 TRP A C 1
ATOM 5762 O O . TRP A 1 700 ? -3.808 -28.967 32.865 1.00 72.94 700 TRP A O 1
ATOM 5772 N N . SER A 1 701 ? -3.835 -31.141 32.305 1.00 80.62 701 SER A N 1
ATOM 5773 C CA . SER A 1 701 ? -3.459 -31.627 33.643 1.00 80.62 701 SER A CA 1
ATOM 5774 C C . SER A 1 701 ? -2.063 -31.195 34.097 1.00 80.62 701 SER A C 1
ATOM 5776 O O . SER A 1 701 ? -1.785 -31.153 35.294 1.00 80.62 701 SER A O 1
ATOM 5778 N N . MET A 1 702 ? -1.171 -30.869 33.160 1.00 80.12 702 MET A N 1
ATOM 5779 C CA . MET A 1 702 ? 0.172 -30.355 33.448 1.00 80.12 702 MET A CA 1
ATOM 5780 C C . MET A 1 702 ? 0.168 -28.863 33.808 1.00 80.12 702 MET A C 1
ATOM 5782 O O . MET A 1 702 ? 1.093 -28.392 34.461 1.00 80.12 702 MET A O 1
ATOM 5786 N N . GLU A 1 703 ? -0.865 -28.117 33.408 1.00 76.12 703 GLU A N 1
ATOM 5787 C CA . GLU A 1 703 ? -1.037 -26.698 33.752 1.00 76.12 703 GLU A CA 1
ATOM 5788 C C . GLU A 1 703 ? -2.002 -26.471 34.928 1.00 76.12 703 GLU A C 1
ATOM 5790 O O . GLU A 1 703 ? -1.988 -25.391 35.518 1.00 76.12 703 GLU A O 1
ATOM 5795 N N . THR A 1 704 ? -2.857 -27.449 35.252 1.00 70.38 704 THR A N 1
ATOM 5796 C CA . THR A 1 704 ? -3.907 -27.319 36.283 1.00 70.38 704 THR A CA 1
ATOM 5797 C C . THR A 1 704 ? -3.800 -28.313 37.443 1.00 70.38 704 THR A C 1
ATOM 5799 O O . THR A 1 704 ? -4.480 -28.126 38.448 1.00 70.38 704 THR A O 1
ATOM 5802 N N . GLY A 1 705 ? -2.944 -29.335 37.334 1.00 77.19 705 GLY A N 1
ATOM 5803 C CA . GLY A 1 705 ? -2.730 -30.370 38.352 1.00 77.19 705 GLY A CA 1
ATOM 5804 C C . GLY A 1 705 ? -3.679 -31.573 38.269 1.00 77.19 705 GLY A C 1
ATOM 5805 O O . GLY A 1 705 ? -3.407 -32.594 38.893 1.00 77.19 705 GLY A O 1
ATOM 5806 N N . GLU A 1 706 ? -4.751 -31.500 37.476 1.00 76.00 706 GLU A N 1
ATOM 5807 C CA . GLU A 1 706 ? -5.815 -32.513 37.421 1.00 76.00 706 GLU A CA 1
ATOM 5808 C C . GLU A 1 706 ? -6.329 -32.747 35.989 1.00 76.00 706 GLU A C 1
ATOM 5810 O O . GLU A 1 706 ? -6.267 -31.864 35.134 1.00 76.00 706 GLU A O 1
ATOM 5815 N N . VAL A 1 707 ? -6.879 -33.933 35.716 1.00 74.19 707 VAL A N 1
ATOM 5816 C CA . VAL A 1 707 ? -7.553 -34.229 34.438 1.00 74.19 707 VAL A CA 1
ATOM 5817 C C . VAL A 1 707 ? -9.009 -33.753 34.531 1.00 74.19 707 VAL A C 1
ATOM 5819 O O . VAL A 1 707 ? -9.903 -34.500 34.942 1.00 74.19 707 VAL A O 1
ATOM 5822 N N . PHE A 1 708 ? -9.229 -32.477 34.209 1.00 59.81 708 PHE A N 1
ATOM 5823 C CA . PHE A 1 708 ? -10.554 -31.852 34.163 1.00 59.81 708 PHE A CA 1
ATOM 5824 C C . PHE A 1 708 ? -11.296 -32.166 32.846 1.00 59.81 708 PHE A C 1
ATOM 5826 O O . PHE A 1 708 ? -10.742 -32.810 31.958 1.00 59.81 708 PHE A O 1
ATOM 5833 N N . LYS A 1 709 ? -12.567 -31.765 32.789 1.00 52.69 709 LYS A N 1
ATOM 5834 C CA . LYS A 1 709 ? -13.489 -31.898 31.657 1.00 52.69 709 LYS A CA 1
ATOM 5835 C C . LYS A 1 709 ? -13.112 -30.977 30.489 1.00 52.69 709 LYS A C 1
ATOM 5837 O O . LYS A 1 709 ? -12.773 -29.803 30.770 1.00 52.69 709 LYS A O 1
#